Protein AF-A0A9D7T625-F1 (afdb_monomer)

Solvent-accessible surface area (backbone atoms only — not comparable to full-atom values): 19798 Å² total; per-residue (Å²): 123,69,66,64,58,52,53,52,43,54,50,36,70,76,34,73,53,50,73,50,95,73,69,64,44,78,81,64,37,54,70,51,52,52,34,17,21,74,62,31,14,26,35,40,28,64,57,76,49,68,66,44,56,35,53,46,36,79,72,36,20,66,52,4,37,76,48,49,4,37,36,25,48,23,32,18,57,73,22,39,58,61,27,41,45,50,45,53,42,43,53,52,35,49,75,69,68,40,57,33,40,23,63,31,40,37,29,40,64,43,78,37,56,47,82,40,29,63,57,54,50,46,54,49,53,52,53,53,51,40,71,78,30,71,68,54,34,50,42,70,67,38,71,55,53,52,34,94,55,63,83,84,46,80,82,56,69,74,60,55,58,50,59,59,54,72,75,64,80,80,82,85,90,54,84,65,45,58,58,48,47,53,48,51,49,50,52,48,49,56,72,64,39,65,56,43,70,40,88,88,78,59,24,25,30,19,76,34,84,60,36,77,44,29,45,25,52,41,49,23,37,28,52,78,58,72,39,67,40,31,90,66,46,41,76,48,50,28,31,44,51,42,69,53,94,59,14,62,57,54,36,48,52,52,51,52,50,53,52,51,48,53,53,35,60,68,38,68,76,50,25,59,57,51,58,74,73,49,69,53,78,84,53,71,66,54,70,70,51,42,70,66,5,22,37,35,33,38,37,36,32,36,24,76,72,68,48,37,38,42,25,42,31,34,31,83,27,5,45,51,46,63,37,20,53,51,44,36,51,47,48,52,47,42,64,63,71,36,65,94,70,36,43,81,73,27,18,56,34,34,50,41,50,46,32,32,66,57,42,51,56,55,39,42,77,69,63,34,46,80,48,69,43,77,48,88,129

InterPro domains:
  IPR051276 Saccharopine dehydrogenase-like oxidoreductase [PTHR12286] (23-372)

Secondary structure (DSSP, 8-state):
-HHHHHHHHHHHTT-SEEEE-S--HHHHTHHHHHHHHHHT-EEEE----HHHHHHHHHHHHHHHHHHT-EEE---STTTHHHHHHHHHHHHHHHHTT---EEEEEEEEEEEE-PPPHHHHHHHHHHHHHHHH-HHHHHHHH-TTTT-S-TTTSPPPHHHHHHHHHHTS------THHHHHHHHHHHHHHHHT-S-EE-TTT--EEEE-TTHHHHHHHHHHHHHHTTSTT-SS-EEEEEEE--SSTTHHHHHHHHHHHHHHHHHHHHSHHHHHHHHTTSPPTT-PPPHHHHHT-EEEEEEEEEETTS-EEEEEEEESS-TTTHHHHHHHHHHHHHHHH-GGGSSS-SEEE-HHHHTHHHHHHHHHTTT-EEEEEEEP-

pLDDT: mean 80.11, std 20.06, range [28.23, 98.75]

Foldseek 3Di:
DVVVLVVLLVVLLPALEDEDEFDPCVVPVQSNLVSNLQNLHEYEYQDLALVNLQVSFVPRFVSQQVSQYAHAYNLALLACLLQLLLLLQLVVCVVVVVAAWAEKEKEFADWFFDAALRNVVNVLVLVVVCVVDVVSVVLLVDLQSNAPDPPLADDDVVVVVVVVVVVPPDDDDDPVVVVVVVVVVVVVCVVPAQWDQDPVQRWIWHDDPSQSRNSNQNSNQCNLVVNSNHNNYDYTYTYTQGNDPCSSVVRVVVRVVVVVVVVLCVDDVSVVVVVVVDDHNPDGDDPVSQQQTKTWMWMWTAHPNRWIKIKIKMASGHRNPPRRVQSRVLVRCQSRPVSVPFADTTGSHYCCRGRNVVSVVSVVVVGIGTDMDTDDD

Sequence (377 aa):
MTSARRGVRGWALHTGTSWVLRGPYVRLGMPLVEACAIAGTHYCDLTGEVLFVRQSADTWHETARETGARIVHSCGFDSIPSDLGVLVTADTVAADGAGELTETVLSVVSMRGGVSGGTIDSMRQQAILMRADAAVRAIVADPYGLSPDRAAEPRSRGAEAGAEADAGADAGAGAGALAKTVWTSAVRLVRRSPIRRDPVTGHWTGPFVMAGFNTRIVRRSNALLGWRYGRAFRYREVVDFGNSAKSPVLATGMSAGLLGLAGAMAFEPTRAVVDRFLPKPGEGPSEENQANGRFRMVIRTTTTTGAAYRTKVGADRDPGYSGTAVMLGESALALALDGDRLPGGGGVLTPATGLGSVLVDRLIAQDFTFDCERVDS

Organism: NCBI:txid2953743

Radius of gyration: 21.71 Å; Cα contacts (8 Å, |Δi|>4): 680; chains: 1; bounding box: 53×64×52 Å

Mean predicted aligned error: 9.62 Å

Structure (mmCIF, N/CA/C/O backbone):
data_AF-A0A9D7T625-F1
#
_entry.id   AF-A0A9D7T625-F1
#
loop_
_atom_site.group_PDB
_atom_site.id
_atom_site.type_symbol
_atom_site.label_atom_id
_atom_site.label_alt_id
_atom_site.label_comp_id
_atom_site.label_asym_id
_atom_site.label_entity_id
_atom_site.label_seq_id
_atom_site.pdbx_PDB_ins_code
_atom_site.Cartn_x
_atom_site.Cartn_y
_atom_site.Cartn_z
_atom_site.occupancy
_atom_site.B_iso_or_equiv
_atom_site.auth_seq_id
_atom_site.auth_comp_id
_atom_site.auth_asym_id
_atom_site.auth_atom_id
_atom_site.pdbx_PDB_model_num
ATOM 1 N N . MET A 1 1 ? 26.418 7.582 -22.783 1.00 39.31 1 MET A N 1
ATOM 2 C CA . MET A 1 1 ? 25.009 7.176 -22.538 1.00 39.31 1 MET A CA 1
ATOM 3 C C . MET A 1 1 ? 24.574 5.905 -23.289 1.00 39.31 1 MET A C 1
ATOM 5 O O . MET A 1 1 ? 23.639 5.258 -22.842 1.00 39.31 1 MET A O 1
ATOM 9 N N . THR A 1 2 ? 25.240 5.486 -24.373 1.00 41.59 2 THR A N 1
ATOM 10 C CA . THR A 1 2 ? 24.882 4.305 -25.196 1.00 41.59 2 THR A CA 1
ATOM 11 C C . THR A 1 2 ? 25.349 2.945 -24.648 1.00 41.59 2 THR A C 1
ATOM 13 O O . THR A 1 2 ? 24.671 1.948 -24.869 1.00 41.59 2 THR A O 1
ATOM 16 N N . SER A 1 3 ? 26.455 2.890 -23.895 1.00 35.19 3 SER A N 1
ATOM 17 C CA . SER A 1 3 ? 26.973 1.645 -23.287 1.00 35.19 3 SER A CA 1
ATOM 18 C C . SER A 1 3 ? 26.109 1.147 -22.110 1.00 35.19 3 SER A C 1
ATOM 20 O O . SER A 1 3 ? 25.695 -0.010 -22.091 1.00 35.19 3 SER A O 1
ATOM 22 N N . ALA A 1 4 ? 25.710 2.044 -21.198 1.00 40.75 4 ALA A N 1
ATOM 23 C CA . ALA A 1 4 ? 24.867 1.697 -20.047 1.00 40.75 4 ALA A CA 1
ATOM 24 C C . ALA A 1 4 ? 23.478 1.160 -20.452 1.00 40.75 4 ALA A C 1
ATOM 26 O O . ALA A 1 4 ? 23.001 0.190 -19.874 1.00 40.75 4 ALA A O 1
ATOM 27 N N . ARG A 1 5 ? 22.855 1.725 -21.501 1.00 43.00 5 ARG A N 1
ATOM 28 C CA . ARG A 1 5 ? 21.569 1.229 -22.031 1.00 43.00 5 ARG A CA 1
ATOM 29 C C . ARG A 1 5 ? 21.673 -0.175 -22.641 1.00 43.00 5 ARG A C 1
ATOM 31 O O . ARG A 1 5 ? 20.722 -0.942 -22.535 1.00 43.00 5 ARG A O 1
ATOM 38 N N . ARG A 1 6 ? 22.813 -0.530 -23.253 1.00 45.47 6 ARG A N 1
ATOM 39 C CA . ARG A 1 6 ? 23.055 -1.894 -23.759 1.00 45.47 6 ARG A CA 1
ATOM 40 C C . ARG A 1 6 ? 23.246 -2.896 -22.618 1.00 45.47 6 ARG A C 1
ATOM 42 O O . ARG A 1 6 ? 22.697 -3.987 -22.698 1.00 45.47 6 ARG A O 1
ATOM 49 N N . GLY A 1 7 ? 23.951 -2.510 -21.552 1.00 53.75 7 GLY A N 1
ATOM 50 C CA . GLY A 1 7 ? 24.145 -3.357 -20.367 1.00 53.75 7 GLY A CA 1
ATOM 51 C C . GLY A 1 7 ? 22.839 -3.680 -19.633 1.00 53.75 7 GLY A C 1
ATOM 52 O O . GLY A 1 7 ? 22.585 -4.839 -19.323 1.00 53.75 7 GLY A O 1
ATOM 53 N N . VAL A 1 8 ? 21.974 -2.678 -19.434 1.00 53.66 8 VAL A N 1
ATOM 54 C CA . VAL A 1 8 ? 20.668 -2.850 -18.766 1.00 53.66 8 VAL A CA 1
ATOM 55 C C . VAL A 1 8 ? 19.720 -3.740 -19.578 1.00 53.66 8 VAL A C 1
ATOM 57 O O . VAL A 1 8 ? 19.099 -4.638 -19.017 1.00 53.66 8 VAL A O 1
ATOM 60 N N . ARG A 1 9 ? 19.659 -3.557 -20.907 1.00 52.19 9 ARG A N 1
ATOM 61 C CA . ARG A 1 9 ? 18.883 -4.447 -21.790 1.00 52.19 9 ARG A CA 1
ATOM 62 C C . ARG A 1 9 ? 19.417 -5.882 -21.770 1.00 52.19 9 ARG A C 1
ATOM 64 O O . ARG A 1 9 ? 18.627 -6.813 -21.733 1.00 52.19 9 ARG A O 1
ATOM 71 N N . GLY A 1 10 ? 20.739 -6.063 -21.747 1.00 44.41 10 GLY A N 1
ATOM 72 C CA . GLY A 1 10 ? 21.362 -7.384 -21.634 1.00 44.41 10 GLY A CA 1
ATOM 73 C C . GLY A 1 10 ? 21.014 -8.109 -20.331 1.00 44.41 10 GLY A C 1
ATOM 74 O O . GLY A 1 10 ? 20.730 -9.300 -20.370 1.00 44.41 10 GLY A O 1
ATOM 75 N N . TRP A 1 11 ? 20.980 -7.400 -19.198 1.00 51.53 11 TRP A N 1
ATOM 76 C CA . TRP A 1 11 ? 20.582 -7.959 -17.899 1.00 51.53 11 TRP A CA 1
ATOM 77 C C . TRP A 1 11 ? 19.115 -8.392 -17.863 1.00 51.53 11 TRP A C 1
ATOM 79 O O . TRP A 1 11 ? 18.835 -9.527 -17.491 1.00 51.53 11 TRP A O 1
ATOM 89 N N . ALA A 1 12 ? 18.199 -7.529 -18.317 1.00 53.91 12 ALA A N 1
ATOM 90 C CA . ALA A 1 12 ? 16.770 -7.845 -18.349 1.00 53.91 12 ALA A CA 1
ATOM 91 C C . ALA A 1 12 ? 16.461 -9.087 -19.205 1.00 53.91 12 ALA A C 1
ATOM 93 O O . ALA A 1 12 ? 15.549 -9.832 -18.880 1.00 53.91 12 ALA A O 1
ATOM 94 N N . LEU A 1 13 ? 17.240 -9.341 -20.261 1.00 49.44 13 LEU A N 1
ATOM 95 C CA . LEU A 1 13 ? 17.070 -10.508 -21.134 1.00 49.44 13 LEU A CA 1
ATOM 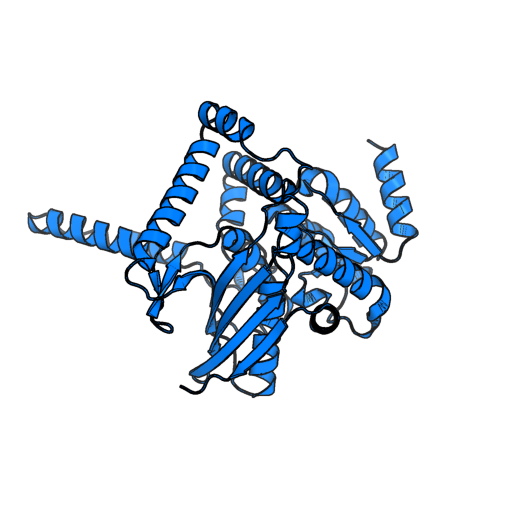96 C C . LEU A 1 13 ? 17.561 -11.837 -20.524 1.00 49.44 13 LEU A C 1
ATOM 98 O O . LEU A 1 13 ? 17.202 -12.889 -21.042 1.00 49.44 13 LEU A O 1
ATOM 102 N N . HIS A 1 14 ? 18.388 -11.816 -19.470 1.00 47.12 14 HIS A N 1
ATOM 103 C CA . HIS A 1 14 ? 18.983 -13.031 -18.879 1.00 47.12 14 HIS A CA 1
ATOM 104 C C . HIS A 1 14 ? 18.399 -13.409 -17.511 1.00 47.12 14 HIS A C 1
ATOM 106 O O . HIS A 1 14 ? 18.682 -14.500 -17.015 1.00 47.12 14 HIS A O 1
ATOM 112 N N . THR A 1 15 ? 17.592 -12.545 -16.891 1.00 52.69 15 THR A N 1
ATOM 113 C CA . THR A 1 15 ? 16.910 -12.837 -15.625 1.00 52.69 15 THR A CA 1
ATOM 114 C C . THR A 1 15 ? 15.397 -12.771 -15.822 1.00 52.69 15 THR A C 1
ATOM 116 O O . THR A 1 15 ? 14.892 -11.837 -16.430 1.00 52.69 15 THR A O 1
ATOM 119 N N . GLY A 1 16 ? 14.646 -13.744 -15.292 1.00 51.91 16 GLY A N 1
ATOM 120 C CA . GLY A 1 16 ? 13.173 -13.728 -15.343 1.00 51.91 16 GLY A CA 1
ATOM 121 C C . GLY A 1 16 ? 12.537 -12.621 -14.487 1.00 51.91 16 GLY A C 1
ATOM 122 O O . GLY A 1 16 ? 11.353 -12.316 -14.617 1.00 51.91 16 GLY A O 1
ATOM 123 N N . THR A 1 17 ? 13.318 -11.981 -13.609 1.00 56.53 17 THR A N 1
ATOM 124 C CA . THR A 1 17 ? 12.882 -10.872 -12.749 1.00 56.53 17 THR A CA 1
ATOM 125 C C . THR A 1 17 ? 14.040 -9.895 -12.517 1.00 56.53 17 THR A C 1
ATOM 127 O O . THR A 1 17 ? 15.197 -10.303 -12.392 1.00 56.53 17 THR A O 1
ATOM 130 N N . SER A 1 18 ? 13.736 -8.598 -12.473 1.00 61.44 18 SER A N 1
ATOM 131 C CA . SER A 1 18 ? 14.653 -7.507 -12.116 1.00 61.44 18 SER A CA 1
ATOM 132 C C . SER A 1 18 ? 14.049 -6.647 -11.004 1.00 61.44 18 SER A C 1
ATOM 134 O O . SER A 1 18 ? 12.842 -6.437 -10.967 1.00 61.44 18 SER A O 1
ATOM 136 N N . TRP A 1 19 ? 14.869 -6.106 -10.103 1.00 53.25 19 TRP A N 1
ATOM 137 C CA . TRP A 1 19 ? 14.390 -5.210 -9.046 1.00 53.25 19 TRP A CA 1
ATOM 138 C C . TRP A 1 19 ? 15.374 -4.081 -8.762 1.00 53.25 19 TRP A C 1
ATOM 140 O O . TRP A 1 19 ? 16.580 -4.209 -8.985 1.00 53.25 19 TRP A O 1
ATOM 150 N N . VAL A 1 20 ? 14.860 -2.958 -8.257 1.00 59.34 20 VAL A N 1
ATOM 151 C CA . VAL A 1 20 ? 15.675 -1.786 -7.913 1.00 59.34 20 VAL A CA 1
ATOM 152 C C . VAL A 1 20 ? 15.504 -1.434 -6.441 1.00 59.34 20 VAL A C 1
ATOM 154 O O . VAL A 1 20 ? 14.404 -1.171 -5.970 1.00 59.34 20 VAL A O 1
ATOM 157 N N . LEU A 1 21 ? 16.634 -1.394 -5.731 1.00 54.66 21 LEU A N 1
ATOM 158 C CA . LEU A 1 21 ? 16.710 -1.130 -4.290 1.00 54.66 21 LEU A CA 1
ATOM 159 C C . LEU A 1 21 ? 16.902 0.355 -3.935 1.00 54.66 21 LEU A C 1
ATOM 161 O O . LEU A 1 21 ? 16.831 0.707 -2.760 1.00 54.66 21 LEU A O 1
ATOM 165 N N . ARG A 1 22 ? 17.203 1.233 -4.905 1.00 52.34 22 ARG A N 1
ATOM 166 C CA . ARG A 1 22 ? 17.462 2.662 -4.651 1.00 52.34 22 ARG A CA 1
ATOM 167 C C . ARG A 1 22 ? 16.999 3.570 -5.790 1.00 52.34 22 ARG A C 1
ATOM 169 O O . ARG A 1 22 ? 17.359 3.353 -6.944 1.00 52.34 22 ARG A O 1
ATOM 176 N N . GLY A 1 23 ? 16.271 4.624 -5.419 1.00 48.97 23 GLY A N 1
ATOM 177 C CA . GLY A 1 23 ? 15.953 5.772 -6.271 1.00 48.97 23 GLY A CA 1
ATOM 178 C C . GLY A 1 23 ? 17.091 6.807 -6.352 1.00 48.97 23 GLY A C 1
ATOM 179 O O . GLY A 1 23 ? 18.153 6.601 -5.752 1.00 48.97 23 GLY A O 1
ATOM 180 N N . PRO A 1 24 ? 16.888 7.921 -7.086 1.00 48.94 24 PRO A N 1
ATOM 181 C CA . PRO A 1 24 ? 15.609 8.365 -7.659 1.00 48.94 24 PRO A CA 1
ATOM 182 C C . PRO A 1 24 ? 15.234 7.638 -8.957 1.00 48.94 24 PRO A C 1
ATOM 184 O O . PRO A 1 24 ? 15.997 7.608 -9.931 1.00 48.94 24 PRO A O 1
ATOM 187 N N . TYR A 1 25 ? 14.027 7.073 -8.977 1.00 55.09 25 TYR A N 1
ATOM 188 C CA . TYR A 1 25 ? 13.524 6.221 -10.053 1.00 55.09 25 TYR A CA 1
ATOM 189 C C . TYR A 1 25 ? 13.169 7.033 -11.298 1.00 55.09 25 TYR A C 1
ATOM 191 O O . TYR A 1 25 ? 13.398 6.569 -12.414 1.00 55.09 25 TYR A O 1
ATOM 199 N N . VAL A 1 26 ? 12.744 8.292 -11.139 1.00 52.25 26 VAL A N 1
ATOM 200 C CA . VAL A 1 26 ? 12.513 9.206 -12.275 1.00 52.25 26 VAL A CA 1
ATOM 201 C C 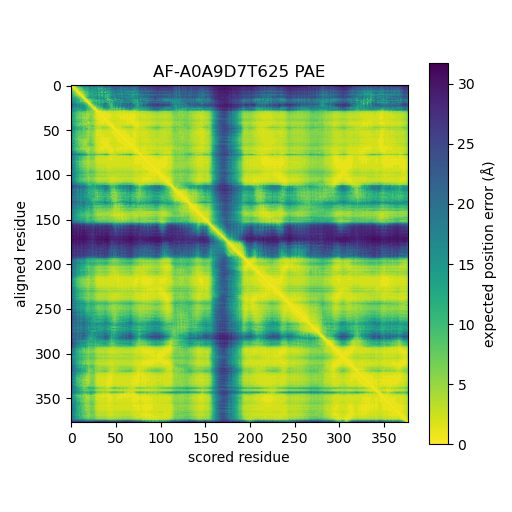. VAL A 1 26 ? 13.766 9.366 -13.150 1.00 52.25 26 VAL A C 1
ATOM 203 O O . VAL A 1 26 ? 13.655 9.476 -14.368 1.00 52.25 26 VAL A O 1
ATOM 206 N N . ARG A 1 27 ? 14.974 9.341 -12.564 1.00 58.03 27 ARG A N 1
ATOM 207 C CA . ARG A 1 27 ? 16.227 9.515 -13.325 1.00 58.03 27 ARG A CA 1
ATOM 208 C C . ARG A 1 27 ? 16.813 8.212 -13.866 1.00 58.03 27 ARG A C 1
ATOM 210 O O . ARG A 1 27 ? 17.423 8.233 -14.932 1.00 58.03 27 ARG A O 1
ATOM 217 N N . LEU A 1 28 ? 16.678 7.106 -13.134 1.00 64.00 28 LEU A N 1
ATOM 218 C CA . LEU A 1 28 ? 17.390 5.853 -13.434 1.00 64.00 28 LEU A CA 1
ATOM 219 C C . LEU A 1 28 ? 16.470 4.652 -13.692 1.00 64.00 28 LEU A C 1
ATOM 221 O O . LEU A 1 28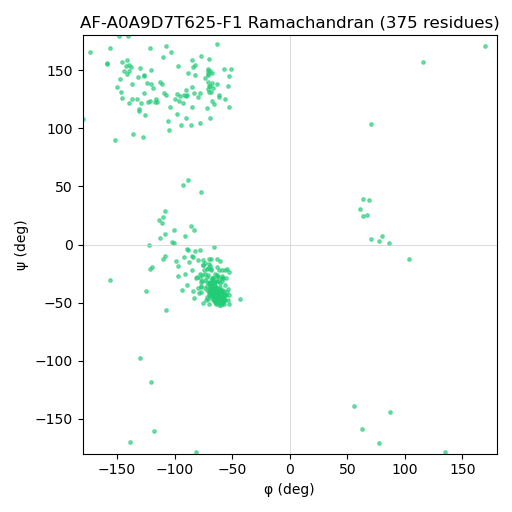 ? 16.894 3.696 -14.335 1.00 64.00 28 LEU A O 1
ATOM 225 N N . GLY A 1 29 ? 15.225 4.696 -13.221 1.00 74.75 29 GLY A N 1
ATOM 226 C CA . GLY A 1 29 ? 14.279 3.582 -13.272 1.00 74.75 29 GLY A CA 1
ATOM 227 C C . GLY A 1 29 ? 13.602 3.406 -14.629 1.00 74.75 29 GLY A C 1
ATOM 228 O O . GLY A 1 29 ? 13.427 2.275 -15.069 1.00 74.75 29 GLY A O 1
ATOM 229 N N . MET A 1 30 ? 13.272 4.494 -15.337 1.00 86.38 30 MET A N 1
ATOM 230 C CA . MET A 1 30 ? 12.460 4.404 -16.564 1.00 86.38 30 MET A CA 1
ATOM 231 C C . MET A 1 30 ? 13.121 3.579 -17.684 1.00 86.38 30 MET A C 1
ATOM 233 O O . MET A 1 30 ? 12.435 2.752 -18.276 1.00 86.38 30 MET A O 1
ATOM 237 N N . PRO A 1 31 ? 14.438 3.706 -17.959 1.00 87.69 31 PRO A N 1
ATOM 238 C CA . PRO A 1 31 ? 15.096 2.853 -18.951 1.00 87.69 31 PRO A CA 1
ATOM 239 C C . PRO A 1 31 ? 15.092 1.360 -18.595 1.00 87.69 31 PRO A C 1
ATOM 241 O O . PRO A 1 31 ? 15.168 0.524 -19.492 1.00 87.69 31 PRO A O 1
ATOM 244 N N . LEU A 1 32 ? 15.042 1.018 -17.302 1.00 86.69 32 LEU A N 1
ATOM 245 C CA . LEU A 1 32 ? 14.939 -0.372 -16.858 1.00 86.69 32 LEU A CA 1
ATOM 246 C C . LEU A 1 32 ? 13.502 -0.882 -16.994 1.00 86.69 32 LEU A C 1
ATOM 248 O O . LEU A 1 32 ? 13.317 -1.980 -17.500 1.00 86.69 32 LEU A O 1
ATOM 252 N N . VAL A 1 33 ? 12.501 -0.070 -16.636 1.00 91.44 33 VAL A N 1
ATOM 253 C CA . VAL A 1 33 ? 11.086 -0.386 -16.899 1.00 91.44 33 VAL A CA 1
ATOM 254 C C . VAL A 1 33 ? 10.853 -0.633 -18.389 1.00 91.44 33 VAL A C 1
ATOM 256 O O . VAL A 1 33 ? 10.286 -1.660 -18.740 1.00 91.44 33 VAL A O 1
ATOM 259 N N . GLU A 1 34 ? 11.352 0.251 -19.260 1.00 93.00 34 GLU A N 1
ATOM 260 C CA . GLU A 1 34 ? 11.314 0.076 -20.719 1.00 93.00 34 GLU A CA 1
ATOM 261 C C . GLU A 1 34 ? 11.911 -1.277 -21.129 1.00 93.00 34 GLU A C 1
ATOM 263 O O . GLU A 1 34 ? 11.294 -2.039 -21.872 1.00 93.00 34 GLU A O 1
ATOM 268 N N . ALA A 1 35 ? 13.120 -1.586 -20.648 1.00 90.69 35 ALA A N 1
ATOM 269 C CA . ALA A 1 35 ? 13.805 -2.823 -21.003 1.00 90.69 35 ALA A CA 1
ATOM 270 C C . ALA A 1 35 ? 13.027 -4.065 -20.545 1.00 90.69 35 ALA A C 1
ATOM 272 O O . ALA A 1 35 ? 12.889 -5.005 -21.322 1.00 90.69 35 ALA A O 1
ATOM 273 N N . CYS A 1 36 ? 12.501 -4.053 -19.319 1.00 93.50 36 CYS A N 1
ATOM 274 C CA . CYS A 1 36 ? 11.696 -5.136 -18.763 1.00 93.50 36 CYS A CA 1
ATOM 275 C C . CYS A 1 36 ? 10.378 -5.319 -19.527 1.00 93.50 36 CYS A C 1
ATOM 277 O O . CYS A 1 36 ? 10.067 -6.435 -19.936 1.00 93.50 36 CYS A O 1
ATOM 279 N N . ALA A 1 37 ? 9.651 -4.229 -19.791 1.00 95.25 37 ALA A N 1
ATOM 280 C CA . ALA A 1 37 ? 8.387 -4.262 -20.522 1.00 95.25 37 ALA A CA 1
ATOM 281 C C . ALA A 1 37 ? 8.561 -4.834 -21.935 1.00 95.25 37 ALA A C 1
ATOM 283 O O . ALA A 1 37 ? 7.780 -5.686 -22.344 1.00 95.25 37 ALA A O 1
ATOM 284 N N . ILE A 1 38 ? 9.608 -4.422 -22.659 1.00 95.50 38 ILE A N 1
ATOM 285 C CA . ILE A 1 38 ? 9.903 -4.930 -24.009 1.00 95.50 38 ILE A CA 1
ATOM 286 C C . ILE A 1 38 ? 10.364 -6.395 -23.975 1.00 95.50 38 ILE A C 1
ATOM 288 O O . ILE A 1 38 ? 10.033 -7.159 -24.877 1.00 95.50 38 ILE A O 1
ATOM 292 N N . ALA A 1 39 ? 11.138 -6.793 -22.963 1.00 92.88 39 ALA A N 1
ATOM 293 C CA . ALA A 1 39 ? 11.699 -8.141 -22.870 1.00 92.88 39 ALA A CA 1
ATOM 294 C C . ALA A 1 39 ? 10.713 -9.204 -22.351 1.00 92.88 39 ALA A C 1
ATOM 296 O O . ALA A 1 39 ? 11.017 -10.389 -22.452 1.00 92.88 39 ALA A O 1
ATOM 297 N N . GLY A 1 40 ? 9.568 -8.812 -21.779 1.00 93.94 40 GLY A N 1
ATOM 298 C CA . GLY A 1 40 ? 8.688 -9.742 -21.054 1.00 93.94 40 GLY A CA 1
ATOM 299 C C . GLY A 1 40 ? 9.153 -10.033 -19.620 1.00 93.94 40 GLY A C 1
ATOM 300 O O . GLY A 1 40 ? 8.586 -10.877 -18.930 1.00 93.94 40 GLY A O 1
ATOM 301 N N . THR A 1 41 ? 10.173 -9.323 -19.140 1.00 93.06 41 THR A N 1
ATOM 302 C CA . THR A 1 41 ? 10.800 -9.563 -17.836 1.00 93.06 41 THR A CA 1
ATOM 303 C C . THR A 1 41 ? 10.045 -8.850 -16.726 1.00 93.06 41 THR A C 1
ATOM 305 O O . THR A 1 41 ? 9.693 -7.676 -16.845 1.00 93.06 41 THR A O 1
ATOM 308 N N . HIS A 1 42 ? 9.818 -9.540 -15.610 1.00 94.94 42 HIS A N 1
ATOM 309 C CA . HIS A 1 42 ? 9.137 -8.956 -14.459 1.00 94.94 42 HIS A CA 1
ATOM 310 C C . HIS A 1 42 ? 10.006 -7.919 -13.734 1.00 94.94 42 HIS A C 1
ATOM 312 O O . HIS A 1 42 ? 11.235 -8.020 -13.706 1.00 94.94 42 HIS A O 1
ATOM 318 N N . TYR A 1 43 ? 9.360 -6.925 -13.128 1.00 94.56 43 TYR A N 1
ATOM 319 C CA . TYR A 1 43 ? 9.998 -5.811 -12.436 1.00 94.56 43 TYR A CA 1
ATOM 320 C C . TYR A 1 43 ? 9.295 -5.501 -11.114 1.00 94.56 43 TYR A C 1
ATOM 322 O O . TYR A 1 43 ? 8.067 -5.428 -11.082 1.00 94.56 43 TYR A O 1
ATOM 330 N N . CYS A 1 44 ? 10.059 -5.227 -10.055 1.00 93.69 44 CYS A N 1
ATOM 331 C CA . CYS A 1 44 ? 9.532 -4.593 -8.846 1.00 93.69 44 CYS A CA 1
ATOM 332 C C . CYS A 1 44 ? 10.477 -3.543 -8.237 1.00 93.69 44 CYS A C 1
ATOM 334 O O . CYS A 1 44 ? 11.694 -3.575 -8.438 1.00 93.69 44 CYS A O 1
ATOM 336 N N . ASP A 1 45 ? 9.921 -2.582 -7.494 1.00 91.44 45 ASP A N 1
ATOM 337 C CA . ASP A 1 45 ? 10.692 -1.501 -6.866 1.00 91.44 45 ASP A CA 1
ATOM 338 C C . ASP A 1 45 ? 10.111 -0.999 -5.536 1.00 91.44 45 ASP A C 1
ATOM 340 O O . ASP A 1 45 ? 9.068 -1.459 -5.084 1.00 91.44 45 ASP A O 1
ATOM 344 N N . LEU A 1 46 ? 10.786 -0.021 -4.924 1.00 86.94 46 LEU A N 1
ATOM 345 C CA . LEU A 1 46 ? 10.354 0.679 -3.708 1.00 86.94 46 LEU A CA 1
ATOM 346 C C . LEU A 1 46 ? 9.920 2.125 -3.985 1.00 86.94 46 LEU A C 1
ATOM 348 O O . LEU A 1 46 ? 10.130 3.003 -3.149 1.00 86.94 46 LEU A O 1
ATOM 352 N N . THR A 1 47 ? 9.421 2.430 -5.184 1.00 85.25 47 THR A N 1
ATOM 353 C CA . THR A 1 47 ? 9.148 3.825 -5.535 1.00 85.25 47 THR A CA 1
ATOM 354 C C . THR A 1 47 ? 7.982 4.395 -4.730 1.00 85.25 47 THR A C 1
ATOM 356 O O . THR A 1 47 ? 6.896 3.817 -4.663 1.00 85.25 47 THR A O 1
ATOM 359 N N . GLY A 1 48 ? 8.205 5.574 -4.154 1.00 77.06 48 GLY A N 1
ATOM 360 C CA . GLY A 1 48 ? 7.157 6.463 -3.662 1.00 77.06 48 GLY A CA 1
ATOM 361 C C . GLY A 1 48 ? 6.866 7.598 -4.646 1.00 77.06 48 GLY A C 1
ATOM 362 O O . GLY A 1 48 ? 6.244 8.574 -4.271 1.00 77.06 48 GLY A O 1
ATOM 363 N N . GLU A 1 49 ? 7.350 7.560 -5.888 1.00 81.62 49 GLU A N 1
ATOM 364 C CA . GLU A 1 49 ? 7.241 8.696 -6.811 1.00 81.62 49 GLU A CA 1
ATOM 365 C C . GLU A 1 49 ? 5.994 8.560 -7.704 1.00 81.62 49 GLU A C 1
ATOM 367 O O . GLU A 1 49 ? 6.001 7.826 -8.692 1.00 81.62 49 GLU A O 1
ATOM 372 N N . VAL A 1 50 ? 4.924 9.314 -7.407 1.00 83.25 50 VAL A N 1
ATOM 373 C CA . VAL A 1 50 ? 3.645 9.250 -8.159 1.00 83.25 50 VAL A CA 1
ATOM 374 C C . VAL A 1 50 ? 3.865 9.475 -9.656 1.00 83.25 50 VAL A C 1
ATOM 376 O O . VAL A 1 50 ? 3.278 8.794 -10.491 1.00 83.25 50 VAL A O 1
ATOM 379 N N . LEU A 1 51 ? 4.733 10.422 -10.007 1.00 83.69 51 LEU A N 1
ATOM 380 C CA . LEU A 1 51 ? 5.004 10.775 -11.401 1.00 83.69 51 LEU A CA 1
ATOM 381 C C . LEU A 1 51 ? 5.723 9.657 -12.153 1.00 83.69 51 LEU A C 1
ATOM 383 O O . LEU A 1 51 ? 5.436 9.437 -13.325 1.00 83.69 51 LEU A O 1
ATOM 387 N N . PHE A 1 52 ? 6.614 8.932 -11.477 1.00 86.25 52 PHE A N 1
ATOM 388 C CA . PHE A 1 52 ? 7.305 7.793 -12.065 1.00 86.25 52 PHE A CA 1
ATOM 389 C C . PHE A 1 52 ? 6.325 6.659 -12.372 1.00 86.25 52 PHE A C 1
ATOM 391 O O . PHE A 1 52 ? 6.296 6.168 -13.498 1.00 86.25 52 PHE A O 1
ATOM 398 N N . VAL A 1 53 ? 5.470 6.309 -11.403 1.00 91.31 53 VAL A N 1
ATOM 399 C CA . VAL A 1 53 ? 4.426 5.288 -11.584 1.00 91.31 53 VAL A CA 1
ATOM 400 C C . VAL A 1 53 ? 3.462 5.694 -12.695 1.00 91.31 53 VAL A C 1
ATOM 402 O O . VAL A 1 53 ? 3.118 4.873 -13.543 1.00 91.31 53 VAL A O 1
ATOM 405 N N . ARG A 1 54 ? 3.058 6.970 -12.729 1.00 90.50 54 ARG A N 1
ATOM 406 C CA . ARG A 1 54 ? 2.171 7.494 -13.769 1.00 90.50 54 ARG A CA 1
ATOM 407 C C . ARG A 1 54 ? 2.797 7.386 -15.153 1.00 90.50 54 ARG A C 1
ATOM 409 O O . ARG A 1 54 ? 2.178 6.840 -16.055 1.00 90.50 54 ARG A O 1
ATOM 416 N N . GLN A 1 55 ? 4.023 7.879 -15.312 1.00 90.38 55 GLN A N 1
ATOM 417 C CA . GLN A 1 55 ? 4.724 7.838 -16.591 1.00 90.38 55 GLN A CA 1
ATOM 418 C C . GLN A 1 55 ? 4.972 6.395 -17.048 1.00 90.38 55 GLN A C 1
ATOM 420 O O . GLN A 1 55 ? 4.813 6.096 -18.229 1.00 90.38 55 GLN A O 1
ATOM 425 N N . SER A 1 56 ? 5.326 5.504 -16.117 1.00 93.94 56 SER A N 1
ATOM 426 C CA . SER A 1 56 ? 5.503 4.074 -16.374 1.00 93.94 56 SER A CA 1
ATOM 427 C C . SER A 1 56 ? 4.211 3.468 -16.918 1.00 93.94 56 SER A C 1
ATOM 429 O O . SER A 1 56 ? 4.217 2.870 -17.992 1.00 93.94 56 SER A O 1
ATOM 431 N N . ALA A 1 57 ? 3.085 3.709 -16.239 1.00 94.81 57 ALA A N 1
ATOM 432 C CA . ALA A 1 57 ? 1.777 3.224 -16.654 1.00 94.81 57 ALA A CA 1
ATOM 433 C C . ALA A 1 57 ? 1.351 3.771 -18.023 1.00 94.81 57 ALA A C 1
ATOM 435 O O . ALA A 1 57 ? 1.003 2.987 -18.898 1.00 94.81 57 ALA A O 1
ATOM 436 N N . ASP A 1 58 ? 1.425 5.084 -18.233 1.00 93.50 58 ASP A N 1
ATOM 437 C CA . ASP A 1 58 ? 0.991 5.710 -19.488 1.00 93.50 58 ASP A CA 1
ATOM 438 C C . ASP A 1 58 ? 1.825 5.244 -20.692 1.00 93.50 58 ASP A C 1
ATOM 440 O O . ASP A 1 58 ? 1.314 5.176 -21.805 1.00 93.50 58 ASP A O 1
ATOM 444 N N . THR A 1 59 ? 3.108 4.929 -20.477 1.00 95.31 59 THR A N 1
ATOM 445 C CA . THR A 1 59 ? 4.038 4.599 -21.569 1.00 95.31 59 THR A CA 1
ATOM 446 C C . THR A 1 59 ? 4.133 3.098 -21.834 1.00 95.31 59 THR A C 1
ATOM 448 O O . THR A 1 59 ? 4.241 2.692 -22.986 1.00 95.31 59 THR A O 1
ATOM 451 N N . TRP A 1 60 ? 4.122 2.268 -20.786 1.00 96.69 60 TRP A N 1
ATOM 452 C CA . TRP A 1 60 ? 4.534 0.861 -20.874 1.00 96.69 60 TRP A CA 1
ATOM 453 C C . TRP A 1 60 ? 3.467 -0.144 -20.441 1.00 96.69 60 TRP A C 1
ATOM 455 O O . TRP A 1 60 ? 3.728 -1.343 -20.509 1.00 96.69 60 TRP A O 1
ATOM 465 N N . HIS A 1 61 ? 2.276 0.293 -20.009 1.00 96.81 61 HIS A N 1
ATOM 466 C CA . HIS A 1 61 ? 1.228 -0.633 -19.564 1.00 96.81 61 HIS A CA 1
ATOM 467 C C . HIS A 1 61 ? 0.818 -1.619 -20.662 1.00 96.81 61 HIS A C 1
ATOM 469 O O . HIS A 1 61 ? 0.853 -2.820 -20.409 1.00 96.81 61 HIS A O 1
ATOM 475 N N . GLU A 1 62 ? 0.504 -1.145 -21.871 1.00 97.31 62 GLU A N 1
ATOM 476 C CA . GLU A 1 62 ? 0.102 -2.033 -22.972 1.00 97.31 62 GLU A CA 1
ATOM 477 C C . GLU A 1 62 ? 1.244 -2.939 -23.439 1.00 97.31 62 GLU A C 1
ATOM 479 O O . GLU A 1 62 ? 1.060 -4.147 -23.530 1.00 97.31 62 GLU A O 1
ATOM 484 N N . THR A 1 63 ? 2.461 -2.412 -23.612 1.00 97.88 63 THR A N 1
ATOM 485 C CA . THR A 1 63 ? 3.617 -3.251 -23.977 1.00 97.88 63 THR A CA 1
ATOM 486 C C . THR A 1 63 ? 3.861 -4.356 -22.948 1.00 97.88 63 THR A C 1
ATOM 488 O O . THR A 1 63 ? 4.068 -5.505 -23.316 1.00 97.88 63 THR A O 1
ATOM 491 N N . ALA A 1 64 ? 3.798 -4.039 -21.652 1.00 97.62 64 ALA A N 1
ATOM 492 C CA . ALA A 1 64 ? 3.967 -5.032 -20.596 1.00 97.62 64 ALA A CA 1
ATOM 493 C C . ALA A 1 64 ? 2.811 -6.053 -20.557 1.00 97.62 64 ALA A C 1
ATOM 495 O O . ALA A 1 64 ? 3.036 -7.221 -20.247 1.00 97.62 64 ALA A O 1
ATOM 496 N N . ARG A 1 65 ? 1.578 -5.653 -20.906 1.00 96.94 65 ARG A N 1
ATOM 497 C CA . ARG A 1 65 ? 0.448 -6.583 -21.085 1.00 96.94 65 ARG A CA 1
ATOM 498 C C . ARG A 1 65 ? 0.693 -7.556 -22.230 1.00 96.94 65 ARG A C 1
ATOM 500 O O . ARG A 1 65 ? 0.488 -8.751 -22.047 1.00 96.94 65 ARG A O 1
ATOM 507 N N . GLU A 1 66 ? 1.140 -7.050 -23.376 1.00 97.44 66 GLU A N 1
ATOM 508 C CA . GLU A 1 66 ? 1.392 -7.838 -24.587 1.00 97.44 66 GLU A CA 1
ATOM 509 C C . GLU A 1 66 ? 2.536 -8.841 -24.406 1.00 97.44 66 GLU A C 1
ATOM 511 O O . GLU A 1 66 ? 2.432 -9.981 -24.852 1.00 97.44 66 GLU A O 1
ATOM 516 N N . THR A 1 67 ? 3.616 -8.447 -23.726 1.00 97.06 67 THR A N 1
ATOM 517 C CA . THR A 1 67 ? 4.778 -9.320 -23.486 1.00 97.06 67 THR A CA 1
ATOM 518 C C . THR A 1 67 ? 4.622 -10.230 -22.269 1.00 97.06 67 THR A C 1
ATOM 520 O O . THR A 1 67 ? 5.455 -11.107 -22.048 1.00 97.06 67 THR A O 1
ATOM 523 N N . GLY A 1 68 ? 3.586 -10.017 -21.451 1.00 95.69 68 GLY A N 1
ATOM 524 C CA . GLY A 1 68 ? 3.390 -10.712 -20.178 1.00 95.69 68 GLY A CA 1
ATOM 525 C C . GLY A 1 68 ? 4.265 -10.192 -19.030 1.00 95.69 68 GLY A C 1
ATOM 526 O O . GLY A 1 68 ? 4.191 -10.726 -17.922 1.00 95.69 68 GLY A O 1
ATOM 527 N N . ALA A 1 69 ? 5.066 -9.142 -19.243 1.00 96.06 69 ALA A N 1
ATOM 528 C CA . ALA A 1 69 ? 5.853 -8.522 -18.182 1.00 96.06 69 ALA A CA 1
ATOM 529 C C . ALA A 1 69 ? 4.949 -7.951 -17.078 1.00 96.06 69 ALA A C 1
ATOM 531 O O . ALA A 1 69 ? 4.051 -7.152 -17.332 1.00 96.06 69 ALA A O 1
ATOM 532 N N . ARG A 1 70 ? 5.223 -8.295 -15.819 1.00 97.12 70 ARG A N 1
ATOM 533 C CA . ARG A 1 70 ? 4.591 -7.679 -14.647 1.00 97.12 70 ARG A CA 1
ATOM 534 C C . ARG A 1 70 ? 5.516 -6.607 -14.086 1.00 97.12 70 ARG A C 1
ATOM 536 O O . ARG A 1 70 ? 6.581 -6.932 -13.571 1.00 97.12 70 ARG A O 1
ATOM 543 N N . ILE A 1 71 ? 5.119 -5.343 -14.185 1.00 96.94 71 ILE A N 1
ATOM 544 C CA . ILE A 1 71 ? 5.853 -4.197 -13.637 1.00 96.94 71 ILE A CA 1
ATOM 545 C C . ILE A 1 71 ? 5.119 -3.727 -12.378 1.00 96.94 71 ILE A C 1
ATOM 547 O O . ILE A 1 71 ? 4.114 -3.025 -12.473 1.00 96.94 71 ILE A O 1
ATOM 551 N N . VAL A 1 72 ? 5.585 -4.136 -11.198 1.00 96.81 72 VAL A N 1
ATOM 552 C CA . VAL A 1 72 ? 4.908 -3.894 -9.915 1.00 96.81 72 VAL A CA 1
ATOM 553 C C . VAL A 1 72 ? 5.636 -2.812 -9.121 1.00 96.81 72 VAL A C 1
ATOM 555 O O . VAL A 1 72 ? 6.709 -3.034 -8.562 1.00 96.81 72 VAL A O 1
ATOM 558 N N . HIS A 1 73 ? 5.047 -1.623 -9.053 1.00 94.88 73 HIS A N 1
ATOM 559 C CA . HIS A 1 73 ? 5.636 -0.505 -8.313 1.00 94.88 73 HIS A CA 1
ATOM 560 C C . HIS A 1 73 ? 5.277 -0.532 -6.824 1.00 94.88 73 HIS A C 1
ATOM 562 O O . HIS A 1 73 ? 4.266 -1.110 -6.427 1.00 94.88 73 HIS A O 1
ATOM 568 N N . SER A 1 74 ? 6.082 0.156 -6.009 1.00 91.88 74 SER A N 1
ATOM 569 C CA . SER A 1 74 ? 5.794 0.421 -4.589 1.00 91.88 74 SER A CA 1
ATOM 570 C C . SER A 1 74 ? 5.716 -0.847 -3.719 1.00 91.88 74 SER A C 1
ATOM 572 O O . SER A 1 74 ? 4.909 -0.945 -2.795 1.00 91.88 74 SER A O 1
ATOM 574 N N . CYS A 1 75 ? 6.596 -1.814 -3.973 1.00 93.94 75 CYS A N 1
ATOM 575 C CA . CYS A 1 75 ? 6.734 -3.075 -3.238 1.00 93.94 75 CYS A CA 1
ATOM 576 C C . CYS A 1 75 ? 7.458 -2.915 -1.883 1.00 93.94 75 CYS A C 1
ATOM 578 O O . CYS A 1 75 ? 8.337 -3.701 -1.534 1.00 93.94 75 CYS A O 1
ATOM 580 N N . GLY A 1 76 ? 7.098 -1.889 -1.109 1.00 91.38 76 GLY A N 1
ATOM 581 C CA . GLY A 1 76 ? 7.627 -1.632 0.233 1.00 91.38 76 GLY A CA 1
ATOM 582 C C . GLY A 1 76 ? 6.552 -1.179 1.211 1.00 91.38 76 GLY A C 1
ATOM 583 O O . GLY A 1 76 ? 5.360 -1.187 0.892 1.00 91.38 76 GLY A O 1
ATOM 584 N N . PHE A 1 77 ? 6.969 -0.731 2.399 1.00 88.81 77 PHE A N 1
ATOM 585 C CA . PHE A 1 77 ? 6.043 -0.230 3.424 1.00 88.81 77 PHE A CA 1
ATOM 586 C C . PHE A 1 77 ? 5.195 0.951 2.938 1.00 88.81 77 PHE A C 1
ATOM 588 O O . PHE A 1 77 ? 4.044 1.109 3.340 1.00 88.81 77 PHE A O 1
ATOM 595 N N . ASP A 1 78 ? 5.741 1.722 2.001 1.00 77.81 78 ASP A N 1
ATOM 596 C CA . ASP A 1 78 ? 5.087 2.852 1.351 1.00 77.81 78 ASP A CA 1
ATOM 597 C C . ASP A 1 78 ? 3.874 2.440 0.488 1.00 77.81 78 ASP A C 1
ATOM 599 O O . ASP A 1 78 ? 3.208 3.300 -0.068 1.00 77.81 78 ASP A O 1
ATOM 603 N N . SER A 1 79 ? 3.534 1.151 0.355 1.00 87.81 79 SER A N 1
ATOM 604 C CA . SER A 1 79 ? 2.232 0.776 -0.212 1.00 87.81 79 SER A CA 1
ATOM 605 C C . SER A 1 79 ? 1.706 -0.598 0.177 1.00 87.81 79 SER A C 1
ATOM 607 O O . SER A 1 79 ? 0.491 -0.754 0.218 1.00 87.81 79 SER A O 1
ATOM 609 N N . ILE A 1 80 ? 2.549 -1.598 0.441 1.00 96.75 80 ILE A N 1
ATOM 610 C CA . ILE A 1 80 ? 2.089 -2.979 0.663 1.00 96.75 80 ILE A CA 1
ATOM 611 C C . ILE A 1 80 ? 1.082 -3.095 1.818 1.00 96.75 80 ILE A C 1
ATOM 613 O O . ILE A 1 80 ? 0.013 -3.665 1.589 1.00 96.75 80 ILE A O 1
ATOM 617 N N . PRO A 1 81 ? 1.335 -2.538 3.022 1.00 96.81 81 PRO A N 1
ATOM 618 C CA . PRO A 1 81 ? 0.377 -2.630 4.122 1.00 96.81 81 PRO A CA 1
ATOM 619 C C . PRO A 1 81 ? -0.981 -2.005 3.793 1.00 96.81 81 PRO A C 1
ATOM 621 O O . PRO A 1 81 ? -2.021 -2.553 4.152 1.00 96.81 81 PRO A O 1
ATOM 624 N N . SER A 1 82 ? -0.968 -0.872 3.088 1.00 97.06 82 SER A N 1
ATOM 625 C CA . SER A 1 82 ? -2.172 -0.165 2.658 1.00 97.06 82 SER A CA 1
ATOM 626 C C . SER A 1 82 ? -2.927 -0.922 1.566 1.00 97.06 82 SER A C 1
ATOM 628 O O . SER A 1 82 ? -4.129 -1.145 1.676 1.00 97.06 82 SER A O 1
ATOM 630 N N . ASP A 1 83 ? -2.225 -1.322 0.509 1.00 98.31 83 ASP A N 1
ATOM 631 C CA . ASP A 1 83 ? -2.811 -1.874 -0.710 1.00 98.31 83 ASP A CA 1
ATOM 632 C C . ASP A 1 83 ? -3.287 -3.313 -0.523 1.00 98.31 83 ASP A C 1
ATOM 634 O O . ASP A 1 83 ? -4.456 -3.613 -0.770 1.00 98.31 83 ASP A O 1
ATOM 638 N N . LEU A 1 84 ? -2.428 -4.185 0.017 1.00 98.69 84 LEU A N 1
ATOM 639 C CA . LEU A 1 84 ? -2.820 -5.559 0.329 1.00 98.69 84 LEU A CA 1
ATOM 640 C C . LEU A 1 84 ? -3.795 -5.617 1.503 1.00 98.69 84 LEU A C 1
ATOM 642 O O . LEU A 1 84 ? -4.686 -6.457 1.510 1.00 98.69 84 LEU A O 1
ATOM 646 N N . GLY A 1 85 ? -3.681 -4.713 2.480 1.00 98.62 85 GLY A N 1
ATOM 647 C CA . GLY A 1 85 ? -4.627 -4.662 3.592 1.00 98.62 85 GLY A CA 1
ATOM 648 C C . GLY A 1 85 ? -6.053 -4.351 3.126 1.00 98.62 85 GLY A C 1
ATOM 649 O O . GLY A 1 85 ? -7.010 -4.974 3.591 1.00 98.62 85 GLY A O 1
ATOM 650 N N . VAL A 1 86 ? -6.215 -3.421 2.178 1.00 98.75 86 VAL A N 1
ATOM 651 C CA . VAL A 1 86 ? -7.524 -3.143 1.568 1.00 98.75 86 VAL A CA 1
ATOM 652 C C . VAL A 1 86 ? -7.981 -4.310 0.697 1.00 98.75 86 VAL A C 1
ATOM 654 O O . VAL A 1 86 ? -9.156 -4.661 0.774 1.00 98.75 86 VAL A O 1
ATOM 657 N N . LEU A 1 87 ? -7.081 -4.949 -0.059 1.00 98.69 87 LEU A N 1
ATOM 658 C CA . LEU A 1 87 ? -7.411 -6.147 -0.837 1.00 98.69 87 LEU A CA 1
ATOM 659 C C . LEU A 1 87 ? -7.964 -7.266 0.057 1.00 98.69 87 LEU A C 1
ATOM 661 O O . LEU A 1 87 ? -9.064 -7.741 -0.195 1.00 98.69 87 LEU A O 1
ATOM 665 N N . VAL A 1 88 ? -7.267 -7.610 1.145 1.00 98.75 88 VAL A N 1
ATOM 666 C CA . VAL A 1 88 ? -7.713 -8.615 2.129 1.00 98.75 88 VAL A CA 1
ATOM 667 C C . VAL A 1 88 ? -9.078 -8.246 2.714 1.00 98.75 88 VAL A C 1
ATOM 669 O O . VAL A 1 88 ? -9.949 -9.102 2.868 1.00 98.75 88 VAL A O 1
ATOM 672 N N . THR A 1 89 ? -9.298 -6.958 2.997 1.00 98.75 89 THR A N 1
ATOM 673 C CA . THR A 1 89 ? -10.599 -6.465 3.475 1.00 98.75 89 THR A CA 1
ATOM 674 C C . THR A 1 89 ? -11.695 -6.684 2.429 1.00 98.75 89 THR A C 1
ATOM 676 O O . THR A 1 89 ? -12.770 -7.177 2.760 1.00 98.75 89 THR A O 1
ATOM 679 N N . ALA A 1 90 ? -11.433 -6.334 1.167 1.00 98.56 90 ALA A N 1
ATOM 680 C CA . ALA A 1 90 ? -12.383 -6.490 0.071 1.00 98.56 90 ALA A CA 1
ATOM 681 C C . ALA A 1 90 ? -12.688 -7.964 -0.228 1.00 98.56 90 ALA A C 1
ATOM 683 O O . ALA A 1 90 ? -13.845 -8.310 -0.446 1.00 98.56 90 ALA A O 1
ATOM 684 N N . ASP A 1 91 ? -11.673 -8.830 -0.199 1.00 98.19 91 ASP A N 1
ATOM 685 C CA . ASP A 1 91 ? -11.831 -10.271 -0.391 1.00 98.19 91 ASP A CA 1
ATOM 686 C C . ASP A 1 91 ? -12.695 -10.888 0.716 1.00 98.19 91 ASP A C 1
ATOM 688 O O . ASP A 1 91 ? -13.610 -11.652 0.416 1.00 98.19 91 ASP A O 1
ATOM 692 N N . THR A 1 92 ? -12.476 -10.491 1.974 1.00 98.44 92 THR A N 1
ATOM 693 C CA . THR A 1 92 ? -13.280 -10.956 3.120 1.00 98.44 92 THR A CA 1
ATOM 694 C C . THR A 1 92 ? -14.732 -10.481 3.011 1.00 98.44 92 THR A C 1
ATOM 696 O O . THR A 1 92 ? -15.661 -11.275 3.122 1.00 98.44 92 THR A O 1
ATOM 699 N N . VAL A 1 93 ? -14.948 -9.195 2.709 1.00 98.38 93 VAL A N 1
ATOM 700 C CA . VAL A 1 93 ? -16.291 -8.623 2.500 1.00 98.38 93 VAL A CA 1
ATOM 701 C C . VAL A 1 93 ? -17.038 -9.327 1.364 1.00 98.38 93 VAL A C 1
ATOM 703 O O . VAL A 1 93 ? -18.234 -9.603 1.488 1.00 98.38 93 VAL A O 1
ATOM 706 N N . ALA A 1 94 ? -16.347 -9.618 0.261 1.00 97.75 94 ALA A N 1
ATOM 707 C CA . ALA A 1 94 ? -16.928 -10.312 -0.879 1.00 97.75 94 ALA A CA 1
ATOM 708 C C . ALA A 1 94 ? -17.278 -11.769 -0.541 1.00 97.75 94 ALA A C 1
ATOM 710 O O . ALA A 1 94 ? -18.358 -12.227 -0.913 1.00 97.75 94 ALA A O 1
ATOM 711 N N . ALA A 1 95 ? -16.403 -12.475 0.185 1.00 97.94 95 ALA A N 1
ATOM 712 C CA . ALA A 1 95 ? -16.648 -13.844 0.641 1.00 97.94 95 ALA A CA 1
ATOM 713 C C . ALA A 1 95 ? -17.879 -13.937 1.559 1.00 97.94 95 ALA A C 1
ATOM 715 O O . ALA A 1 95 ? -18.667 -14.874 1.441 1.00 97.94 95 ALA A O 1
ATOM 716 N N . ASP A 1 96 ? -18.094 -12.923 2.397 1.00 97.81 96 ASP A N 1
ATOM 717 C CA . ASP A 1 96 ? -19.259 -12.820 3.280 1.00 97.81 96 ASP A CA 1
ATOM 718 C C . ASP A 1 96 ? -20.543 -12.357 2.562 1.00 97.81 96 ASP A C 1
ATOM 720 O O . ASP A 1 96 ? -21.605 -12.264 3.183 1.00 97.81 96 ASP A O 1
ATOM 724 N N . GLY A 1 97 ? -20.469 -12.001 1.273 1.00 97.31 97 GLY A N 1
ATOM 725 C CA . GLY A 1 97 ? -21.596 -11.426 0.534 1.00 97.31 97 GLY A CA 1
ATOM 726 C C . GLY A 1 97 ? -22.059 -10.071 1.088 1.00 97.31 97 GLY A C 1
ATOM 727 O O . GLY A 1 97 ? -23.213 -9.685 0.905 1.00 97.31 97 GLY A O 1
ATOM 728 N N . ALA A 1 98 ? -21.180 -9.331 1.771 1.00 96.94 98 ALA A N 1
ATOM 729 C CA . ALA A 1 98 ? -21.531 -8.118 2.510 1.00 96.94 98 ALA A CA 1
ATOM 730 C C . ALA A 1 98 ? -21.539 -6.837 1.651 1.00 96.94 98 ALA A C 1
ATOM 732 O O . ALA A 1 98 ? -21.589 -5.733 2.202 1.00 96.94 98 ALA A O 1
ATOM 733 N N . GLY A 1 99 ? -21.560 -6.966 0.322 1.00 96.31 99 GLY A N 1
ATOM 734 C CA . GLY A 1 99 ? -21.610 -5.855 -0.631 1.00 96.31 99 GLY A CA 1
ATOM 735 C C . GLY A 1 99 ? -20.231 -5.302 -0.989 1.00 96.31 99 GLY A C 1
ATOM 736 O O . GLY A 1 99 ? -19.267 -6.050 -1.102 1.00 96.31 99 GLY A O 1
ATOM 737 N N . GLU A 1 100 ? -20.143 -3.988 -1.194 1.00 97.25 100 GLU A N 1
ATOM 738 C CA . GLU A 1 100 ? -18.906 -3.296 -1.583 1.00 97.25 100 GLU A CA 1
ATOM 739 C C . GLU A 1 100 ? -18.370 -2.416 -0.447 1.00 97.25 100 GLU A C 1
ATOM 741 O O . GLU A 1 100 ? -19.117 -2.030 0.456 1.00 97.25 100 GLU A O 1
ATOM 746 N N . LEU A 1 101 ? -17.089 -2.043 -0.507 1.00 98.00 101 LEU A N 1
ATOM 747 C CA . LEU A 1 101 ? -16.479 -1.121 0.447 1.00 98.00 101 LEU A CA 1
ATOM 748 C C . LEU A 1 101 ? -16.990 0.312 0.234 1.00 98.00 101 LEU A C 1
ATOM 750 O O . LEU A 1 101 ? -17.221 0.767 -0.888 1.00 98.00 101 LEU A O 1
ATOM 754 N N . THR A 1 102 ? -17.122 1.059 1.330 1.00 95.62 102 THR A N 1
ATOM 755 C CA . THR A 1 102 ? -17.547 2.468 1.307 1.00 95.62 102 THR A CA 1
ATOM 756 C C . THR A 1 102 ? -16.476 3.369 1.922 1.00 95.62 102 THR A C 1
ATOM 758 O O . THR A 1 102 ? -15.370 3.445 1.389 1.00 95.62 102 THR A O 1
ATOM 761 N N . GLU A 1 103 ? -16.768 4.077 3.015 1.00 93.88 103 GLU A N 1
ATOM 762 C CA . GLU A 1 103 ? -15.766 4.852 3.749 1.00 93.88 103 GLU A CA 1
ATOM 763 C C . GLU A 1 103 ? -14.793 3.889 4.437 1.00 93.88 103 GLU A C 1
ATOM 765 O O . GLU A 1 103 ? -15.132 3.209 5.405 1.00 93.88 103 GLU A O 1
ATOM 770 N N . THR A 1 104 ? -13.570 3.852 3.920 1.00 96.81 104 THR A N 1
ATOM 771 C CA . THR A 1 104 ? -12.477 3.015 4.397 1.00 96.81 104 THR A CA 1
ATOM 772 C C . THR A 1 104 ? -11.346 3.899 4.912 1.00 96.81 104 THR A C 1
ATOM 774 O O . THR A 1 104 ? -10.827 4.775 4.213 1.00 96.81 104 THR A O 1
ATOM 777 N N . VAL A 1 105 ? -10.942 3.675 6.157 1.00 96.44 105 VAL A N 1
ATOM 778 C CA . VAL A 1 105 ? -9.902 4.448 6.834 1.00 96.44 105 VAL A CA 1
ATOM 779 C C . VAL A 1 105 ? -8.813 3.502 7.292 1.00 96.44 105 VAL A C 1
ATOM 781 O O . VAL A 1 105 ? -9.079 2.591 8.072 1.00 96.44 105 VAL A O 1
ATOM 784 N N . LEU A 1 106 ? -7.587 3.744 6.841 1.00 97.44 106 LEU A N 1
ATOM 785 C CA . LEU A 1 106 ? -6.409 3.148 7.447 1.00 97.44 106 LEU A CA 1
ATOM 786 C C . LEU A 1 106 ? -5.888 4.069 8.548 1.00 97.44 106 LEU A C 1
ATOM 788 O O . LEU A 1 106 ? -5.608 5.243 8.308 1.00 97.44 106 LEU A O 1
ATOM 792 N N . SER A 1 107 ? -5.696 3.513 9.735 1.00 96.38 107 SER A N 1
ATOM 793 C CA . SER A 1 107 ? -5.121 4.193 10.889 1.00 96.38 107 SER A CA 1
ATOM 794 C C . SER A 1 107 ? -3.787 3.561 11.268 1.00 96.38 107 SER A C 1
ATOM 796 O O . SER A 1 107 ? -3.725 2.371 11.576 1.00 96.38 107 SER A O 1
ATOM 798 N N . VAL A 1 108 ? -2.718 4.355 11.295 1.00 94.50 108 VAL A N 1
ATOM 799 C CA . VAL A 1 108 ? -1.431 3.964 11.882 1.00 94.50 108 VAL A CA 1
ATOM 800 C C . VAL A 1 108 ? -1.559 4.080 13.400 1.00 94.50 108 VAL A C 1
ATOM 802 O O . VAL A 1 108 ? -1.580 5.186 13.936 1.00 94.50 108 VAL A O 1
ATOM 805 N N . VAL A 1 109 ? -1.682 2.939 14.080 1.00 94.19 109 VAL A N 1
ATOM 806 C CA . VAL A 1 109 ? -1.900 2.853 15.537 1.00 94.19 109 VAL A CA 1
ATOM 807 C C . VAL A 1 109 ? -0.581 2.940 16.295 1.00 94.19 109 VAL A C 1
ATOM 809 O O . VAL A 1 109 ? -0.479 3.566 17.346 1.00 94.19 109 VAL A O 1
ATOM 812 N N . SER A 1 110 ? 0.451 2.288 15.768 1.00 91.69 110 SER A N 1
ATOM 813 C CA . SER A 1 110 ? 1.789 2.306 16.341 1.00 91.69 110 SER A CA 1
ATOM 814 C C . SER A 1 110 ? 2.802 2.156 15.225 1.00 91.69 110 SER A C 1
ATOM 816 O O . SER A 1 110 ? 2.648 1.309 14.349 1.00 91.69 110 SER A O 1
ATOM 818 N N . MET A 1 111 ? 3.852 2.963 15.266 1.00 88.25 111 MET A N 1
ATOM 819 C CA . MET A 1 111 ? 4.967 2.849 14.344 1.00 88.25 111 MET A CA 1
ATOM 820 C C . MET A 1 111 ? 6.245 3.228 15.079 1.00 88.25 111 MET A C 1
ATOM 822 O O . MET A 1 111 ? 6.328 4.295 15.687 1.00 88.25 111 MET A O 1
ATOM 826 N N . ARG A 1 112 ? 7.229 2.337 15.041 1.00 85.62 112 ARG A N 1
ATOM 827 C CA . ARG A 1 112 ? 8.584 2.564 15.525 1.00 85.62 112 ARG A CA 1
ATOM 828 C C . ARG A 1 112 ? 9.533 2.122 14.424 1.00 85.62 112 ARG A C 1
ATOM 830 O O . ARG A 1 112 ? 9.539 0.954 14.057 1.00 85.62 112 ARG A O 1
ATOM 837 N N . GLY A 1 113 ? 10.298 3.065 13.898 1.00 73.44 113 GLY A N 1
ATOM 838 C CA . GLY A 1 113 ? 11.291 2.802 12.870 1.00 73.44 113 GLY A CA 1
ATOM 839 C C . GLY A 1 113 ? 11.854 4.079 12.272 1.00 73.44 113 GLY A C 1
ATOM 840 O O . GLY A 1 113 ? 11.375 5.178 12.569 1.00 73.44 113 GLY A O 1
ATOM 841 N N . GLY A 1 114 ? 12.897 3.930 11.464 1.00 64.56 114 GLY A N 1
ATOM 842 C CA . GLY A 1 114 ? 13.556 5.048 10.794 1.00 64.56 114 GLY A CA 1
ATOM 843 C C . GLY A 1 114 ? 12.925 5.391 9.445 1.00 64.56 114 GLY A C 1
ATOM 844 O O . GLY A 1 114 ? 12.485 4.514 8.710 1.00 64.56 114 GLY A O 1
ATOM 845 N N . VAL A 1 115 ? 12.942 6.673 9.074 1.00 65.06 115 VAL A N 1
ATOM 846 C CA . VAL A 1 115 ? 12.693 7.080 7.682 1.00 65.06 115 VAL A CA 1
ATOM 847 C C . VAL A 1 115 ? 13.966 6.817 6.882 1.00 65.06 115 VAL A C 1
ATOM 849 O O . VAL A 1 115 ? 15.054 7.215 7.305 1.00 65.06 115 VAL A O 1
ATOM 852 N N . SER A 1 116 ? 13.857 6.147 5.734 1.00 61.25 116 SER A N 1
ATOM 853 C CA . SER A 1 116 ? 15.031 5.900 4.898 1.00 61.25 116 SER A CA 1
ATOM 854 C C . SER A 1 116 ? 15.523 7.191 4.228 1.00 61.25 116 SER A C 1
ATOM 856 O O . SER A 1 116 ? 14.726 8.050 3.838 1.00 61.25 116 SER A O 1
ATOM 858 N N . GLY A 1 117 ? 16.839 7.325 4.029 1.00 61.19 117 GLY A N 1
ATOM 859 C CA . GLY A 1 117 ? 17.391 8.442 3.249 1.00 61.19 117 GLY A CA 1
ATOM 860 C C . GLY A 1 117 ? 16.832 8.499 1.816 1.00 61.19 117 GLY A C 1
ATOM 861 O O . GLY A 1 117 ? 16.684 9.581 1.251 1.00 61.19 117 GLY A O 1
ATOM 862 N N . GLY A 1 118 ? 16.445 7.345 1.253 1.00 60.69 118 GLY A N 1
ATOM 863 C CA . GLY A 1 118 ? 15.783 7.250 -0.052 1.00 60.69 118 GLY A CA 1
ATOM 864 C C . GLY A 1 118 ? 14.365 7.831 -0.060 1.00 60.69 118 GLY A C 1
ATOM 865 O O . GLY A 1 118 ? 13.987 8.500 -1.023 1.00 60.69 118 GLY A O 1
ATOM 866 N N . THR A 1 119 ? 13.604 7.658 1.024 1.00 63.50 119 THR A N 1
ATOM 867 C CA . THR A 1 119 ? 12.276 8.271 1.198 1.00 63.50 119 THR A CA 1
ATOM 868 C C . THR A 1 119 ? 12.397 9.798 1.260 1.00 63.50 119 THR A C 1
ATOM 870 O O . THR A 1 119 ? 11.635 10.510 0.608 1.00 63.50 119 THR A O 1
ATOM 873 N N . ILE A 1 120 ? 13.401 10.320 1.978 1.00 65.88 120 ILE A N 1
ATOM 874 C CA . ILE A 1 120 ? 13.666 11.767 2.076 1.00 65.88 120 ILE A CA 1
ATOM 875 C C . ILE A 1 120 ? 14.028 12.367 0.711 1.00 65.88 120 ILE A C 1
ATOM 877 O O . ILE A 1 120 ? 13.476 13.408 0.340 1.00 65.88 120 ILE A O 1
ATOM 881 N N . ASP A 1 121 ? 14.925 11.732 -0.053 1.00 63.66 121 ASP A N 1
ATOM 882 C CA . ASP A 1 121 ? 15.284 12.223 -1.391 1.00 63.66 121 ASP A CA 1
ATOM 883 C C . ASP A 1 121 ? 14.096 12.146 -2.361 1.00 63.66 121 ASP A C 1
ATOM 885 O O . ASP A 1 121 ? 13.834 13.110 -3.075 1.00 63.66 121 ASP A O 1
ATOM 889 N N . SER A 1 122 ? 13.301 11.072 -2.321 1.00 62.94 122 SER A N 1
ATOM 890 C CA . SER A 1 122 ? 12.105 10.935 -3.169 1.00 62.94 122 SER A CA 1
ATOM 891 C C . SER A 1 122 ? 11.081 12.043 -2.894 1.00 62.94 122 SER A C 1
ATOM 893 O O . SER A 1 122 ? 10.615 12.715 -3.818 1.00 62.94 122 SER A O 1
ATOM 895 N N . MET A 1 123 ? 10.796 12.326 -1.615 1.00 66.75 123 MET A N 1
ATOM 896 C CA . MET A 1 123 ? 9.938 13.452 -1.226 1.00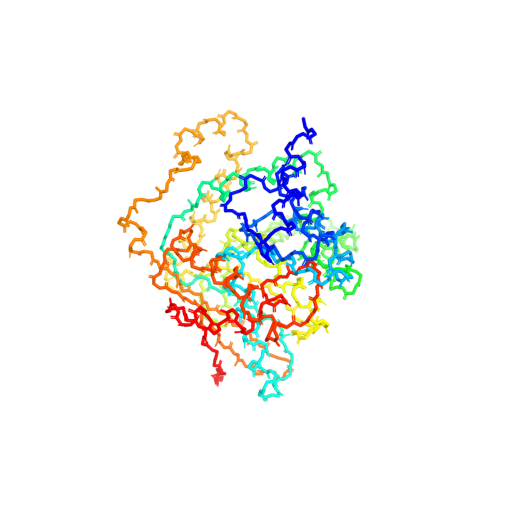 66.75 123 MET A CA 1
ATOM 897 C C . MET A 1 123 ? 10.498 14.796 -1.714 1.00 66.75 123 MET A C 1
ATOM 899 O O . MET A 1 123 ? 9.745 15.650 -2.190 1.00 66.75 123 MET A O 1
ATOM 903 N N . ARG A 1 124 ? 11.821 14.986 -1.635 1.00 66.75 124 ARG A N 1
ATOM 904 C CA . ARG A 1 124 ? 12.501 16.196 -2.118 1.00 66.75 124 ARG A CA 1
ATOM 905 C C . ARG A 1 124 ? 12.361 16.358 -3.630 1.00 66.75 124 ARG A C 1
ATOM 907 O O . ARG A 1 124 ? 11.973 17.437 -4.075 1.00 66.75 124 ARG A O 1
ATOM 914 N N . GLN A 1 125 ? 12.668 15.326 -4.419 1.00 66.81 125 GLN A N 1
ATOM 915 C CA . GLN A 1 125 ? 12.584 15.395 -5.882 1.00 66.81 125 GLN A CA 1
ATOM 916 C C . GLN A 1 125 ? 11.154 15.698 -6.333 1.00 66.81 125 GLN A C 1
ATOM 918 O O . GLN A 1 125 ? 10.945 16.588 -7.159 1.00 66.81 125 GLN A O 1
ATOM 923 N N . GLN A 1 126 ? 10.158 15.045 -5.729 1.00 67.12 126 GLN A N 1
ATOM 924 C CA . GLN A 1 126 ? 8.761 15.319 -6.045 1.00 67.12 126 GLN A CA 1
ATOM 925 C C . GLN A 1 126 ? 8.365 16.764 -5.708 1.00 67.12 126 GLN A C 1
ATOM 927 O O . GLN A 1 126 ? 7.722 17.425 -6.523 1.00 67.12 126 GLN A O 1
ATOM 932 N N . ALA A 1 127 ? 8.798 17.302 -4.563 1.00 66.81 127 ALA A N 1
ATOM 933 C CA . ALA A 1 127 ? 8.544 18.698 -4.204 1.00 66.81 127 ALA A CA 1
ATOM 934 C C . ALA A 1 127 ? 9.191 19.695 -5.187 1.00 66.81 127 ALA A C 1
ATOM 936 O O . ALA A 1 127 ? 8.594 20.728 -5.500 1.00 66.81 127 ALA A O 1
ATOM 937 N N . ILE A 1 128 ? 10.389 19.390 -5.698 1.00 66.12 128 ILE A N 1
ATOM 938 C CA . ILE A 1 128 ? 11.068 20.198 -6.723 1.00 66.12 128 ILE A CA 1
ATOM 939 C C . ILE A 1 128 ? 10.269 20.184 -8.032 1.00 66.12 128 ILE A C 1
ATOM 941 O O . ILE A 1 128 ? 9.966 21.251 -8.568 1.00 66.12 128 ILE A O 1
ATOM 945 N N . LEU A 1 129 ? 9.870 19.004 -8.515 1.00 64.25 129 LEU A N 1
ATOM 946 C CA . LEU A 1 129 ? 9.093 18.860 -9.753 1.00 64.25 129 LEU A CA 1
ATOM 947 C C . LEU A 1 129 ? 7.730 19.562 -9.659 1.00 64.25 129 LEU A C 1
ATOM 949 O O . LEU A 1 129 ? 7.336 20.288 -10.569 1.00 64.25 129 LEU A O 1
ATOM 953 N N . MET A 1 130 ? 7.047 19.439 -8.518 1.00 65.81 130 MET A N 1
ATOM 954 C CA . MET A 1 130 ? 5.798 20.156 -8.249 1.00 65.81 130 MET A CA 1
ATOM 955 C C . MET A 1 130 ? 5.974 21.678 -8.262 1.00 65.81 130 MET A C 1
ATOM 957 O O . MET A 1 130 ? 5.051 22.407 -8.606 1.00 65.81 130 MET A O 1
ATOM 961 N N . ARG A 1 131 ? 7.125 22.227 -7.881 1.00 67.12 131 ARG A N 1
ATOM 962 C CA . ARG A 1 131 ? 7.325 23.685 -7.951 1.00 67.12 131 ARG A CA 1
ATOM 963 C C . ARG A 1 131 ? 7.473 24.175 -9.381 1.00 67.12 131 ARG A C 1
ATOM 965 O O . ARG A 1 131 ? 6.929 25.227 -9.708 1.00 67.12 131 ARG A O 1
ATOM 972 N N . ALA A 1 132 ? 8.168 23.397 -10.200 1.00 67.31 132 ALA A N 1
ATOM 973 C CA . ALA A 1 132 ? 8.502 23.763 -11.565 1.00 67.31 132 ALA A CA 1
ATOM 974 C C . ALA A 1 132 ? 7.293 23.740 -12.517 1.00 67.31 132 ALA A C 1
ATOM 976 O O . ALA A 1 132 ? 7.249 24.557 -13.431 1.00 67.31 132 ALA A O 1
ATOM 977 N N . ASP A 1 133 ? 6.308 22.858 -12.299 1.00 73.31 133 ASP A N 1
ATOM 978 C CA . ASP A 1 133 ? 5.248 22.609 -13.285 1.00 73.31 133 ASP A CA 1
ATOM 979 C C . ASP A 1 133 ? 3.842 22.499 -12.650 1.00 73.31 133 ASP A C 1
ATOM 981 O O . ASP A 1 133 ? 3.584 21.707 -11.740 1.00 73.31 133 ASP A O 1
ATOM 985 N N . ALA A 1 134 ? 2.905 23.321 -13.139 1.00 74.56 134 ALA A N 1
ATOM 986 C CA . ALA A 1 134 ? 1.518 23.353 -12.678 1.00 74.56 134 ALA A CA 1
ATOM 987 C C . ALA A 1 134 ? 0.713 22.098 -13.058 1.00 74.56 134 ALA A C 1
ATOM 989 O O . ALA A 1 134 ? -0.130 21.667 -12.268 1.00 74.56 134 ALA A O 1
ATOM 990 N N . ALA A 1 135 ? 0.982 21.490 -14.216 1.00 74.81 135 ALA A N 1
ATOM 991 C CA . ALA A 1 135 ? 0.352 20.240 -14.633 1.00 74.81 135 ALA A CA 1
ATOM 992 C C . ALA A 1 135 ? 0.813 19.082 -13.736 1.00 74.81 135 ALA A C 1
ATOM 994 O O . ALA A 1 135 ? -0.002 18.292 -13.258 1.00 74.81 135 ALA A O 1
ATOM 995 N N . VAL A 1 136 ? 2.105 19.054 -13.396 1.00 74.00 136 VAL A N 1
ATOM 996 C CA . VAL A 1 136 ? 2.666 18.107 -12.421 1.00 74.00 136 VAL A CA 1
ATOM 997 C C . VAL A 1 136 ? 2.006 18.264 -11.049 1.00 74.00 136 VAL A C 1
ATOM 999 O O . VAL A 1 136 ? 1.620 17.267 -10.433 1.00 74.00 136 VAL A O 1
ATOM 1002 N N . ARG A 1 137 ? 1.804 19.503 -10.572 1.00 74.19 137 ARG A N 1
ATOM 1003 C CA . ARG A 1 137 ? 1.050 19.739 -9.325 1.00 74.19 137 ARG A CA 1
ATOM 1004 C C . ARG A 1 137 ? -0.363 19.199 -9.396 1.00 74.19 137 ARG A C 1
ATOM 1006 O O . ARG A 1 137 ? -0.809 18.622 -8.412 1.00 74.19 137 ARG A O 1
ATOM 1013 N N . ALA A 1 138 ? -1.060 19.391 -10.513 1.00 75.00 138 ALA A N 1
ATOM 1014 C CA . ALA A 1 138 ? -2.430 18.919 -10.665 1.00 75.00 138 ALA A CA 1
ATOM 1015 C C . ALA A 1 138 ? -2.510 17.388 -10.546 1.00 75.00 138 ALA A C 1
ATOM 1017 O O . ALA A 1 138 ? -3.341 16.886 -9.793 1.00 75.00 138 ALA A O 1
ATOM 1018 N N . ILE A 1 139 ? -1.589 16.656 -11.184 1.00 75.44 139 ILE A N 1
ATOM 1019 C CA . ILE A 1 139 ? -1.512 15.186 -11.099 1.00 75.44 139 ILE A CA 1
ATOM 1020 C C . ILE A 1 139 ? -1.231 14.731 -9.661 1.00 75.44 139 ILE A C 1
ATOM 1022 O O . ILE A 1 139 ? -1.920 13.861 -9.127 1.00 75.44 139 ILE A O 1
ATOM 1026 N N . VAL A 1 140 ? -0.237 15.339 -9.006 1.00 74.75 140 VAL A N 1
ATOM 1027 C CA . VAL A 1 140 ? 0.137 14.977 -7.630 1.00 74.75 140 VAL A CA 1
ATOM 1028 C C . VAL A 1 140 ? -0.917 15.416 -6.612 1.00 74.75 140 VAL A C 1
ATOM 1030 O O . VAL A 1 140 ? -1.035 14.794 -5.563 1.00 74.75 140 VAL A O 1
ATOM 1033 N N . ALA A 1 141 ? -1.704 16.456 -6.888 1.00 77.81 141 ALA A N 1
ATOM 1034 C CA . ALA A 1 141 ? -2.792 16.902 -6.021 1.00 77.81 141 ALA A CA 1
ATOM 1035 C C . ALA A 1 141 ? -4.068 16.069 -6.204 1.00 77.81 141 ALA A C 1
ATOM 1037 O O . ALA A 1 141 ? -4.819 15.896 -5.244 1.00 77.81 141 ALA A O 1
ATOM 1038 N N . ASP A 1 142 ? -4.296 15.497 -7.390 1.00 84.12 142 ASP A N 1
ATOM 1039 C CA . ASP A 1 142 ? -5.486 14.704 -7.697 1.00 84.12 142 ASP A CA 1
ATOM 1040 C C . ASP A 1 142 ? -5.459 13.343 -6.982 1.00 84.12 142 ASP A C 1
ATOM 1042 O O . ASP A 1 142 ? -4.557 12.537 -7.243 1.00 84.12 142 ASP A O 1
ATOM 1046 N N . PRO A 1 143 ? -6.416 13.049 -6.078 1.00 85.81 143 PRO A N 1
ATOM 1047 C CA . PRO A 1 143 ? -6.481 11.778 -5.355 1.00 85.81 143 PRO A CA 1
ATOM 1048 C C . PRO A 1 143 ? -6.531 10.541 -6.262 1.00 85.81 143 PRO A C 1
ATOM 1050 O O . PRO A 1 143 ? -6.177 9.455 -5.802 1.00 85.81 143 PRO A O 1
ATOM 1053 N N . TYR A 1 144 ? -6.948 10.710 -7.520 1.00 88.38 144 TYR A N 1
ATOM 1054 C CA . TYR A 1 144 ? -7.066 9.660 -8.534 1.00 88.38 144 TYR A CA 1
ATOM 1055 C C . TYR A 1 144 ? -6.030 9.798 -9.660 1.00 88.38 144 TYR A C 1
ATOM 1057 O O . TYR A 1 144 ? -6.197 9.209 -10.722 1.00 88.38 144 TYR A O 1
ATOM 1065 N N . GLY A 1 145 ? -4.942 10.549 -9.448 1.00 86.44 145 GLY A N 1
ATOM 1066 C CA . GLY A 1 145 ? -3.943 10.841 -10.488 1.00 86.44 145 GLY A CA 1
ATOM 1067 C C . GLY A 1 145 ? -3.227 9.620 -11.090 1.00 86.44 145 GLY A C 1
ATOM 1068 O O . GLY A 1 145 ? -2.598 9.751 -12.140 1.00 86.44 145 GLY A O 1
ATOM 1069 N N . LEU A 1 146 ? -3.337 8.448 -10.449 1.00 89.94 146 LEU A N 1
ATOM 1070 C CA . LEU A 1 146 ? -2.820 7.157 -10.926 1.00 89.94 146 LEU A CA 1
ATOM 1071 C C . LEU A 1 146 ? -3.893 6.231 -11.518 1.00 89.94 146 LEU A C 1
ATOM 1073 O O . LEU A 1 146 ? -3.568 5.100 -11.882 1.00 89.94 146 LEU A O 1
ATOM 1077 N N . SER A 1 147 ? -5.152 6.660 -11.593 1.00 90.00 147 SER A N 1
ATOM 1078 C CA . SER A 1 147 ? -6.206 5.855 -12.210 1.00 90.00 147 SER A CA 1
ATOM 1079 C C . SER A 1 147 ? -6.000 5.771 -13.731 1.00 90.00 147 SER A C 1
ATOM 1081 O O . SER A 1 147 ? -5.687 6.798 -14.339 1.00 90.00 147 SER A O 1
ATOM 1083 N N . PRO A 1 148 ? -6.152 4.583 -14.352 1.00 87.69 148 PRO A N 1
ATOM 1084 C CA . PRO A 1 148 ? -6.054 4.422 -15.804 1.00 87.69 148 PRO A CA 1
ATOM 1085 C C . PRO A 1 148 ? -7.190 5.129 -16.560 1.00 87.69 148 PRO A C 1
ATOM 1087 O O . PRO A 1 148 ? -6.982 5.578 -17.681 1.00 87.69 148 PRO A O 1
ATOM 1090 N N . ASP A 1 149 ? -8.365 5.279 -15.943 1.00 87.12 149 ASP A N 1
ATOM 1091 C CA . ASP A 1 149 ? -9.497 6.017 -16.505 1.00 87.12 149 ASP A CA 1
ATOM 1092 C C . ASP A 1 149 ? -9.978 7.061 -15.499 1.00 87.12 149 ASP A C 1
ATOM 1094 O O . ASP A 1 149 ? -10.821 6.813 -14.633 1.00 87.12 149 ASP A O 1
ATOM 1098 N N . ARG A 1 150 ? -9.439 8.275 -15.629 1.00 86.25 150 ARG A N 1
ATOM 1099 C CA . ARG A 1 150 ? -9.782 9.372 -14.725 1.00 86.25 150 ARG A CA 1
ATOM 1100 C C . ARG A 1 150 ? -11.251 9.804 -14.825 1.00 86.25 150 ARG A C 1
ATOM 1102 O O . ARG A 1 150 ? -11.765 10.363 -13.851 1.00 86.25 150 ARG A O 1
ATOM 1109 N N . ALA A 1 151 ? -11.912 9.578 -15.962 1.00 85.00 151 ALA A N 1
ATOM 1110 C CA . ALA A 1 151 ? -13.303 9.967 -16.185 1.00 85.00 151 ALA A CA 1
ATOM 1111 C C . ALA A 1 151 ? -14.290 9.006 -15.504 1.00 85.00 151 ALA A C 1
ATOM 1113 O O . ALA A 1 151 ? -15.361 9.437 -15.077 1.00 85.00 151 ALA A O 1
ATOM 1114 N N . ALA A 1 152 ? -13.914 7.734 -15.342 1.00 85.69 152 ALA A N 1
ATOM 1115 C CA . ALA A 1 152 ? -14.694 6.744 -14.596 1.00 85.69 152 ALA A CA 1
ATOM 1116 C C . ALA A 1 152 ? -14.641 6.929 -13.065 1.00 85.69 152 ALA A C 1
ATOM 1118 O O . ALA A 1 152 ? -15.476 6.364 -12.342 1.00 85.69 152 ALA A O 1
ATOM 1119 N N . GLU A 1 153 ? -13.681 7.717 -12.571 1.00 87.31 153 GLU A N 1
ATOM 1120 C CA . GLU A 1 153 ? -13.453 7.967 -11.147 1.00 87.31 153 GLU A CA 1
ATOM 1121 C C . GLU A 1 153 ? -14.345 9.074 -10.568 1.00 87.31 153 GLU A C 1
ATOM 1123 O O . GLU A 1 153 ? -14.697 10.034 -11.263 1.00 87.31 153 GLU A O 1
ATOM 1128 N N . PRO A 1 154 ? -14.648 9.031 -9.256 1.00 81.38 154 PRO A N 1
ATOM 1129 C CA . PRO A 1 154 ? -15.347 10.114 -8.581 1.00 81.38 154 PRO A CA 1
ATOM 1130 C C . PRO A 1 154 ? -14.679 11.480 -8.797 1.00 81.38 154 PRO A C 1
ATOM 1132 O O . PRO A 1 154 ? -13.446 11.624 -8.830 1.00 81.38 154 PRO A O 1
ATOM 1135 N N . ARG A 1 155 ? -15.505 12.528 -8.878 1.00 69.81 155 ARG A N 1
ATOM 1136 C CA . ARG A 1 155 ? -15.005 13.904 -8.816 1.00 69.81 155 ARG A CA 1
ATOM 1137 C C . ARG A 1 155 ? -14.363 14.130 -7.448 1.00 69.81 155 ARG A C 1
ATOM 1139 O O . ARG A 1 155 ? -14.831 13.641 -6.420 1.00 69.81 155 ARG A O 1
ATOM 1146 N N . SER A 1 156 ? -13.226 14.816 -7.428 1.00 59.25 156 SER A N 1
ATOM 1147 C CA . SER A 1 156 ? -12.559 15.146 -6.172 1.00 59.25 156 SER A CA 1
ATOM 1148 C C . SER A 1 156 ? -13.386 16.210 -5.435 1.00 59.25 156 SER A C 1
ATOM 1150 O O . SER A 1 156 ? -13.769 17.214 -6.028 1.00 59.25 156 SER A O 1
ATOM 1152 N N . ARG A 1 157 ? -13.628 16.039 -4.124 1.00 54.03 157 ARG A N 1
ATOM 1153 C CA . ARG A 1 157 ? -14.378 17.017 -3.294 1.00 54.03 157 ARG A CA 1
ATOM 1154 C C . ARG A 1 157 ? -13.832 18.455 -3.384 1.00 54.03 157 ARG A C 1
ATOM 1156 O O . ARG A 1 157 ? -14.555 19.409 -3.123 1.00 54.03 157 ARG A O 1
ATOM 1163 N N . GLY A 1 158 ? -12.554 18.625 -3.742 1.00 42.47 158 GLY A N 1
ATOM 1164 C CA . GLY A 1 158 ? -11.944 19.938 -3.981 1.00 42.47 158 GLY A CA 1
ATOM 1165 C C . GLY A 1 158 ? -12.490 20.667 -5.215 1.00 42.47 158 GLY A C 1
ATOM 1166 O O . GLY A 1 158 ? -12.551 21.891 -5.197 1.00 42.47 158 GLY A O 1
ATOM 1167 N N . ALA A 1 159 ? -12.929 19.934 -6.243 1.00 35.56 159 ALA A N 1
ATOM 1168 C CA . ALA A 1 159 ? -13.590 20.493 -7.423 1.00 35.56 159 ALA A CA 1
ATOM 1169 C C . ALA A 1 159 ? -15.060 20.858 -7.137 1.00 35.56 159 ALA A C 1
ATOM 1171 O O . ALA A 1 159 ? -15.544 21.881 -7.611 1.00 35.56 159 ALA A O 1
ATOM 1172 N N . GLU A 1 160 ? -15.749 20.073 -6.303 1.00 29.89 160 GLU A N 1
ATOM 1173 C CA . GLU A 1 160 ? -17.140 20.332 -5.889 1.00 29.89 160 GLU A CA 1
ATOM 1174 C C . GLU A 1 160 ? -17.252 21.582 -4.998 1.00 29.89 160 GLU A C 1
ATOM 1176 O O . GLU A 1 160 ? -18.104 22.435 -5.226 1.00 29.89 160 GLU A O 1
ATOM 1181 N N . ALA A 1 161 ? -16.321 21.762 -4.052 1.00 29.69 161 ALA A N 1
ATOM 1182 C CA . ALA A 1 161 ? -16.287 22.943 -3.185 1.00 29.69 161 ALA A CA 1
ATOM 1183 C C . ALA A 1 161 ? -15.940 24.256 -3.921 1.00 29.69 161 ALA A C 1
ATOM 1185 O O . ALA A 1 161 ? -16.224 25.334 -3.400 1.00 29.69 161 ALA A O 1
ATOM 1186 N N . GLY A 1 162 ? -15.298 24.179 -5.094 1.00 29.17 162 GLY A N 1
ATOM 1187 C CA . GLY A 1 162 ? -15.046 25.334 -5.963 1.00 29.17 162 GLY A CA 1
ATOM 1188 C C . GLY A 1 162 ? -16.294 25.758 -6.739 1.00 29.17 162 GLY A C 1
ATOM 1189 O O . GLY A 1 162 ? -16.598 26.943 -6.797 1.00 29.17 162 GLY A O 1
ATOM 1190 N N . ALA A 1 163 ? -17.064 24.789 -7.244 1.00 32.12 163 ALA A N 1
ATOM 1191 C CA . ALA A 1 163 ? -18.302 25.042 -7.982 1.00 32.12 163 ALA A CA 1
ATOM 1192 C C . ALA A 1 163 ? -19.438 25.595 -7.094 1.00 32.12 163 ALA A C 1
ATOM 1194 O O . ALA A 1 163 ? -20.197 26.453 -7.533 1.00 32.12 163 ALA A O 1
ATOM 1195 N N . GLU A 1 164 ? -19.534 25.165 -5.830 1.00 28.23 164 GLU A N 1
ATOM 1196 C CA . GLU A 1 164 ? -20.502 25.725 -4.867 1.00 28.23 164 GLU A CA 1
ATOM 1197 C C . GLU A 1 164 ? -20.113 27.125 -4.359 1.00 28.23 164 GLU A C 1
ATOM 1199 O O . GLU A 1 164 ? -20.979 27.897 -3.948 1.00 28.23 164 GLU A O 1
ATOM 1204 N N . ALA A 1 165 ? -18.820 27.475 -4.376 1.00 33.22 165 ALA A N 1
ATOM 1205 C CA . ALA A 1 165 ? -18.343 28.784 -3.928 1.00 33.22 165 ALA A CA 1
ATOM 1206 C C . ALA A 1 165 ? -18.616 29.903 -4.950 1.00 33.22 165 ALA A C 1
ATOM 1208 O O . ALA A 1 165 ? -18.886 31.027 -4.528 1.00 33.22 165 ALA A O 1
ATOM 1209 N N . ASP A 1 166 ? -18.609 29.592 -6.250 1.00 31.64 166 ASP A N 1
ATOM 1210 C CA . ASP A 1 166 ? -18.951 30.544 -7.321 1.00 31.64 166 ASP A CA 1
ATOM 1211 C C . ASP A 1 166 ? -20.462 30.818 -7.422 1.00 31.64 166 ASP A C 1
ATOM 1213 O O . ASP A 1 166 ? -20.869 31.874 -7.898 1.00 31.64 166 ASP A O 1
ATOM 1217 N N . ALA A 1 167 ? -21.312 29.918 -6.918 1.00 34.12 167 ALA A N 1
ATOM 1218 C CA . ALA A 1 167 ? -22.768 30.084 -6.946 1.00 34.12 167 ALA A CA 1
ATOM 1219 C C . ALA A 1 167 ? -23.333 30.933 -5.784 1.00 34.12 167 ALA A C 1
ATOM 1221 O O . ALA A 1 167 ? -24.513 31.276 -5.792 1.00 34.12 167 ALA A O 1
ATOM 1222 N N . GLY A 1 168 ? -22.523 31.249 -4.764 1.00 32.34 168 GLY A N 1
ATOM 1223 C CA . GLY A 1 168 ? -22.981 31.866 -3.508 1.00 32.34 168 GLY A CA 1
ATOM 1224 C C . GLY A 1 168 ? -22.510 33.300 -3.252 1.00 32.34 168 GLY A C 1
ATOM 1225 O O . GLY A 1 168 ? -22.743 33.824 -2.162 1.00 32.34 168 GLY A O 1
ATOM 1226 N N . ALA A 1 169 ? -21.821 33.930 -4.204 1.00 33.06 169 ALA A N 1
ATOM 1227 C CA . ALA A 1 169 ? -21.232 35.258 -4.043 1.00 33.06 169 ALA A CA 1
ATOM 1228 C C . ALA A 1 169 ? -22.163 36.389 -4.517 1.00 33.06 169 ALA A C 1
ATOM 1230 O O . ALA A 1 169 ? -21.738 37.250 -5.277 1.00 33.06 169 ALA A O 1
ATOM 1231 N N . ASP A 1 170 ? -23.419 36.412 -4.062 1.00 36.12 170 ASP A N 1
ATOM 1232 C CA . ASP A 1 170 ? -24.258 37.611 -4.184 1.00 36.12 170 ASP A CA 1
ATOM 1233 C C . ASP A 1 170 ? -25.308 37.678 -3.060 1.00 36.12 170 ASP A C 1
ATOM 1235 O O . ASP A 1 170 ? -26.383 37.094 -3.167 1.00 36.12 170 ASP A O 1
ATOM 1239 N N . ALA A 1 171 ? -24.958 38.309 -1.925 1.00 32.38 171 ALA A N 1
ATOM 1240 C CA . ALA A 1 171 ? -25.906 38.910 -0.968 1.00 32.38 171 ALA A CA 1
ATOM 1241 C C . ALA A 1 171 ? -25.206 39.575 0.247 1.00 32.38 171 ALA A C 1
ATOM 1243 O O . ALA A 1 171 ? -24.757 38.899 1.173 1.00 32.38 171 ALA A O 1
ATOM 1244 N N . GLY A 1 172 ? -25.225 40.915 0.275 1.00 32.44 172 GLY A N 1
ATOM 1245 C CA . GLY A 1 172 ? -25.522 41.752 1.455 1.00 32.44 172 GLY A CA 1
ATOM 1246 C C . GLY A 1 172 ? -24.514 41.842 2.616 1.00 32.44 172 GLY A C 1
ATOM 1247 O O . GLY A 1 172 ? -24.480 40.991 3.504 1.00 32.44 172 GLY A O 1
ATOM 1248 N N . ALA A 1 173 ? -23.787 42.963 2.700 1.00 31.75 173 ALA A N 1
ATOM 1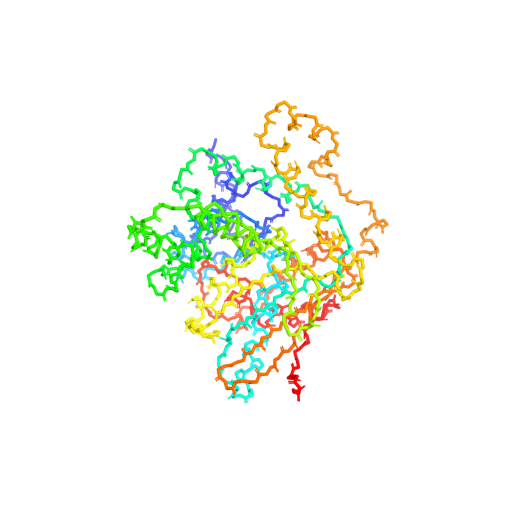249 C CA . ALA A 1 173 ? -22.929 43.323 3.833 1.00 31.75 173 ALA A CA 1
ATOM 1250 C C . ALA A 1 173 ? -23.690 44.113 4.925 1.00 31.75 173 ALA A C 1
ATOM 1252 O O . ALA A 1 173 ? -24.309 45.137 4.655 1.00 31.75 173 ALA A O 1
ATOM 1253 N N . GLY A 1 174 ? -23.589 43.663 6.178 1.00 32.81 174 GLY A N 1
ATOM 1254 C CA . GLY A 1 174 ? -24.024 44.360 7.400 1.00 32.81 174 GLY A CA 1
ATOM 1255 C C . GLY A 1 174 ? -23.233 43.829 8.603 1.00 32.81 174 GLY A C 1
ATOM 1256 O O . GLY A 1 174 ? -22.549 42.828 8.458 1.00 32.81 174 GLY A O 1
ATOM 1257 N N . ALA A 1 175 ? -23.283 44.445 9.788 1.00 36.19 175 ALA A N 1
ATOM 1258 C CA . ALA A 1 175 ? -22.401 44.124 10.932 1.00 36.19 175 ALA A CA 1
ATOM 1259 C C . ALA A 1 175 ? -22.387 42.639 11.394 1.00 36.19 175 ALA A C 1
ATOM 1261 O O . ALA A 1 175 ? -21.398 42.175 11.960 1.00 36.19 175 ALA A O 1
ATOM 1262 N N . GLY A 1 176 ? -23.422 41.850 11.076 1.00 34.22 176 GLY A N 1
ATOM 1263 C CA . GLY A 1 176 ? -23.422 40.387 11.244 1.00 34.22 176 GLY A CA 1
ATOM 1264 C C . GLY A 1 176 ? -22.501 39.631 10.271 1.00 34.22 176 GLY A C 1
ATOM 1265 O O . GLY A 1 176 ? -22.138 38.486 10.525 1.00 34.22 176 GLY A O 1
ATOM 1266 N N . ALA A 1 177 ? -22.069 40.267 9.185 1.00 41.47 177 ALA A N 1
ATOM 1267 C CA . ALA A 1 177 ? -21.171 39.725 8.175 1.00 41.47 177 ALA A CA 1
ATOM 1268 C C . ALA A 1 177 ? -19.754 39.526 8.711 1.00 41.47 177 ALA A C 1
ATOM 1270 O O . ALA A 1 177 ? -19.116 38.563 8.309 1.00 41.47 177 ALA A O 1
ATOM 1271 N N . LEU A 1 178 ? -19.266 40.349 9.649 1.00 35.50 178 LEU A N 1
ATOM 1272 C CA . LEU A 1 178 ? -17.936 40.145 10.236 1.00 35.50 178 LEU A CA 1
ATOM 1273 C C . LEU A 1 178 ? -17.925 38.915 11.152 1.00 35.50 178 LEU A C 1
ATOM 1275 O O . LEU A 1 178 ? -17.077 38.042 10.998 1.00 35.50 178 LEU A O 1
ATOM 1279 N N . ALA A 1 179 ? -18.924 38.785 12.033 1.00 33.81 179 ALA A N 1
ATOM 1280 C CA . ALA A 1 179 ? -19.096 37.611 12.891 1.00 33.81 179 ALA A CA 1
ATOM 1281 C C . ALA A 1 179 ? -19.364 36.340 12.070 1.00 33.81 179 ALA A C 1
ATOM 1283 O O . ALA A 1 179 ? -18.771 35.297 12.330 1.00 33.81 179 ALA A O 1
ATOM 1284 N N . LYS A 1 180 ? -20.185 36.438 11.015 1.00 37.56 180 LYS A N 1
ATOM 1285 C CA . LYS A 1 180 ? -20.420 35.347 10.064 1.00 37.56 180 LYS A CA 1
ATOM 1286 C C . LYS A 1 180 ? -19.154 35.017 9.279 1.00 37.56 180 LYS A C 1
ATOM 1288 O O . LYS A 1 180 ? -18.894 33.843 9.078 1.00 37.56 180 LYS A O 1
ATOM 1293 N N . THR A 1 181 ? -18.324 35.988 8.901 1.00 35.91 181 THR A N 1
ATOM 1294 C CA . THR A 1 181 ? -17.046 35.757 8.201 1.00 35.91 181 THR A CA 1
ATOM 1295 C C . THR A 1 181 ? -16.022 35.106 9.119 1.00 35.91 181 THR A C 1
ATOM 1297 O O . THR A 1 181 ? -15.383 34.144 8.706 1.00 35.91 181 THR A O 1
ATOM 1300 N N . VAL A 1 182 ? -15.903 35.551 10.372 1.00 40.06 182 VAL A N 1
ATOM 1301 C CA . VAL A 1 182 ? -15.023 34.944 11.382 1.00 40.06 182 VAL A CA 1
ATOM 1302 C C . VAL A 1 182 ? -15.490 33.529 11.714 1.00 40.06 182 VAL A C 1
ATOM 1304 O O . VAL A 1 182 ? -14.679 32.609 11.688 1.00 40.06 182 VAL A O 1
ATOM 1307 N N . TRP A 1 183 ? -16.792 33.318 11.925 1.00 34.41 183 TRP A N 1
ATOM 1308 C CA . TRP A 1 183 ? -17.367 31.991 12.151 1.00 34.41 183 TRP A CA 1
ATOM 1309 C C . TRP A 1 183 ? -17.209 31.083 10.930 1.00 34.41 183 TRP A C 1
ATOM 1311 O O . TRP A 1 183 ? -16.757 29.955 11.061 1.00 34.41 183 TRP A O 1
ATOM 1321 N N . THR A 1 184 ? -17.489 31.570 9.720 1.00 40.25 184 THR A N 1
ATOM 1322 C CA . THR A 1 184 ? -17.315 30.802 8.475 1.00 40.25 184 THR A CA 1
ATOM 1323 C C . THR A 1 184 ? -15.841 30.493 8.226 1.00 40.25 184 THR A C 1
ATOM 1325 O O . THR A 1 184 ? -15.520 29.399 7.769 1.00 40.25 184 THR A O 1
ATOM 1328 N N . SER A 1 185 ? -14.930 31.404 8.573 1.00 35.84 185 SER A N 1
ATOM 1329 C CA . SER A 1 185 ? -13.481 31.193 8.491 1.00 35.84 185 SER A CA 1
ATOM 1330 C C . SER A 1 185 ? -13.000 30.191 9.535 1.00 35.84 185 SER A C 1
ATOM 1332 O O . SER A 1 185 ? -12.227 29.308 9.189 1.00 35.84 185 SER A O 1
ATOM 1334 N N . ALA A 1 186 ? -13.506 30.249 10.769 1.00 34.44 186 ALA A N 1
ATOM 1335 C CA . ALA A 1 186 ? -13.216 29.285 11.827 1.00 34.44 186 ALA A CA 1
ATOM 1336 C C . ALA A 1 186 ? -13.783 27.896 11.498 1.00 34.44 186 ALA A C 1
ATOM 1338 O O . ALA A 1 186 ? -13.070 26.903 11.590 1.00 34.44 186 ALA A O 1
ATOM 1339 N N . VAL A 1 187 ? -15.022 27.809 11.009 1.00 42.75 187 VAL A N 1
ATOM 1340 C CA . VAL A 1 187 ? -15.636 26.565 10.523 1.00 42.75 187 VAL A CA 1
ATOM 1341 C C . VAL A 1 187 ? -14.888 26.030 9.301 1.00 42.75 187 VAL A C 1
ATOM 1343 O O . VAL A 1 187 ? -14.677 24.824 9.214 1.00 42.75 187 VAL A O 1
ATOM 1346 N N . ARG A 1 188 ? -14.424 26.884 8.375 1.00 38.72 188 ARG A N 1
ATOM 1347 C CA . ARG A 1 188 ? -13.548 26.475 7.259 1.00 38.72 188 ARG A CA 1
ATOM 1348 C C . ARG A 1 188 ? -12.196 25.981 7.763 1.00 38.72 188 ARG A C 1
ATOM 1350 O O . ARG A 1 188 ? -11.724 24.974 7.250 1.00 38.72 188 ARG A O 1
ATOM 1357 N N . LEU A 1 189 ? -11.600 26.637 8.755 1.00 39.03 189 LEU A N 1
ATOM 1358 C CA . LEU A 1 189 ? -10.321 26.255 9.355 1.00 39.03 189 LEU A CA 1
ATOM 1359 C C . LEU A 1 189 ? -10.435 24.903 10.075 1.00 39.03 189 LEU A C 1
ATOM 1361 O O . LEU A 1 189 ? -9.602 24.030 9.866 1.00 39.03 189 LEU A O 1
ATOM 1365 N N . VAL A 1 190 ? -11.516 24.687 10.830 1.00 45.03 190 VAL A N 1
ATOM 1366 C CA . VAL A 1 190 ? -11.822 23.421 11.516 1.00 45.03 190 VAL A CA 1
ATOM 1367 C C . VAL A 1 190 ? -12.180 22.316 10.515 1.00 45.03 190 VAL A C 1
ATOM 1369 O O . VAL A 1 190 ? -11.663 21.210 10.620 1.00 45.03 190 VAL A O 1
ATOM 1372 N N . ARG A 1 191 ? -12.989 22.593 9.479 1.00 44.34 191 ARG A N 1
ATOM 1373 C CA . ARG A 1 191 ? -13.314 21.614 8.417 1.00 44.34 191 ARG A CA 1
ATOM 1374 C C . ARG A 1 191 ? -12.114 21.264 7.535 1.00 44.34 191 ARG A C 1
ATOM 1376 O O . ARG A 1 191 ? -12.064 20.157 6.999 1.00 44.34 191 ARG A O 1
ATOM 1383 N N . ARG A 1 192 ? -11.161 22.185 7.372 1.00 56.53 192 ARG A N 1
ATOM 1384 C CA . ARG A 1 192 ? -9.881 21.961 6.680 1.00 56.53 192 ARG A CA 1
ATOM 1385 C C . ARG A 1 192 ? -8.782 21.465 7.616 1.00 56.53 192 ARG A C 1
ATOM 1387 O O . ARG A 1 192 ? -7.703 21.146 7.127 1.00 56.53 192 ARG A O 1
ATOM 1394 N N . SER A 1 193 ? -9.056 21.358 8.918 1.00 63.28 193 SER A N 1
ATOM 1395 C CA . SER A 1 193 ? -8.097 20.819 9.871 1.00 63.28 193 SER A CA 1
ATOM 1396 C C . SER A 1 193 ? -7.774 19.373 9.486 1.00 63.28 193 SER A C 1
ATOM 1398 O O . SER A 1 193 ? -8.692 18.553 9.312 1.00 63.28 193 SER A O 1
ATOM 1400 N N . PRO A 1 194 ? -6.482 19.038 9.341 1.00 73.38 194 PRO A N 1
ATOM 1401 C CA . PRO A 1 194 ? -6.057 17.660 9.152 1.00 73.38 194 PRO A CA 1
ATOM 1402 C C . PRO A 1 194 ? -6.241 16.838 10.439 1.00 73.38 194 PRO A C 1
ATOM 1404 O O . PRO A 1 194 ? -6.185 15.615 10.385 1.00 73.38 194 PRO A O 1
ATOM 1407 N N . ILE A 1 195 ? -6.496 17.501 11.575 1.00 85.00 195 ILE A N 1
ATOM 1408 C CA . ILE A 1 195 ? -6.736 16.880 12.877 1.00 85.00 195 ILE A CA 1
ATOM 1409 C C . ILE A 1 195 ? -8.235 16.748 13.099 1.00 85.00 195 ILE A C 1
ATOM 1411 O O . ILE A 1 195 ? -8.962 17.747 13.049 1.00 85.00 195 ILE A O 1
ATOM 1415 N N . ARG A 1 196 ? -8.699 15.524 13.348 1.00 87.50 196 ARG A N 1
ATOM 1416 C CA . ARG A 1 196 ? -10.126 15.209 13.478 1.00 87.50 196 ARG A CA 1
ATOM 1417 C C . ARG A 1 196 ? -10.359 14.193 14.574 1.00 87.50 196 ARG A C 1
ATOM 1419 O O . ARG A 1 196 ? -9.556 13.284 14.754 1.00 87.50 196 ARG A O 1
ATOM 1426 N N . ARG A 1 197 ? -11.500 14.303 15.248 1.00 89.75 197 ARG A N 1
ATOM 1427 C CA . ARG A 1 197 ? -12.011 13.214 16.073 1.00 89.75 197 ARG A CA 1
ATOM 1428 C C . ARG A 1 197 ? -12.808 12.264 15.183 1.00 89.75 197 ARG A C 1
ATOM 1430 O O . ARG A 1 197 ? -13.771 12.694 14.550 1.00 89.75 197 ARG A O 1
ATOM 1437 N N . ASP A 1 198 ? -12.369 11.018 15.089 1.00 87.56 198 ASP A N 1
ATOM 1438 C CA . ASP A 1 198 ? -13.037 9.982 14.307 1.00 87.56 198 ASP A CA 1
ATOM 1439 C C . ASP A 1 198 ? -14.392 9.651 14.963 1.00 87.56 198 ASP A C 1
ATOM 1441 O O . ASP A 1 198 ? -14.419 9.328 16.154 1.00 87.56 198 ASP A O 1
ATOM 1445 N N . PRO A 1 199 ? -15.521 9.765 14.241 1.00 83.88 199 PRO A N 1
ATOM 1446 C CA . PRO A 1 199 ? -16.839 9.493 14.806 1.00 83.88 199 PRO A CA 1
ATOM 1447 C C . PRO A 1 199 ? -17.069 8.012 15.138 1.00 83.88 199 PRO A C 1
ATOM 1449 O O . PRO A 1 199 ? -17.920 7.727 15.973 1.00 83.88 199 PRO A O 1
ATOM 1452 N N . VAL A 1 200 ? -16.330 7.086 14.516 1.00 84.19 200 VAL A N 1
ATOM 1453 C CA . VAL A 1 200 ? -16.482 5.637 14.719 1.00 84.19 200 VAL A CA 1
ATOM 1454 C C . VAL A 1 200 ? -15.714 5.179 15.955 1.00 84.19 200 VAL A C 1
ATOM 1456 O O . VAL A 1 200 ? -16.239 4.434 16.774 1.00 84.19 200 VAL A O 1
ATOM 1459 N N . THR A 1 201 ? -14.465 5.619 16.112 1.00 87.19 201 THR A N 1
ATOM 1460 C CA . THR A 1 201 ? -13.609 5.180 17.231 1.00 87.19 201 THR A CA 1
ATOM 1461 C C . THR A 1 201 ? -13.599 6.160 18.403 1.00 87.19 201 THR A C 1
ATOM 1463 O O . THR A 1 201 ? -13.178 5.817 19.504 1.00 87.19 201 THR A O 1
ATOM 1466 N N . GLY A 1 202 ? -14.011 7.412 18.186 1.00 90.94 202 GLY A N 1
ATOM 1467 C CA . GLY A 1 202 ? -13.862 8.497 19.154 1.00 90.94 202 GLY A CA 1
ATOM 1468 C C . GLY A 1 202 ? -12.416 8.974 19.348 1.00 90.94 202 GLY A C 1
ATOM 1469 O O . GLY A 1 202 ? -12.184 9.827 20.214 1.00 90.94 202 GLY A O 1
ATOM 1470 N N . HIS A 1 203 ? -11.459 8.445 18.576 1.00 94.00 203 HIS A N 1
ATOM 1471 C CA . HIS A 1 203 ? -10.034 8.768 18.666 1.00 94.00 203 HIS A CA 1
ATOM 1472 C C . HIS A 1 203 ? -9.688 10.053 17.913 1.00 94.00 203 HIS A C 1
ATOM 1474 O O . HIS A 1 203 ? -10.353 10.436 16.951 1.00 94.00 203 HIS A O 1
ATOM 1480 N N . TRP A 1 204 ? -8.613 10.716 18.329 1.00 94.31 204 TRP A N 1
ATOM 1481 C CA . TRP A 1 204 ? -8.025 11.818 17.580 1.00 94.31 204 TRP A CA 1
ATOM 1482 C C . TRP A 1 204 ? -7.102 11.285 16.496 1.00 94.31 204 TRP A C 1
ATOM 1484 O O . TRP A 1 204 ? -6.221 10.472 16.750 1.00 94.31 204 TRP A O 1
ATOM 1494 N N . THR A 1 205 ? -7.292 11.788 15.288 1.00 93.56 205 THR A N 1
ATOM 1495 C CA . THR A 1 205 ? -6.537 11.408 14.098 1.00 93.56 205 THR A CA 1
ATOM 1496 C C . THR A 1 205 ? -5.844 12.628 13.516 1.00 93.56 205 THR A C 1
ATOM 1498 O O . THR A 1 205 ? -6.339 13.749 13.656 1.00 93.56 205 THR A O 1
ATOM 1501 N N . GLY A 1 206 ? -4.698 12.417 12.877 1.00 89.00 206 GLY A N 1
ATOM 1502 C CA . GLY A 1 206 ? -3.941 13.462 12.192 1.00 89.00 206 GLY A CA 1
ATOM 1503 C C . GLY A 1 206 ? -3.335 12.978 10.874 1.00 89.00 206 GLY A C 1
ATOM 1504 O O . GLY A 1 206 ? -3.513 11.816 10.494 1.00 89.00 206 GLY A O 1
ATOM 1505 N N . PRO A 1 207 ? -2.623 13.860 10.156 1.00 85.00 207 PRO A N 1
ATOM 1506 C CA . PRO A 1 207 ? -2.097 13.550 8.836 1.00 85.00 207 PRO A CA 1
ATOM 1507 C C . PRO A 1 207 ? -1.018 12.466 8.911 1.00 85.00 207 PRO A C 1
ATOM 1509 O O . PRO A 1 207 ? -0.103 12.544 9.729 1.00 85.00 207 PRO A O 1
ATOM 1512 N N . PHE A 1 208 ? -1.099 11.489 8.011 1.00 84.75 208 PHE A N 1
ATOM 1513 C CA . PHE A 1 208 ? -0.026 10.535 7.756 1.00 84.75 208 PHE A CA 1
ATOM 1514 C C . PHE A 1 208 ? 0.743 10.958 6.500 1.00 84.75 208 PHE A C 1
ATOM 1516 O O . PHE A 1 208 ? 0.142 11.165 5.448 1.00 84.75 208 PHE A O 1
ATOM 1523 N N . VAL A 1 209 ? 2.067 11.115 6.602 1.00 77.25 209 VAL A N 1
ATOM 1524 C CA . VAL A 1 209 ? 2.904 11.672 5.518 1.00 77.25 209 VAL A CA 1
ATOM 1525 C C . VAL A 1 209 ? 2.825 10.828 4.244 1.00 77.25 209 VAL A C 1
ATOM 1527 O O . VAL A 1 209 ? 2.708 11.383 3.151 1.00 77.25 209 VAL A O 1
ATOM 1530 N N . MET A 1 210 ? 2.805 9.500 4.377 1.00 78.88 210 MET A N 1
ATOM 1531 C CA . MET A 1 210 ? 2.772 8.601 3.220 1.00 78.88 210 MET A CA 1
ATOM 1532 C C . MET A 1 210 ? 1.396 8.529 2.547 1.00 78.88 210 MET A C 1
ATOM 1534 O O . MET A 1 210 ? 1.302 8.139 1.388 1.00 78.88 210 MET A O 1
ATOM 1538 N N . ALA A 1 211 ? 0.331 9.032 3.185 1.00 84.00 211 ALA A N 1
ATOM 1539 C CA . ALA A 1 211 ? -1.019 9.038 2.613 1.00 84.00 211 ALA A CA 1
ATOM 1540 C C . ALA A 1 211 ? -1.088 9.718 1.230 1.00 84.00 211 ALA A C 1
ATOM 1542 O O . ALA A 1 211 ? -1.930 9.373 0.394 1.00 84.00 211 ALA A O 1
ATOM 1543 N N . GLY A 1 212 ? -0.197 10.684 0.972 1.00 78.00 212 GLY A N 1
ATOM 1544 C CA . GLY A 1 212 ? -0.064 11.348 -0.326 1.00 78.00 212 GLY A CA 1
ATOM 1545 C C . GLY A 1 212 ? 0.316 10.404 -1.474 1.00 78.00 212 GLY A C 1
ATOM 1546 O O . GLY A 1 212 ? 0.014 10.699 -2.627 1.00 78.00 212 GLY A O 1
ATOM 1547 N N . PHE A 1 213 ? 0.905 9.252 -1.184 1.00 82.12 213 PHE A N 1
ATOM 1548 C CA . PHE A 1 213 ? 1.341 8.268 -2.170 1.00 82.12 213 PHE A CA 1
ATOM 1549 C C . PHE A 1 213 ? 0.423 7.051 -2.138 1.00 82.12 213 PHE A C 1
ATOM 1551 O O . PHE A 1 213 ? -0.259 6.756 -3.122 1.00 82.12 213 PHE A O 1
ATOM 1558 N N . ASN A 1 214 ? 0.304 6.439 -0.962 1.00 89.06 214 ASN A N 1
ATOM 1559 C CA . ASN A 1 214 ? -0.390 5.176 -0.737 1.00 89.06 214 ASN A CA 1
ATOM 1560 C C . ASN A 1 214 ? -1.841 5.242 -1.223 1.00 89.06 214 ASN A C 1
ATOM 1562 O O . ASN A 1 214 ? -2.312 4.358 -1.933 1.00 89.06 214 ASN A O 1
ATOM 1566 N N . THR A 1 215 ? -2.549 6.343 -0.935 1.00 92.25 215 THR A N 1
ATOM 1567 C CA . THR A 1 215 ? -3.964 6.463 -1.319 1.00 92.25 215 THR A CA 1
ATOM 1568 C C . THR A 1 215 ? -4.190 6.442 -2.831 1.00 92.25 215 THR A C 1
ATOM 1570 O O . THR A 1 215 ? -5.267 6.044 -3.273 1.00 92.25 215 THR A O 1
ATOM 1573 N N . ARG A 1 216 ? -3.204 6.856 -3.635 1.00 93.19 216 ARG A N 1
ATOM 1574 C CA . ARG A 1 216 ? -3.276 6.790 -5.102 1.00 93.19 216 ARG A CA 1
ATOM 1575 C C . ARG A 1 216 ? -3.034 5.375 -5.604 1.00 93.19 216 ARG A C 1
ATOM 1577 O O . ARG A 1 216 ? -3.709 4.972 -6.545 1.00 93.19 216 ARG A O 1
ATOM 1584 N N . ILE A 1 217 ? -2.133 4.629 -4.961 1.00 95.44 217 ILE A N 1
ATOM 1585 C CA . ILE A 1 217 ? -1.903 3.215 -5.274 1.00 95.44 217 ILE A CA 1
ATOM 1586 C C . ILE A 1 217 ? -3.156 2.395 -4.957 1.00 95.44 217 ILE A C 1
ATOM 1588 O O . ILE A 1 217 ? -3.674 1.744 -5.854 1.00 95.44 217 ILE A O 1
ATOM 1592 N N . VAL A 1 218 ? -3.733 2.536 -3.758 1.00 97.12 218 VAL A N 1
ATOM 1593 C CA . VAL A 1 218 ? -4.960 1.812 -3.367 1.00 97.12 218 VAL A CA 1
ATOM 1594 C C . VAL A 1 218 ? -6.127 2.090 -4.323 1.00 97.12 218 VAL A C 1
ATOM 1596 O O . VAL A 1 218 ? -6.856 1.182 -4.722 1.00 97.12 218 VAL A O 1
ATOM 1599 N N . ARG A 1 219 ? -6.318 3.351 -4.735 1.00 96.06 219 ARG A N 1
ATOM 1600 C CA . ARG A 1 219 ? -7.365 3.707 -5.711 1.00 96.06 219 ARG A CA 1
ATOM 1601 C C . ARG A 1 219 ? -7.058 3.171 -7.108 1.00 96.06 219 ARG A C 1
ATOM 1603 O O . ARG A 1 219 ? -7.971 2.686 -7.767 1.00 96.06 219 ARG A O 1
ATOM 1610 N N . ARG A 1 220 ? -5.790 3.202 -7.537 1.00 96.06 220 ARG A N 1
ATOM 1611 C CA . ARG A 1 220 ? -5.362 2.555 -8.784 1.00 96.06 220 ARG A CA 1
ATOM 1612 C C . ARG A 1 220 ? -5.662 1.058 -8.746 1.00 96.06 220 ARG A C 1
ATOM 1614 O O . ARG A 1 220 ? -6.151 0.541 -9.743 1.00 96.06 220 ARG A O 1
ATOM 1621 N N . SER A 1 221 ? -5.433 0.384 -7.619 1.00 97.62 221 SER A N 1
ATOM 1622 C CA . SER A 1 221 ? -5.776 -1.031 -7.457 1.00 97.62 221 SER A CA 1
ATOM 1623 C C . SER A 1 221 ? -7.262 -1.279 -7.665 1.00 97.62 221 SER A C 1
ATOM 1625 O O . SER A 1 221 ? -7.618 -2.174 -8.422 1.00 97.62 221 SER A O 1
ATOM 1627 N N . ASN A 1 222 ? -8.130 -0.442 -7.085 1.00 97.38 222 ASN A N 1
ATOM 1628 C CA . ASN A 1 222 ? -9.571 -0.544 -7.321 1.00 97.38 222 ASN A CA 1
ATOM 1629 C C . ASN A 1 222 ? -9.911 -0.436 -8.817 1.00 97.38 222 ASN A C 1
ATOM 1631 O O . ASN A 1 222 ? -10.637 -1.273 -9.342 1.00 97.38 222 ASN A O 1
ATOM 1635 N N . ALA A 1 223 ? -9.355 0.559 -9.514 1.00 96.19 223 ALA A N 1
ATOM 1636 C CA . ALA A 1 223 ? -9.604 0.758 -10.940 1.00 96.19 223 ALA A CA 1
ATOM 1637 C C . ALA A 1 223 ? -9.095 -0.415 -11.799 1.00 96.19 223 ALA A C 1
ATOM 1639 O O . ALA A 1 223 ? -9.818 -0.910 -12.659 1.00 96.19 223 ALA A O 1
ATOM 1640 N N . LEU A 1 224 ? -7.879 -0.905 -11.537 1.00 96.25 224 LEU A N 1
ATOM 1641 C CA . LEU A 1 224 ? -7.293 -2.043 -12.256 1.00 96.25 224 LEU A CA 1
ATOM 1642 C C . LEU A 1 224 ? -8.033 -3.364 -11.992 1.00 96.25 224 LEU A C 1
ATOM 1644 O O . LEU A 1 224 ? -8.064 -4.225 -12.866 1.00 96.25 224 LEU A O 1
ATOM 1648 N N . LEU A 1 225 ? -8.654 -3.517 -10.820 1.00 95.62 225 LEU A N 1
ATOM 1649 C CA . LEU A 1 225 ? -9.491 -4.671 -10.472 1.00 95.62 225 LEU A CA 1
ATOM 1650 C C . LEU A 1 225 ? -10.929 -4.552 -10.995 1.00 95.62 225 LEU A C 1
ATOM 1652 O O . LEU A 1 225 ? -11.797 -5.303 -10.557 1.00 95.62 225 LEU A O 1
ATOM 1656 N N . GLY A 1 226 ? -11.220 -3.607 -11.890 1.00 94.50 226 GLY A N 1
ATOM 1657 C CA . GLY A 1 226 ? -12.574 -3.433 -12.409 1.00 94.50 226 GLY A CA 1
ATOM 1658 C C . GLY A 1 226 ? -13.548 -2.909 -11.352 1.00 94.50 226 GLY A C 1
ATOM 1659 O O . GLY A 1 226 ? -14.707 -3.308 -11.328 1.00 94.50 226 GLY A O 1
ATOM 1660 N N . TRP A 1 227 ? -13.088 -1.998 -10.491 1.00 95.00 227 TRP A N 1
ATOM 1661 C CA . TRP A 1 227 ? -13.866 -1.379 -9.413 1.00 95.00 227 TRP A CA 1
ATOM 1662 C C . TRP A 1 227 ? -14.392 -2.382 -8.381 1.00 95.00 227 TRP A C 1
ATOM 1664 O O . TRP A 1 227 ? -15.421 -2.139 -7.755 1.00 95.00 227 TRP A O 1
ATOM 1674 N N . ARG A 1 228 ? -13.664 -3.486 -8.163 1.00 94.44 228 ARG A N 1
ATOM 1675 C CA . ARG A 1 228 ? -14.033 -4.566 -7.233 1.00 94.44 228 ARG A CA 1
ATOM 1676 C C . ARG A 1 228 ? -14.218 -4.115 -5.781 1.00 94.44 228 ARG A C 1
ATOM 1678 O O . ARG A 1 228 ? -14.995 -4.730 -5.062 1.00 94.44 228 ARG A O 1
ATOM 1685 N N . TYR A 1 229 ? -13.531 -3.064 -5.327 1.00 97.31 229 TYR A N 1
ATOM 1686 C CA . TYR A 1 229 ? -13.760 -2.517 -3.980 1.00 97.31 229 TYR A CA 1
ATOM 1687 C C . TYR A 1 229 ? -15.062 -1.712 -3.909 1.00 97.31 229 TYR A C 1
ATOM 1689 O O . TYR A 1 229 ? -15.559 -1.461 -2.818 1.00 97.31 229 TYR A O 1
ATOM 1697 N N . GLY A 1 230 ? -15.605 -1.308 -5.056 1.00 93.75 230 GLY A N 1
ATOM 1698 C CA . GLY A 1 230 ? -16.850 -0.572 -5.204 1.00 93.75 230 GLY A CA 1
ATOM 1699 C C . GLY A 1 230 ? -16.675 0.824 -5.783 1.00 93.75 230 GLY A C 1
ATOM 1700 O O . GLY A 1 230 ? -15.619 1.459 -5.678 1.00 93.75 230 GLY A O 1
ATOM 1701 N N . ARG A 1 231 ? -17.753 1.354 -6.370 1.00 90.25 231 ARG A N 1
ATOM 1702 C CA . ARG A 1 231 ? -17.793 2.739 -6.902 1.00 90.25 231 ARG A CA 1
ATOM 1703 C C . ARG A 1 231 ? -17.968 3.781 -5.791 1.00 90.25 231 ARG A C 1
ATOM 1705 O O . ARG A 1 231 ? -17.546 4.938 -5.918 1.00 90.25 231 ARG A O 1
ATOM 1712 N N . ALA A 1 232 ? -18.563 3.363 -4.677 1.00 90.62 232 ALA A N 1
ATOM 1713 C CA . ALA A 1 232 ? -18.708 4.169 -3.470 1.00 90.62 232 ALA A CA 1
ATOM 1714 C C . ALA A 1 232 ? -17.450 4.167 -2.585 1.00 90.62 232 ALA A C 1
ATOM 1716 O O . ALA A 1 232 ? -17.401 4.933 -1.625 1.00 90.62 232 ALA A O 1
ATOM 1717 N N . PHE A 1 233 ? -16.424 3.376 -2.920 1.00 95.00 233 PHE A N 1
ATOM 1718 C CA . PHE A 1 233 ? -15.189 3.272 -2.148 1.00 95.00 233 PHE A CA 1
ATOM 1719 C C . PHE A 1 233 ? -14.515 4.639 -1.963 1.00 95.00 233 PHE A C 1
ATOM 1721 O O . PHE A 1 233 ? -14.254 5.375 -2.924 1.00 95.00 233 PHE A O 1
ATOM 1728 N N . ARG A 1 234 ? -14.242 5.007 -0.710 1.00 92.62 234 ARG A N 1
ATOM 1729 C CA . ARG A 1 234 ? -13.532 6.229 -0.321 1.00 92.62 234 ARG A CA 1
ATOM 1730 C C . ARG A 1 234 ? -12.447 5.858 0.670 1.00 92.62 234 ARG A C 1
ATOM 1732 O O . ARG A 1 234 ? -12.735 5.446 1.782 1.00 92.62 234 ARG A O 1
ATOM 1739 N N . TYR A 1 235 ? -11.198 6.058 0.271 1.00 94.69 235 TYR A N 1
ATOM 1740 C CA . TYR A 1 235 ? -10.041 5.670 1.071 1.00 94.69 235 TYR A CA 1
ATOM 1741 C C . TYR A 1 235 ? -9.278 6.875 1.617 1.00 94.69 235 TYR A C 1
ATOM 1743 O O . TYR A 1 235 ? -9.045 7.842 0.881 1.00 94.69 235 TYR A O 1
ATOM 1751 N N . ARG A 1 236 ? -8.849 6.814 2.879 1.00 93.56 236 ARG A N 1
ATOM 1752 C CA . ARG A 1 236 ? -7.909 7.771 3.487 1.00 93.56 236 ARG A CA 1
ATOM 1753 C C . ARG A 1 236 ? -7.002 7.080 4.500 1.00 93.56 236 ARG A C 1
ATOM 1755 O O . ARG A 1 236 ? -7.388 6.072 5.081 1.00 93.56 236 ARG A O 1
ATOM 1762 N N . GLU A 1 237 ? -5.846 7.683 4.759 1.00 92.81 237 GLU A N 1
ATOM 1763 C CA . GLU A 1 237 ? -4.898 7.200 5.766 1.00 92.81 237 GLU A CA 1
ATOM 1764 C C . GLU A 1 237 ? -4.591 8.286 6.790 1.00 92.81 237 GLU A C 1
ATOM 1766 O O . GLU A 1 237 ? -4.439 9.461 6.439 1.00 92.81 237 GLU A O 1
ATOM 1771 N N . VAL A 1 238 ? -4.512 7.889 8.055 1.00 93.75 238 VAL A N 1
ATOM 1772 C CA . VAL A 1 238 ? -4.319 8.786 9.193 1.00 93.75 238 VAL A CA 1
ATOM 1773 C C . VAL A 1 238 ? -3.386 8.169 10.229 1.00 93.75 238 VAL A C 1
ATOM 1775 O O . VAL A 1 238 ? -3.224 6.953 10.297 1.00 93.75 238 VAL A O 1
ATOM 1778 N N . VAL A 1 239 ? -2.792 9.013 11.069 1.00 93.00 239 VAL A N 1
ATOM 1779 C CA . VAL A 1 239 ? -2.160 8.575 12.321 1.00 93.00 239 VAL A CA 1
ATOM 1780 C C . VAL A 1 239 ? -3.202 8.631 13.431 1.00 93.00 239 VAL A C 1
ATOM 1782 O O . VAL A 1 239 ? -3.908 9.635 13.543 1.00 93.00 239 VAL A O 1
ATOM 1785 N N . ASP A 1 240 ? -3.292 7.576 14.238 1.00 94.75 240 ASP A N 1
ATOM 1786 C CA . ASP A 1 240 ? -4.162 7.505 15.412 1.00 94.75 240 ASP A CA 1
ATOM 1787 C C . ASP A 1 240 ? -3.396 7.949 16.670 1.00 94.75 240 ASP A C 1
ATOM 1789 O O . ASP A 1 240 ? -2.363 7.386 17.024 1.00 94.75 240 ASP A O 1
ATOM 1793 N N . PHE A 1 241 ? -3.904 8.978 17.346 1.00 93.56 241 PHE A N 1
ATOM 1794 C CA . PHE A 1 241 ? -3.348 9.526 18.587 1.00 93.56 241 PHE A CA 1
ATOM 1795 C C . PHE A 1 241 ? -4.093 9.044 19.839 1.00 93.56 241 PHE A C 1
ATOM 1797 O O . PHE A 1 241 ? -3.773 9.476 20.952 1.00 93.56 241 PHE A O 1
ATOM 1804 N N . GLY A 1 242 ? -5.104 8.191 19.688 1.00 93.06 242 GLY A N 1
ATOM 1805 C CA . GLY A 1 242 ? -5.958 7.694 20.760 1.00 93.06 242 GLY A CA 1
ATOM 1806 C C . GLY A 1 242 ? -7.023 8.693 21.220 1.00 93.06 242 GLY A C 1
ATOM 1807 O O . GLY A 1 242 ? -7.249 9.745 20.619 1.00 93.06 242 GLY A O 1
ATOM 1808 N N . ASN A 1 243 ? -7.701 8.361 22.318 1.00 93.94 243 ASN A N 1
ATOM 1809 C CA . ASN A 1 243 ? -8.843 9.108 22.864 1.00 93.94 243 ASN A CA 1
ATOM 1810 C C . ASN A 1 243 ? -8.533 9.880 24.162 1.00 93.94 243 ASN A C 1
ATOM 1812 O O . ASN A 1 243 ? -9.443 10.406 24.801 1.00 93.94 243 ASN A O 1
ATOM 1816 N N . SER A 1 244 ? -7.263 9.953 24.565 1.00 93.12 244 SER A N 1
ATOM 1817 C CA . SER A 1 244 ? -6.868 10.622 25.805 1.00 93.12 244 SER A CA 1
ATOM 1818 C C . SER A 1 244 ? -7.024 12.145 25.711 1.00 93.12 244 SER A C 1
ATOM 1820 O O . SER A 1 244 ? -6.964 12.731 24.628 1.00 93.12 244 SER A O 1
ATOM 1822 N N . ALA A 1 245 ? -7.105 12.824 26.860 1.00 91.25 245 ALA A N 1
ATOM 1823 C CA . ALA A 1 245 ? -7.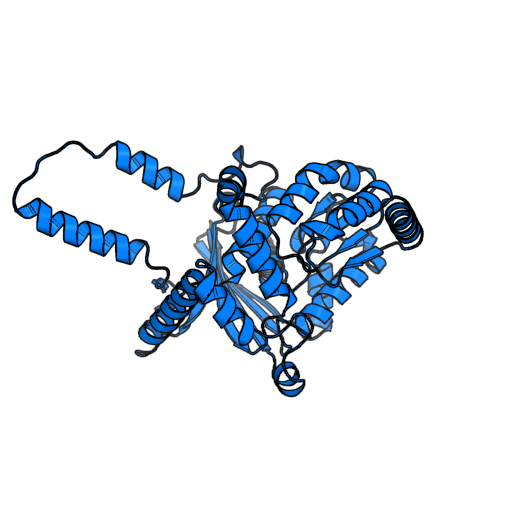114 14.290 26.912 1.00 91.25 245 ALA A CA 1
ATOM 1824 C C . ALA A 1 245 ? -5.853 14.935 26.290 1.00 91.25 245 ALA A C 1
ATOM 1826 O O . ALA A 1 245 ? -5.890 16.092 25.877 1.00 91.25 245 ALA A O 1
ATOM 1827 N N . LYS A 1 246 ? -4.740 14.190 26.186 1.00 91.75 246 LYS A N 1
ATOM 1828 C CA . LYS A 1 246 ? -3.482 14.649 25.570 1.00 91.75 246 LYS A CA 1
ATOM 1829 C C . LYS A 1 246 ? -3.460 14.471 24.048 1.00 91.75 246 LYS A C 1
ATOM 1831 O O . LYS A 1 246 ? -2.710 15.162 23.364 1.00 91.75 246 LYS A O 1
ATOM 1836 N N . SER A 1 247 ? -4.282 13.572 23.510 1.00 91.44 247 SER A N 1
ATOM 1837 C CA . SER A 1 247 ? -4.311 13.209 22.091 1.00 91.44 247 SER A CA 1
ATOM 1838 C C . SER A 1 247 ? -4.506 14.395 21.125 1.00 91.44 247 SER A C 1
ATOM 1840 O O . SER A 1 247 ? -3.739 14.472 20.164 1.00 91.44 247 SER A O 1
ATOM 1842 N N . PRO A 1 248 ? -5.411 15.374 21.356 1.00 89.12 248 PRO A N 1
ATOM 1843 C CA . PRO A 1 248 ? -5.528 16.529 20.457 1.00 89.12 248 PRO A CA 1
ATOM 1844 C C . PRO A 1 248 ? -4.285 17.428 20.474 1.00 89.12 248 PRO A C 1
ATOM 1846 O O . PRO A 1 248 ? -3.911 17.984 19.440 1.00 89.12 248 PRO A O 1
ATOM 1849 N N . VAL A 1 249 ? -3.612 17.550 21.623 1.00 90.06 249 VAL A N 1
ATOM 1850 C CA . VAL A 1 249 ? -2.377 18.338 21.755 1.00 90.06 249 VAL A CA 1
ATOM 1851 C C . VAL A 1 249 ? -1.242 17.671 20.979 1.00 90.06 249 VAL A C 1
ATOM 1853 O O . VAL A 1 249 ? -0.557 18.342 20.212 1.00 90.06 249 VAL A O 1
ATOM 1856 N N . LEU A 1 250 ? -1.088 16.349 21.109 1.00 88.44 250 LEU A N 1
ATOM 1857 C CA . LEU A 1 250 ? -0.092 15.580 20.356 1.00 88.44 250 LEU A CA 1
ATOM 1858 C C . LEU A 1 250 ? -0.337 15.653 18.841 1.00 88.44 250 LEU A C 1
ATOM 1860 O O . LEU A 1 250 ? 0.596 15.921 18.084 1.00 88.44 250 LEU A O 1
ATOM 1864 N N . ALA A 1 251 ? -1.591 15.496 18.403 1.00 86.38 251 ALA A N 1
ATOM 1865 C CA . ALA A 1 251 ? -1.966 15.609 16.994 1.00 86.38 251 ALA A CA 1
ATOM 1866 C C . ALA A 1 251 ? -1.674 17.006 16.423 1.00 86.38 251 ALA A C 1
ATOM 1868 O O . ALA A 1 251 ? -1.174 17.138 15.300 1.00 86.38 251 ALA A O 1
ATOM 1869 N N . THR A 1 252 ? -1.933 18.048 17.218 1.00 86.88 252 THR A N 1
ATOM 1870 C CA . THR A 1 252 ? -1.624 19.441 16.869 1.00 86.88 252 THR A CA 1
ATOM 1871 C C . THR A 1 252 ? -0.126 19.678 16.779 1.00 86.88 252 THR A C 1
ATOM 1873 O O . THR A 1 252 ? 0.335 20.216 15.774 1.00 86.88 252 THR A O 1
ATOM 1876 N N . GLY A 1 253 ? 0.639 19.219 17.771 1.00 83.62 253 GLY A N 1
ATOM 1877 C CA . GLY A 1 253 ? 2.095 19.327 17.780 1.00 83.62 253 GLY A CA 1
ATOM 1878 C C . GLY A 1 253 ? 2.735 18.653 16.568 1.00 83.62 253 GLY A C 1
ATOM 1879 O O . GLY A 1 253 ? 3.541 19.275 15.880 1.00 83.62 253 GLY A O 1
ATOM 1880 N N . MET A 1 254 ? 2.321 17.424 16.240 1.00 83.00 254 MET A N 1
ATOM 1881 C CA . MET A 1 254 ? 2.834 16.715 15.062 1.00 83.00 254 MET A CA 1
ATOM 1882 C C . MET A 1 254 ? 2.466 17.431 13.757 1.00 83.00 254 MET A C 1
ATOM 1884 O O . MET A 1 254 ? 3.322 17.616 12.895 1.00 83.00 254 MET A O 1
ATOM 1888 N N . SER A 1 255 ? 1.213 17.877 13.615 1.00 79.81 255 SER A N 1
ATOM 1889 C CA . SER A 1 255 ? 0.759 18.579 12.405 1.00 79.81 255 SER A CA 1
ATOM 1890 C C . SER A 1 255 ? 1.495 19.906 12.204 1.00 79.81 255 SER A C 1
ATOM 1892 O O . SER A 1 255 ? 1.926 20.209 11.092 1.00 79.81 255 SER A O 1
ATOM 1894 N N . ALA A 1 256 ? 1.685 20.677 13.278 1.00 79.88 256 ALA A N 1
ATOM 1895 C CA . ALA A 1 256 ? 2.468 21.908 13.252 1.00 79.88 256 ALA A CA 1
ATOM 1896 C C . ALA A 1 256 ? 3.942 21.632 12.916 1.00 79.88 256 ALA A C 1
ATOM 1898 O O . ALA A 1 256 ? 4.519 22.349 12.102 1.00 79.88 256 ALA A O 1
ATOM 1899 N N . GLY A 1 257 ? 4.529 20.566 13.471 1.00 75.88 257 GLY A N 1
ATOM 1900 C CA . GLY A 1 257 ? 5.894 20.135 13.160 1.00 75.88 257 GLY A CA 1
ATOM 1901 C C . GLY A 1 257 ? 6.082 19.773 11.685 1.00 75.88 257 GLY A C 1
ATOM 1902 O O . GLY A 1 257 ? 7.028 20.242 11.055 1.00 75.88 257 GLY A O 1
ATOM 1903 N N . LEU A 1 258 ? 5.150 19.012 11.102 1.00 74.31 258 LEU A N 1
ATOM 1904 C CA . LEU A 1 258 ? 5.169 18.669 9.675 1.00 74.31 258 LEU A CA 1
ATOM 1905 C C . LEU A 1 258 ? 5.041 19.908 8.778 1.00 74.31 258 LEU A C 1
ATOM 1907 O O . LEU A 1 258 ? 5.794 20.046 7.815 1.00 74.31 258 LEU A O 1
ATOM 1911 N N . LEU A 1 259 ? 4.126 20.830 9.101 1.00 73.06 259 LEU A N 1
ATOM 1912 C CA . LEU A 1 259 ? 3.971 22.091 8.364 1.00 73.06 259 LEU A CA 1
ATOM 1913 C C . LEU A 1 259 ? 5.213 22.981 8.484 1.00 73.06 259 LEU A C 1
ATOM 1915 O O . LEU A 1 259 ? 5.655 23.551 7.487 1.00 73.06 259 LEU A O 1
ATOM 1919 N N . GLY A 1 260 ? 5.794 23.070 9.681 1.00 73.12 260 GLY A N 1
ATOM 1920 C CA . GLY A 1 260 ? 7.031 23.802 9.931 1.00 73.12 260 GLY A CA 1
ATOM 1921 C C . GLY A 1 260 ? 8.201 23.240 9.125 1.00 73.12 260 GLY A C 1
ATOM 1922 O O . GLY A 1 260 ? 8.900 23.999 8.458 1.00 73.12 260 GLY A O 1
ATOM 1923 N N . LEU A 1 261 ? 8.368 21.913 9.105 1.00 70.69 261 LEU A N 1
ATOM 1924 C CA . LEU A 1 261 ? 9.400 21.249 8.307 1.00 70.69 261 LEU A CA 1
ATOM 1925 C C . LEU A 1 261 ? 9.189 21.471 6.804 1.00 70.69 261 LEU A C 1
ATOM 1927 O O . LEU A 1 261 ? 10.137 21.810 6.097 1.00 70.69 261 LEU A O 1
ATOM 1931 N N . ALA A 1 262 ? 7.956 21.332 6.311 1.00 70.00 262 ALA A N 1
ATOM 1932 C CA . ALA A 1 262 ? 7.632 21.593 4.911 1.00 70.00 262 ALA A CA 1
ATOM 1933 C C . ALA A 1 262 ? 7.932 23.052 4.519 1.00 70.00 262 ALA A C 1
ATOM 1935 O O . ALA A 1 262 ? 8.527 23.296 3.469 1.00 70.00 262 ALA A O 1
ATOM 1936 N N . GLY A 1 263 ? 7.580 24.016 5.378 1.00 69.38 263 GLY A N 1
ATOM 1937 C CA . GLY A 1 263 ? 7.907 25.432 5.200 1.00 69.38 263 GLY A CA 1
ATOM 1938 C C . GLY A 1 263 ? 9.414 25.708 5.222 1.00 69.38 263 GLY A C 1
ATOM 1939 O O . GLY A 1 263 ? 9.923 26.440 4.375 1.00 69.38 263 GLY A O 1
ATOM 1940 N N . ALA A 1 264 ? 10.157 25.067 6.125 1.00 71.38 264 ALA A N 1
ATOM 1941 C CA . ALA A 1 264 ? 11.610 25.198 6.198 1.00 71.38 264 ALA A CA 1
ATOM 1942 C C . ALA A 1 264 ? 12.308 24.607 4.962 1.00 71.38 264 ALA A C 1
ATOM 1944 O O . ALA A 1 264 ? 13.223 25.222 4.418 1.00 71.38 264 ALA A O 1
ATOM 1945 N N . MET A 1 265 ? 11.852 23.455 4.464 1.00 70.12 265 MET A N 1
ATOM 1946 C CA . MET A 1 265 ? 12.368 22.860 3.225 1.00 70.12 265 MET A CA 1
ATOM 1947 C C . MET A 1 265 ? 11.960 23.643 1.970 1.00 70.12 265 MET A C 1
ATOM 1949 O O . MET A 1 265 ? 12.588 23.512 0.917 1.00 70.12 265 MET A O 1
ATOM 1953 N N . ALA A 1 266 ? 10.915 24.466 2.068 1.00 66.94 266 ALA A N 1
ATOM 1954 C CA . ALA A 1 266 ? 10.406 25.262 0.969 1.00 66.94 266 ALA A CA 1
ATOM 1955 C C . ALA A 1 266 ? 11.268 26.496 0.645 1.00 66.94 266 ALA A C 1
ATOM 1957 O O . ALA A 1 266 ? 11.250 26.952 -0.503 1.00 66.94 266 ALA A O 1
ATOM 1958 N N . PHE A 1 267 ? 12.009 27.033 1.608 1.00 73.88 267 PHE A N 1
ATOM 1959 C CA . PHE A 1 267 ? 12.857 28.208 1.426 1.00 73.88 267 PHE A CA 1
ATOM 1960 C C . PHE A 1 267 ? 14.332 27.791 1.417 1.00 73.88 267 PHE A C 1
ATOM 1962 O O . PHE A 1 267 ? 14.782 27.037 2.274 1.00 73.88 267 PHE A O 1
ATOM 1969 N N . GLU A 1 268 ? 15.087 28.217 0.405 1.00 75.88 268 GLU A N 1
ATOM 1970 C CA . GLU A 1 268 ? 16.427 27.674 0.145 1.00 75.88 268 GLU A CA 1
ATOM 1971 C C . GLU A 1 268 ? 17.425 27.872 1.306 1.00 75.88 268 GLU A C 1
ATOM 1973 O O . GLU A 1 268 ? 18.062 26.884 1.686 1.00 75.88 268 GLU A O 1
ATOM 1978 N N . PRO A 1 269 ? 17.529 29.061 1.932 1.00 82.00 269 PRO A N 1
ATOM 1979 C CA . PRO A 1 269 ? 18.406 29.262 3.086 1.00 82.00 269 PRO A CA 1
ATOM 1980 C C . PRO A 1 269 ? 18.080 28.352 4.275 1.00 82.00 269 PRO A C 1
ATOM 1982 O O . PRO A 1 269 ? 18.980 27.775 4.879 1.00 82.00 269 PRO A O 1
ATOM 1985 N N . THR A 1 270 ? 16.796 28.176 4.606 1.00 77.50 270 THR A N 1
ATOM 1986 C CA . THR A 1 270 ? 16.380 27.297 5.711 1.00 77.50 270 THR A CA 1
ATOM 1987 C C . THR A 1 270 ? 16.559 25.826 5.356 1.00 77.50 270 THR A C 1
ATOM 1989 O O . THR A 1 270 ? 16.987 25.046 6.204 1.00 77.50 270 THR A O 1
ATOM 1992 N N . ARG A 1 271 ? 16.324 25.446 4.094 1.00 77.50 271 ARG A N 1
ATOM 1993 C CA . ARG A 1 271 ? 16.580 24.095 3.584 1.00 77.50 271 ARG A CA 1
ATOM 1994 C C . ARG A 1 271 ? 18.049 23.707 3.750 1.00 77.50 271 ARG A C 1
ATOM 1996 O O . ARG A 1 271 ? 18.320 22.614 4.225 1.00 77.50 271 ARG A O 1
ATOM 2003 N N . ALA A 1 272 ? 18.986 24.602 3.428 1.00 78.50 272 ALA A N 1
ATOM 2004 C CA . ALA A 1 272 ? 20.419 24.336 3.576 1.00 78.50 272 ALA A CA 1
ATOM 2005 C C . ALA A 1 272 ? 20.824 24.041 5.034 1.00 78.50 272 ALA A C 1
ATOM 2007 O O . ALA A 1 272 ? 21.711 23.225 5.282 1.00 78.50 272 ALA A O 1
ATOM 2008 N N . VAL A 1 273 ? 20.152 24.671 6.004 1.00 80.88 273 VAL A N 1
ATOM 2009 C CA . VAL A 1 273 ? 20.363 24.395 7.431 1.00 80.88 273 VAL A CA 1
ATOM 2010 C C . VAL A 1 273 ? 19.760 23.045 7.816 1.00 80.88 273 VAL A C 1
ATOM 2012 O O . VAL A 1 273 ? 20.439 22.249 8.456 1.00 80.88 273 VAL A O 1
ATOM 2015 N N . VAL A 1 274 ? 18.516 22.765 7.411 1.00 74.56 274 VAL A N 1
ATOM 2016 C CA . VAL A 1 274 ? 17.839 21.483 7.685 1.00 74.56 274 VAL A CA 1
ATOM 2017 C C . VAL A 1 274 ? 18.631 20.304 7.109 1.00 74.56 274 VAL A C 1
ATOM 2019 O O . VAL A 1 274 ? 18.819 19.301 7.793 1.00 74.56 274 VAL A O 1
ATOM 2022 N N . ASP A 1 275 ? 19.179 20.454 5.903 1.00 74.62 275 ASP A N 1
ATOM 2023 C CA . ASP A 1 275 ? 19.987 19.437 5.220 1.00 74.62 275 ASP A CA 1
ATOM 2024 C C . ASP A 1 275 ? 21.229 19.013 6.013 1.00 74.62 275 ASP A C 1
ATOM 2026 O O . ASP A 1 275 ? 21.682 17.880 5.878 1.00 74.62 275 ASP A O 1
ATOM 2030 N N . ARG A 1 276 ? 21.765 19.885 6.877 1.00 77.06 276 ARG A N 1
ATOM 2031 C CA . ARG A 1 276 ? 22.914 19.566 7.735 1.00 77.06 276 ARG A CA 1
ATOM 2032 C C . ARG A 1 276 ? 22.569 18.592 8.867 1.00 77.06 276 ARG A C 1
ATOM 2034 O O . ARG A 1 276 ? 23.475 17.966 9.411 1.00 77.06 276 ARG A O 1
ATOM 2041 N N . PHE A 1 277 ? 21.291 18.489 9.226 1.00 71.75 277 PHE A N 1
ATOM 2042 C CA . PHE A 1 277 ? 20.798 17.659 10.328 1.00 71.75 277 PHE A CA 1
ATOM 2043 C C . PHE A 1 277 ? 19.989 16.443 9.862 1.00 71.75 277 PHE A C 1
ATOM 2045 O O . PHE A 1 277 ? 19.705 15.562 10.671 1.00 71.75 277 PHE A O 1
ATOM 2052 N N . LEU A 1 278 ? 19.603 16.384 8.583 1.00 66.75 278 LEU A N 1
ATOM 2053 C CA . LEU A 1 278 ? 18.973 15.197 8.013 1.00 66.75 278 LEU A CA 1
ATOM 2054 C C . LEU A 1 278 ? 20.018 14.082 7.820 1.00 66.75 278 LEU A C 1
ATOM 2056 O O . LEU A 1 278 ? 21.150 14.382 7.433 1.00 66.75 278 LEU A O 1
ATOM 2060 N N . PRO A 1 279 ? 19.653 12.804 8.045 1.00 61.81 279 PRO A N 1
ATOM 2061 C CA . PRO A 1 279 ? 20.531 11.677 7.742 1.00 61.81 279 PRO A CA 1
ATOM 2062 C C . PRO A 1 279 ? 20.997 11.738 6.289 1.00 61.81 279 PRO A C 1
ATOM 2064 O O . PRO A 1 279 ? 20.190 11.997 5.386 1.00 61.81 279 PRO A O 1
ATOM 2067 N N . LYS A 1 280 ? 22.287 11.495 6.039 1.00 61.72 280 LYS A N 1
ATOM 2068 C CA . LYS A 1 280 ? 22.774 11.481 4.658 1.00 61.72 280 LYS A CA 1
ATOM 2069 C C . LYS A 1 280 ? 22.204 10.264 3.924 1.00 61.72 280 LYS A C 1
ATOM 2071 O O . LYS A 1 280 ? 21.992 9.215 4.536 1.00 61.72 280 LYS A O 1
ATOM 2076 N N . PRO A 1 281 ? 21.979 10.348 2.601 1.00 54.03 281 PRO A N 1
ATOM 2077 C CA . PRO A 1 281 ? 21.587 9.184 1.813 1.00 54.03 281 PRO A CA 1
ATOM 2078 C C . PRO A 1 281 ? 22.569 8.018 2.025 1.00 54.03 281 PRO A C 1
ATOM 2080 O O . PRO A 1 281 ? 23.752 8.141 1.719 1.00 54.03 281 PRO A O 1
ATOM 2083 N N . GLY A 1 282 ? 22.073 6.896 2.556 1.00 57.97 282 GLY A N 1
ATOM 2084 C CA . GLY A 1 282 ? 22.875 5.708 2.883 1.00 57.97 282 GLY A CA 1
ATOM 2085 C C . GLY A 1 282 ? 23.179 5.510 4.374 1.00 57.97 282 GLY A C 1
ATOM 2086 O O . GLY A 1 282 ? 23.582 4.413 4.747 1.00 57.97 282 GLY A O 1
ATOM 2087 N N . GLU A 1 283 ? 22.932 6.507 5.227 1.00 62.06 283 GLU A N 1
ATOM 2088 C CA . GLU A 1 283 ? 22.992 6.365 6.686 1.00 62.06 283 GLU A CA 1
ATOM 2089 C C . GLU A 1 283 ? 21.639 5.845 7.194 1.00 62.06 283 GLU A C 1
ATOM 2091 O O . GLU A 1 283 ? 20.639 6.567 7.229 1.00 62.06 283 GLU A O 1
ATOM 2096 N N . GLY A 1 284 ? 21.588 4.551 7.518 1.00 63.22 284 GLY A N 1
ATOM 2097 C CA . GLY A 1 284 ? 20.415 3.928 8.125 1.00 63.22 284 GLY A CA 1
ATOM 2098 C C . GLY A 1 284 ? 20.273 4.237 9.617 1.00 63.22 284 GLY A C 1
ATOM 2099 O O . GLY A 1 284 ? 21.243 4.648 10.254 1.00 63.22 284 GLY A O 1
ATOM 2100 N N . PRO A 1 285 ? 19.082 4.033 10.210 1.00 66.88 285 PRO A N 1
ATOM 2101 C CA . PRO A 1 285 ? 18.933 4.020 11.655 1.00 66.88 285 PRO A CA 1
ATOM 2102 C C . PRO A 1 285 ? 19.857 2.946 12.239 1.00 66.88 285 PRO A C 1
ATOM 2104 O O . PRO A 1 285 ? 20.143 1.941 11.580 1.00 66.88 285 PRO A O 1
ATOM 2107 N N . SER A 1 286 ? 20.317 3.155 13.474 1.00 73.94 286 SER A N 1
ATOM 2108 C CA . SER A 1 286 ? 21.158 2.182 14.179 1.00 73.94 286 SER A CA 1
ATOM 2109 C C . SER A 1 286 ? 20.539 0.781 14.160 1.00 73.94 286 SER A C 1
ATOM 2111 O O . SER A 1 286 ? 19.314 0.636 14.140 1.00 73.94 286 SER A O 1
ATOM 2113 N N . GLU A 1 287 ? 21.375 -0.257 14.202 1.00 77.12 287 GLU A N 1
ATOM 2114 C CA . GLU A 1 287 ? 20.905 -1.649 14.262 1.00 77.12 287 GLU A CA 1
ATOM 2115 C C . GLU A 1 287 ? 19.929 -1.868 15.424 1.00 77.12 287 GLU A C 1
ATOM 2117 O O . GLU A 1 287 ? 18.903 -2.515 15.254 1.00 77.12 287 GLU A O 1
ATOM 2122 N N . GLU A 1 288 ? 20.177 -1.235 16.574 1.00 77.00 288 GLU A N 1
ATOM 2123 C CA . GLU A 1 288 ? 19.268 -1.250 17.724 1.00 77.00 288 GLU A CA 1
ATOM 2124 C C . GLU A 1 288 ? 17.886 -0.657 17.397 1.00 77.00 288 GLU A C 1
ATOM 2126 O O . GLU A 1 288 ? 16.854 -1.203 17.799 1.00 77.00 288 GLU A O 1
ATOM 2131 N N . ASN A 1 289 ? 17.836 0.452 16.654 1.00 74.88 289 ASN A N 1
ATOM 2132 C CA . ASN A 1 289 ? 16.569 1.048 16.234 1.00 74.88 289 ASN A CA 1
ATOM 2133 C C . ASN A 1 289 ? 15.819 0.132 15.263 1.00 74.88 289 ASN A C 1
ATOM 2135 O O . ASN A 1 289 ? 14.600 0.009 15.386 1.00 74.88 289 ASN A O 1
ATOM 2139 N N . GLN A 1 290 ? 16.538 -0.541 14.360 1.00 76.31 290 GLN A N 1
ATOM 2140 C CA . GLN A 1 290 ? 15.949 -1.504 13.427 1.00 76.31 290 GLN A CA 1
ATOM 2141 C C . GLN A 1 290 ? 15.444 -2.765 14.140 1.00 76.31 290 GLN A C 1
ATOM 2143 O O . GLN A 1 290 ? 14.358 -3.249 13.828 1.00 76.31 290 GLN A O 1
ATOM 2148 N N . ALA A 1 291 ? 16.196 -3.272 15.121 1.00 80.25 291 ALA A N 1
ATOM 2149 C CA . ALA A 1 291 ? 15.840 -4.451 15.911 1.00 80.25 291 ALA A CA 1
ATOM 2150 C C . ALA A 1 291 ? 14.586 -4.227 16.769 1.00 80.25 291 ALA A C 1
ATOM 2152 O O . ALA A 1 291 ? 13.801 -5.142 16.984 1.00 80.25 291 ALA A O 1
ATOM 2153 N N . ASN A 1 292 ? 14.370 -2.991 17.225 1.00 85.25 292 ASN A N 1
ATOM 2154 C CA . ASN A 1 292 ? 13.172 -2.595 17.96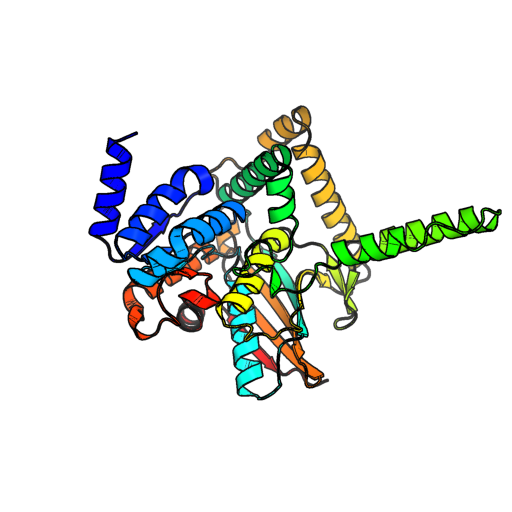7 1.00 85.25 292 ASN A CA 1
ATOM 2155 C C . ASN A 1 292 ? 12.043 -2.068 17.063 1.00 85.25 292 ASN A C 1
ATOM 2157 O O . ASN A 1 292 ? 11.056 -1.505 17.561 1.00 85.25 292 ASN A O 1
ATOM 2161 N N . GLY A 1 293 ? 12.214 -2.179 15.745 1.00 87.81 293 GLY A N 1
ATOM 2162 C CA . GLY A 1 293 ? 11.271 -1.693 14.757 1.00 87.81 293 GLY A CA 1
ATOM 2163 C C . GLY A 1 293 ? 9.964 -2.477 14.794 1.00 87.81 293 GLY A C 1
ATOM 2164 O O . GLY A 1 293 ? 9.957 -3.694 14.943 1.00 87.81 293 GLY A O 1
ATOM 2165 N N . ARG A 1 294 ? 8.840 -1.775 14.670 1.00 93.88 294 ARG A N 1
ATOM 2166 C CA . ARG A 1 294 ? 7.515 -2.391 14.557 1.00 93.88 294 ARG A CA 1
ATOM 2167 C C . ARG A 1 294 ? 6.526 -1.440 13.916 1.00 93.88 294 ARG A C 1
ATOM 2169 O O . ARG A 1 294 ? 6.627 -0.222 14.075 1.00 93.88 294 ARG A O 1
ATOM 2176 N N . PHE A 1 295 ? 5.493 -1.992 13.300 1.00 94.81 295 PHE A N 1
ATOM 2177 C CA . PHE A 1 295 ? 4.325 -1.217 12.904 1.00 94.81 295 PHE A CA 1
ATOM 2178 C C . PHE A 1 295 ? 3.033 -1.988 13.157 1.00 94.81 295 PHE A C 1
ATOM 2180 O O . PHE A 1 295 ? 3.004 -3.220 13.119 1.00 94.81 295 PHE A O 1
ATOM 2187 N N . ARG A 1 296 ? 1.967 -1.242 13.445 1.00 97.12 296 ARG A N 1
ATOM 2188 C CA . ARG A 1 296 ? 0.592 -1.717 13.593 1.00 97.12 296 ARG A CA 1
ATOM 2189 C C . ARG A 1 296 ? -0.342 -0.709 12.938 1.00 97.12 296 ARG A C 1
ATOM 2191 O O . ARG A 1 296 ? -0.366 0.469 13.304 1.00 97.12 296 ARG A O 1
ATOM 2198 N N . MET A 1 297 ? -1.105 -1.192 11.976 1.00 97.69 297 MET A N 1
ATOM 2199 C CA . MET A 1 297 ? -2.069 -0.448 11.182 1.00 97.69 297 MET A CA 1
ATOM 2200 C C . MET A 1 297 ? -3.413 -1.161 11.271 1.00 97.69 297 MET A C 1
ATOM 2202 O O . MET A 1 297 ? -3.480 -2.387 11.363 1.00 97.69 297 MET A O 1
ATOM 2206 N N . VAL A 1 298 ? -4.490 -0.386 11.278 1.00 98.06 298 VAL A N 1
ATOM 2207 C CA . VAL A 1 298 ? -5.850 -0.914 11.309 1.00 98.06 298 VAL A CA 1
ATOM 2208 C C . VAL A 1 298 ? -6.646 -0.259 10.199 1.00 98.06 298 VAL A C 1
ATOM 2210 O O . VAL A 1 298 ? -6.777 0.961 10.170 1.00 98.06 298 VAL A O 1
ATOM 2213 N N . ILE A 1 299 ? -7.191 -1.070 9.304 1.00 98.44 299 ILE A N 1
ATOM 2214 C CA . ILE A 1 299 ? -8.123 -0.642 8.268 1.00 98.44 299 ILE A CA 1
ATOM 2215 C C . ILE A 1 299 ? -9.524 -0.881 8.799 1.00 98.44 299 ILE A C 1
ATOM 2217 O O . ILE A 1 299 ? -9.842 -1.969 9.273 1.00 98.44 299 ILE A O 1
ATOM 2221 N N . ARG A 1 300 ? -10.364 0.145 8.746 1.00 97.69 300 ARG A N 1
ATOM 2222 C CA . ARG A 1 300 ? -11.781 0.053 9.089 1.00 97.69 300 ARG A CA 1
ATOM 2223 C C . ARG A 1 300 ? -12.607 0.443 7.894 1.00 97.69 300 ARG A C 1
ATOM 2225 O O . ARG A 1 300 ? -12.283 1.426 7.235 1.00 97.69 300 ARG A O 1
ATOM 2232 N N . THR A 1 301 ? -13.680 -0.290 7.649 1.00 96.88 301 THR A N 1
ATOM 2233 C CA . THR A 1 301 ? -14.622 0.048 6.587 1.00 96.88 301 THR A CA 1
ATOM 2234 C C . THR A 1 301 ? -16.047 -0.269 6.992 1.00 96.88 301 THR A C 1
ATOM 2236 O O . THR A 1 301 ? -16.294 -1.219 7.734 1.00 96.88 301 THR A O 1
ATOM 2239 N N . THR A 1 302 ? -16.975 0.517 6.460 1.00 95.75 302 THR A N 1
ATOM 2240 C CA . THR A 1 302 ? -18.382 0.133 6.322 1.00 95.75 302 THR A CA 1
ATOM 2241 C C . THR A 1 302 ? -18.623 -0.389 4.910 1.00 95.75 302 THR A C 1
ATOM 2243 O O . THR A 1 302 ? -17.907 0.001 3.979 1.00 95.75 302 THR A O 1
ATOM 2246 N N . THR A 1 303 ? -19.616 -1.250 4.722 1.00 96.88 303 THR A N 1
ATOM 2247 C CA . THR A 1 303 ? -20.009 -1.749 3.398 1.00 96.88 303 THR A CA 1
ATOM 2248 C C . THR A 1 303 ? -21.340 -1.153 2.943 1.00 96.88 303 THR A C 1
ATOM 2250 O O . THR A 1 303 ? -22.045 -0.506 3.719 1.00 96.88 303 THR A O 1
ATOM 2253 N N . THR A 1 304 ? -21.721 -1.382 1.687 1.00 96.56 304 THR A N 1
ATOM 2254 C CA . THR A 1 304 ? -23.025 -0.960 1.143 1.00 96.56 304 THR A CA 1
ATOM 2255 C C . THR A 1 304 ? -24.223 -1.621 1.828 1.00 96.56 304 THR A C 1
ATOM 2257 O O . THR A 1 304 ? -25.328 -1.090 1.750 1.00 96.56 304 THR A O 1
ATOM 2260 N N . THR A 1 305 ? -24.023 -2.744 2.523 1.00 95.56 305 THR A N 1
ATOM 2261 C CA . THR A 1 305 ? -25.062 -3.398 3.338 1.00 95.56 305 THR A CA 1
ATOM 2262 C C . THR A 1 305 ? -25.114 -2.862 4.771 1.00 95.56 305 THR A C 1
ATOM 2264 O O . THR A 1 305 ? -25.989 -3.248 5.541 1.00 95.56 305 THR A O 1
ATOM 2267 N N . GLY A 1 306 ? -24.189 -1.969 5.141 1.00 94.50 306 GLY A N 1
ATOM 2268 C CA . GLY A 1 306 ? -24.040 -1.444 6.496 1.00 94.50 306 GLY A CA 1
ATOM 2269 C C . GLY A 1 306 ? -23.171 -2.306 7.416 1.00 94.50 306 GLY A C 1
ATOM 2270 O O . GLY A 1 306 ? -22.976 -1.932 8.570 1.00 94.50 306 GLY A O 1
ATOM 2271 N N . ALA A 1 307 ? -22.614 -3.423 6.934 1.00 96.06 307 ALA A N 1
ATOM 2272 C CA . ALA A 1 307 ? -21.691 -4.237 7.720 1.00 96.06 307 ALA A CA 1
ATOM 2273 C C . ALA A 1 307 ? -20.368 -3.491 7.972 1.00 96.06 307 ALA A C 1
ATOM 2275 O O . ALA A 1 307 ? -19.911 -2.708 7.135 1.00 96.06 307 ALA A O 1
ATOM 2276 N N . ALA A 1 308 ? -19.744 -3.739 9.123 1.00 96.62 308 ALA A N 1
ATOM 2277 C CA . ALA A 1 308 ? -18.470 -3.138 9.500 1.00 96.62 308 ALA A CA 1
ATOM 2278 C C . ALA A 1 308 ? -17.365 -4.196 9.552 1.00 96.62 308 ALA A C 1
ATOM 2280 O O . ALA A 1 308 ? -17.574 -5.296 10.055 1.00 96.62 308 ALA A O 1
ATOM 2281 N N . TYR A 1 309 ? -16.177 -3.844 9.065 1.00 98.00 309 TYR A N 1
ATOM 2282 C CA . TYR A 1 309 ? -15.005 -4.720 9.061 1.00 98.00 309 TYR A CA 1
ATOM 2283 C C . TYR A 1 309 ? -13.784 -4.006 9.627 1.00 98.00 309 TYR A C 1
ATOM 2285 O O . TYR A 1 309 ? -13.652 -2.775 9.553 1.00 98.00 309 TYR A O 1
ATOM 2293 N N . ARG A 1 310 ? -12.882 -4.801 10.198 1.00 97.94 310 ARG A N 1
ATOM 2294 C CA . ARG A 1 310 ? -11.599 -4.368 10.735 1.00 97.94 310 ARG A CA 1
ATOM 2295 C C . ARG A 1 310 ? -10.503 -5.302 10.246 1.00 97.94 310 ARG A C 1
ATOM 2297 O O . ARG A 1 310 ? -10.550 -6.487 10.532 1.00 97.94 310 ARG A O 1
ATOM 2304 N N . THR A 1 311 ? -9.478 -4.738 9.620 1.00 98.69 311 THR A N 1
ATOM 2305 C CA . THR A 1 311 ? -8.289 -5.480 9.191 1.00 98.69 311 THR A CA 1
ATOM 2306 C C . THR A 1 311 ? -7.063 -4.967 9.922 1.00 98.69 311 THR A C 1
ATOM 2308 O O . THR A 1 311 ? -6.756 -3.777 9.864 1.00 98.69 311 THR A O 1
ATOM 2311 N N . LYS A 1 312 ? -6.360 -5.847 10.628 1.00 98.56 312 LYS A N 1
ATOM 2312 C CA . LYS A 1 312 ? -5.084 -5.558 11.280 1.00 98.56 312 LYS A CA 1
ATOM 2313 C C . LYS A 1 312 ? -3.958 -5.897 10.315 1.00 98.56 312 LYS A C 1
ATOM 2315 O O . LYS A 1 312 ? -3.908 -7.005 9.788 1.00 98.56 312 LYS A O 1
ATOM 2320 N N . VAL A 1 313 ? -3.048 -4.946 10.129 1.00 98.50 313 VAL A N 1
ATOM 2321 C CA . VAL A 1 313 ? -1.830 -5.125 9.339 1.00 98.50 313 VAL A CA 1
ATOM 2322 C C . VAL A 1 313 ? -0.627 -4.720 10.180 1.00 98.50 313 VAL A C 1
ATOM 2324 O O . VAL A 1 313 ? -0.633 -3.658 10.805 1.00 98.50 313 VAL A O 1
ATOM 2327 N N . GLY A 1 314 ? 0.406 -5.552 10.252 1.00 97.81 314 GLY A N 1
ATOM 2328 C CA . GLY A 1 314 ? 1.522 -5.280 11.158 1.00 97.81 314 GLY A CA 1
ATOM 2329 C C . GLY A 1 314 ? 2.696 -6.229 11.016 1.00 97.81 314 GLY A C 1
ATOM 2330 O O . GLY A 1 314 ? 2.564 -7.288 10.420 1.00 97.81 314 GLY A O 1
ATOM 2331 N N . ALA A 1 315 ? 3.832 -5.852 11.595 1.00 96.69 315 ALA A N 1
ATOM 2332 C CA . ALA A 1 315 ? 4.966 -6.743 11.833 1.00 96.69 315 ALA A CA 1
ATOM 2333 C C . ALA A 1 315 ? 5.852 -6.180 12.950 1.00 96.69 315 ALA A C 1
ATOM 2335 O O . ALA A 1 315 ? 5.883 -4.962 13.176 1.00 96.69 315 ALA A O 1
ATOM 2336 N N . ASP A 1 316 ? 6.608 -7.050 13.616 1.00 94.62 316 ASP A N 1
ATOM 2337 C CA . ASP A 1 316 ? 7.695 -6.672 14.533 1.00 94.62 316 ASP A CA 1
ATOM 2338 C C . ASP A 1 316 ? 9.010 -6.513 13.768 1.00 94.62 316 ASP A C 1
ATOM 2340 O O . ASP A 1 316 ? 10.011 -7.181 14.009 1.00 94.62 316 ASP A O 1
ATOM 2344 N N . ARG A 1 317 ? 8.950 -5.641 12.757 1.00 90.62 317 ARG A N 1
ATOM 2345 C CA . ARG A 1 317 ? 10.063 -5.264 11.887 1.00 90.62 317 ARG A CA 1
ATOM 2346 C C . ARG A 1 317 ? 10.032 -3.760 11.642 1.00 90.62 317 ARG A C 1
ATOM 2348 O O . ARG A 1 317 ? 8.965 -3.139 11.665 1.00 90.62 317 ARG A O 1
ATOM 2355 N N . ASP A 1 318 ? 11.195 -3.171 11.374 1.00 88.69 318 ASP A N 1
ATOM 2356 C CA . ASP A 1 318 ? 11.300 -1.751 11.041 1.00 88.69 318 ASP A CA 1
ATOM 2357 C C . ASP A 1 318 ? 10.606 -1.479 9.693 1.00 88.69 318 ASP A C 1
ATOM 2359 O O . ASP A 1 318 ? 10.991 -2.076 8.682 1.00 88.69 318 ASP A O 1
ATOM 2363 N N . PRO A 1 319 ? 9.592 -0.595 9.645 1.00 85.62 319 PRO A N 1
ATOM 2364 C CA . PRO A 1 319 ? 8.849 -0.316 8.421 1.00 85.62 319 PRO A CA 1
ATOM 2365 C C . PRO A 1 319 ? 9.712 0.315 7.319 1.00 85.62 319 PRO A C 1
ATOM 2367 O O . PRO A 1 319 ? 9.477 0.046 6.149 1.00 85.62 319 PRO A O 1
ATOM 2370 N N . GLY A 1 320 ? 10.732 1.109 7.645 1.00 79.00 320 GLY A N 1
ATOM 2371 C CA . GLY A 1 320 ? 11.597 1.766 6.662 1.00 79.00 320 GLY A CA 1
ATOM 2372 C C . GLY A 1 320 ? 12.795 0.931 6.199 1.00 79.00 320 GLY A C 1
ATOM 2373 O O . GLY A 1 320 ? 13.413 1.282 5.195 1.00 79.00 320 GLY A O 1
ATOM 2374 N N . TYR A 1 321 ? 13.132 -0.146 6.918 1.00 81.62 321 TYR A N 1
ATOM 2375 C CA . TYR A 1 321 ? 14.317 -0.976 6.672 1.00 81.62 321 TYR A CA 1
ATOM 2376 C C . TYR A 1 321 ? 13.971 -2.463 6.604 1.00 81.62 321 TYR A C 1
ATOM 2378 O O . TYR A 1 321 ? 13.555 -2.935 5.548 1.00 81.62 321 TYR A O 1
ATOM 2386 N N . SER A 1 322 ? 14.144 -3.219 7.693 1.00 85.94 322 SER A N 1
ATOM 2387 C CA . SER A 1 322 ? 14.065 -4.687 7.676 1.00 85.94 322 SER A CA 1
ATOM 2388 C C . SER A 1 322 ? 12.718 -5.215 7.175 1.00 85.94 322 SER A C 1
ATOM 2390 O O . SER A 1 322 ? 12.687 -6.165 6.397 1.00 85.94 322 SER A O 1
ATOM 2392 N N . GLY A 1 323 ? 11.609 -4.571 7.540 1.00 89.94 323 GLY A N 1
ATOM 2393 C CA . GLY A 1 323 ? 10.279 -4.909 7.038 1.00 89.94 323 GLY A CA 1
ATOM 2394 C C . GLY A 1 323 ? 10.135 -4.634 5.541 1.00 89.94 323 GLY A C 1
ATOM 2395 O O . GLY A 1 323 ? 9.666 -5.496 4.805 1.00 89.94 323 GLY A O 1
ATOM 2396 N N . THR A 1 324 ? 10.604 -3.475 5.071 1.00 89.38 324 THR A N 1
ATOM 2397 C CA . THR A 1 324 ? 10.597 -3.132 3.637 1.00 89.38 324 THR A CA 1
ATOM 2398 C C . THR A 1 324 ? 11.505 -4.056 2.815 1.00 89.38 324 THR A C 1
ATOM 2400 O O . THR A 1 324 ? 11.149 -4.427 1.699 1.00 89.38 324 THR A O 1
ATOM 2403 N N . ALA A 1 325 ? 12.646 -4.483 3.361 1.00 89.75 325 ALA A N 1
ATOM 2404 C CA . ALA A 1 325 ? 13.537 -5.430 2.697 1.00 89.75 325 ALA A CA 1
ATOM 2405 C C . ALA A 1 325 ? 12.861 -6.793 2.485 1.00 89.75 325 ALA A C 1
ATOM 2407 O O . ALA A 1 325 ? 12.938 -7.344 1.388 1.00 89.75 325 ALA A O 1
ATOM 2408 N N . VAL A 1 326 ? 12.155 -7.301 3.504 1.00 94.50 326 VAL A N 1
ATOM 2409 C CA . VAL A 1 326 ? 11.351 -8.527 3.377 1.00 94.50 326 VAL A CA 1
ATOM 2410 C C . VAL A 1 326 ? 10.239 -8.327 2.350 1.00 94.50 326 VAL A C 1
ATOM 2412 O O . VAL A 1 326 ? 10.113 -9.129 1.436 1.00 94.50 326 VAL A O 1
ATOM 2415 N N . MET A 1 327 ? 9.490 -7.226 2.427 1.00 96.12 327 MET A N 1
ATOM 2416 C CA . MET A 1 327 ? 8.426 -6.920 1.466 1.00 96.12 327 MET A CA 1
ATOM 2417 C C . MET A 1 327 ? 8.893 -6.940 0.007 1.00 96.12 327 MET A C 1
ATOM 2419 O O . MET A 1 327 ? 8.261 -7.584 -0.833 1.00 96.12 327 MET A O 1
ATOM 2423 N N . LEU A 1 328 ? 10.010 -6.279 -0.298 1.00 94.12 328 LEU A N 1
ATOM 2424 C CA . LEU A 1 328 ? 10.551 -6.265 -1.654 1.00 94.12 328 LEU A CA 1
ATOM 2425 C C . LEU A 1 328 ? 11.074 -7.641 -2.069 1.00 94.12 328 LEU A C 1
ATOM 2427 O O . LEU A 1 328 ? 10.817 -8.075 -3.190 1.00 94.12 328 LEU A O 1
ATOM 2431 N N . GLY A 1 329 ? 11.797 -8.321 -1.174 1.00 94.75 329 GLY A N 1
ATOM 2432 C CA . GLY A 1 329 ? 12.335 -9.655 -1.427 1.00 94.75 329 GLY A CA 1
ATOM 2433 C C . GLY A 1 329 ? 11.231 -10.657 -1.752 1.00 94.75 329 GLY A C 1
ATOM 2434 O O . GLY A 1 329 ? 11.308 -11.350 -2.763 1.00 94.75 329 GLY A O 1
ATOM 2435 N N . GLU A 1 330 ? 10.158 -10.661 -0.963 1.00 97.56 330 GLU A N 1
ATOM 2436 C CA . GLU A 1 330 ? 9.019 -11.550 -1.187 1.00 97.56 330 GLU A CA 1
ATOM 2437 C C . GLU A 1 330 ? 8.190 -11.154 -2.408 1.00 97.56 330 GLU A C 1
ATOM 2439 O O . GLU A 1 330 ? 7.652 -12.030 -3.082 1.00 97.56 330 GLU A O 1
ATOM 2444 N N . SER A 1 331 ? 8.167 -9.870 -2.775 1.00 97.25 331 SER A N 1
ATOM 2445 C CA . SER A 1 331 ? 7.588 -9.427 -4.049 1.00 97.25 331 SER A CA 1
ATOM 2446 C C . SER A 1 331 ? 8.383 -9.953 -5.247 1.00 97.25 331 SER A C 1
ATOM 2448 O O . SER A 1 331 ? 7.802 -10.466 -6.200 1.00 97.25 331 SER A O 1
ATOM 2450 N N . ALA A 1 332 ? 9.716 -9.863 -5.200 1.00 95.44 332 ALA A N 1
ATOM 2451 C CA . ALA A 1 332 ? 10.589 -10.381 -6.252 1.00 95.44 332 ALA A CA 1
ATOM 2452 C C . ALA A 1 332 ? 10.499 -11.911 -6.362 1.00 95.44 332 ALA A C 1
ATOM 2454 O O . ALA A 1 332 ? 10.419 -12.444 -7.466 1.00 95.44 332 ALA A O 1
ATOM 2455 N N . LEU A 1 333 ? 10.467 -12.615 -5.228 1.00 94.75 333 LEU A N 1
ATOM 2456 C CA . LEU A 1 333 ? 10.321 -14.067 -5.209 1.00 94.75 333 LEU A CA 1
ATOM 2457 C C . LEU A 1 333 ? 8.939 -14.512 -5.702 1.00 94.75 333 LEU A C 1
ATOM 2459 O O . LEU A 1 333 ? 8.876 -15.486 -6.440 1.00 94.75 333 LEU A O 1
ATOM 2463 N N . ALA A 1 334 ? 7.862 -13.793 -5.367 1.00 96.81 334 ALA A N 1
ATOM 2464 C CA . ALA A 1 334 ? 6.531 -14.071 -5.909 1.00 96.81 334 ALA A CA 1
ATOM 2465 C C . ALA A 1 334 ? 6.505 -13.946 -7.441 1.00 96.81 334 ALA A C 1
ATOM 2467 O O . ALA A 1 334 ? 6.001 -14.828 -8.130 1.00 96.81 334 ALA A O 1
ATOM 2468 N N . LEU A 1 335 ? 7.110 -12.887 -7.990 1.00 95.44 335 LEU A N 1
ATOM 2469 C CA . LEU A 1 335 ? 7.245 -12.725 -9.442 1.00 95.44 335 LEU A CA 1
ATOM 2470 C C . LEU A 1 335 ? 8.055 -13.864 -10.073 1.00 95.44 335 LEU A C 1
ATOM 2472 O O . LEU A 1 335 ? 7.679 -14.369 -11.125 1.00 95.44 335 LEU A O 1
ATOM 2476 N N . ALA A 1 336 ? 9.149 -14.276 -9.436 1.00 92.38 336 ALA A N 1
ATOM 2477 C CA . ALA A 1 336 ? 10.050 -15.274 -9.997 1.00 92.38 336 ALA A CA 1
ATOM 2478 C C . ALA A 1 336 ? 9.532 -16.719 -9.891 1.00 92.38 336 ALA A C 1
ATOM 2480 O O . ALA A 1 336 ? 9.872 -17.539 -10.742 1.00 92.38 336 ALA A O 1
ATOM 2481 N N . LEU A 1 337 ? 8.774 -17.048 -8.839 1.00 94.31 337 LEU A N 1
ATOM 2482 C CA . LEU A 1 337 ? 8.495 -18.438 -8.454 1.00 94.31 337 LEU A CA 1
ATOM 2483 C C . LEU A 1 337 ? 7.011 -18.816 -8.471 1.00 94.31 337 LEU A C 1
ATOM 2485 O O . LEU A 1 337 ? 6.705 -20.003 -8.524 1.00 94.31 337 LEU A O 1
ATOM 2489 N N . ASP A 1 338 ? 6.092 -17.849 -8.440 1.00 95.44 338 ASP A N 1
ATOM 2490 C CA . ASP A 1 338 ? 4.660 -18.109 -8.240 1.00 95.44 338 ASP A CA 1
ATOM 2491 C C . ASP A 1 338 ? 3.798 -17.763 -9.471 1.00 95.44 338 ASP A C 1
ATOM 2493 O O . ASP A 1 338 ? 2.593 -17.569 -9.333 1.00 95.44 338 ASP A O 1
ATOM 2497 N N . GLY A 1 339 ? 4.385 -17.696 -10.674 1.00 89.75 339 GLY A N 1
ATOM 2498 C CA . GLY A 1 339 ? 3.743 -17.201 -11.906 1.00 89.75 339 GLY A CA 1
ATOM 2499 C C . GLY A 1 339 ? 2.304 -17.685 -12.151 1.00 89.75 339 GLY A C 1
ATOM 2500 O O . GLY A 1 339 ? 1.425 -16.860 -12.397 1.00 89.75 339 GLY A O 1
ATOM 2501 N N . ASP A 1 340 ? 2.046 -18.988 -11.999 1.00 91.44 340 ASP A N 1
ATOM 2502 C CA . ASP A 1 340 ? 0.724 -19.609 -12.215 1.00 91.44 340 ASP A CA 1
ATOM 2503 C C . ASP A 1 340 ? -0.330 -19.222 -11.160 1.00 91.44 340 ASP A C 1
ATOM 2505 O O . ASP A 1 340 ? -1.530 -19.397 -11.370 1.00 91.44 340 ASP A O 1
ATOM 2509 N N . ARG A 1 341 ? 0.109 -18.709 -10.006 1.00 95.19 341 ARG A N 1
ATOM 2510 C CA . ARG A 1 341 ? -0.745 -18.281 -8.887 1.00 95.19 341 ARG A CA 1
ATOM 2511 C C . ARG A 1 341 ? -0.972 -16.770 -8.865 1.00 95.19 341 ARG A C 1
ATOM 2513 O O . ARG A 1 341 ? -1.834 -16.305 -8.119 1.00 95.19 341 ARG A O 1
ATOM 2520 N N . LEU A 1 342 ? -0.196 -15.994 -9.626 1.00 96.38 342 LEU A N 1
ATOM 2521 C CA . LEU A 1 342 ? -0.294 -14.535 -9.617 1.00 96.38 342 LEU A CA 1
ATOM 2522 C C . LEU A 1 342 ? -1.598 -14.061 -10.284 1.00 96.38 342 LEU A C 1
ATOM 2524 O O . LEU A 1 342 ? -1.984 -14.578 -11.334 1.00 96.38 342 LEU A O 1
ATOM 2528 N N . PRO A 1 343 ? -2.270 -13.036 -9.730 1.00 93.25 343 PRO A N 1
ATOM 2529 C CA . PRO A 1 343 ? -3.523 -12.533 -10.283 1.00 93.25 343 PRO A CA 1
ATOM 2530 C C . PRO A 1 343 ? -3.312 -11.793 -11.609 1.00 93.25 343 PRO A C 1
ATOM 2532 O O . PRO A 1 343 ? -2.284 -11.155 -11.826 1.00 93.25 343 PRO A O 1
ATOM 2535 N N . GLY A 1 344 ? -4.317 -11.810 -12.486 1.00 85.81 344 GLY A N 1
ATOM 2536 C CA . GLY A 1 344 ? -4.308 -11.026 -13.725 1.00 85.81 344 GLY A CA 1
ATOM 2537 C C . GLY A 1 344 ? -3.188 -11.410 -14.704 1.00 85.81 344 GLY A C 1
ATOM 2538 O O . GLY A 1 344 ? -2.653 -12.514 -14.653 1.00 85.81 344 GLY A O 1
ATOM 2539 N N . GLY A 1 345 ? -2.850 -10.493 -15.613 1.00 88.19 345 GLY A N 1
ATOM 2540 C CA . GLY A 1 345 ? -1.802 -10.667 -16.627 1.00 88.19 345 GLY A CA 1
ATOM 2541 C C . GLY A 1 345 ? -0.658 -9.662 -16.475 1.00 88.19 345 GLY A C 1
ATOM 2542 O O . GLY A 1 345 ? -0.487 -9.060 -15.417 1.00 88.19 345 GLY A O 1
ATOM 2543 N N . GLY A 1 346 ? 0.114 -9.466 -17.547 1.00 94.12 346 GLY A N 1
ATOM 2544 C CA . GLY A 1 346 ? 1.147 -8.431 -17.600 1.00 94.12 346 GLY A CA 1
ATOM 2545 C C . GLY A 1 346 ? 0.583 -7.009 -17.482 1.00 94.12 346 GLY A C 1
ATOM 2546 O O . GLY A 1 346 ? -0.629 -6.788 -17.494 1.00 94.12 346 GLY A O 1
ATOM 2547 N N . GLY A 1 347 ? 1.473 -6.029 -17.371 1.00 97.00 347 GLY A N 1
ATOM 2548 C CA . GLY A 1 347 ? 1.140 -4.612 -17.288 1.00 97.00 347 GLY A CA 1
ATOM 2549 C C . GLY A 1 347 ? 1.917 -3.873 -16.205 1.00 97.00 347 GLY A C 1
ATOM 2550 O O . GLY A 1 347 ? 2.731 -4.440 -15.476 1.00 97.00 347 GLY A O 1
ATOM 2551 N N . VAL A 1 348 ? 1.620 -2.580 -16.080 1.00 97.50 348 VAL A N 1
ATOM 2552 C CA . VAL A 1 348 ? 2.071 -1.745 -14.954 1.00 97.50 348 VAL A CA 1
ATOM 2553 C C . VAL A 1 348 ? 1.039 -1.785 -13.832 1.00 97.50 348 VAL A C 1
ATOM 2555 O O . VAL A 1 348 ? -0.055 -1.221 -13.961 1.00 97.50 348 VAL A O 1
ATOM 2558 N N . LEU A 1 349 ? 1.396 -2.462 -12.746 1.00 97.44 349 LEU A N 1
ATOM 2559 C CA . LEU A 1 349 ? 0.514 -2.956 -11.695 1.00 97.44 349 LEU A CA 1
ATOM 2560 C C . LEU A 1 349 ? 0.896 -2.391 -10.319 1.00 97.44 349 LEU A C 1
ATOM 2562 O O . LEU A 1 349 ? 1.943 -1.772 -10.119 1.00 97.44 349 LEU A O 1
ATOM 2566 N N . THR A 1 350 ?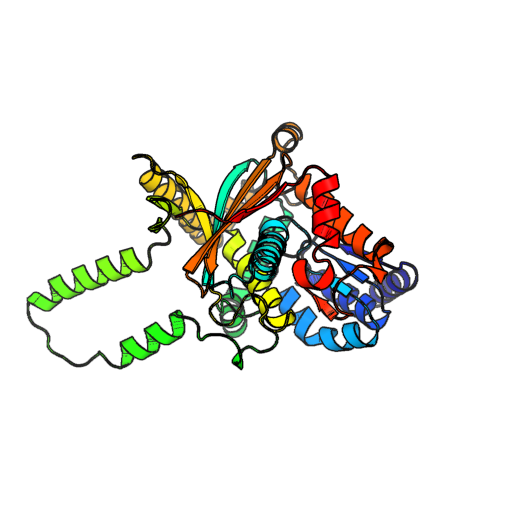 0.002 -2.619 -9.368 1.00 97.69 350 THR A N 1
ATOM 2567 C CA . THR A 1 350 ? 0.175 -2.364 -7.932 1.00 97.69 350 THR A CA 1
ATOM 2568 C C . THR A 1 350 ? 0.443 -3.682 -7.199 1.00 97.69 350 THR A C 1
ATOM 2570 O O . THR A 1 350 ? 0.173 -4.742 -7.774 1.00 97.69 350 THR A O 1
ATOM 2573 N N . PRO A 1 351 ? 0.913 -3.675 -5.938 1.00 97.94 351 PRO A N 1
ATOM 2574 C CA . PRO A 1 351 ? 1.068 -4.908 -5.170 1.00 97.94 351 PRO A CA 1
ATOM 2575 C C . PRO A 1 351 ? -0.213 -5.759 -5.131 1.00 97.94 351 PRO A C 1
ATOM 2577 O O . PRO A 1 351 ? -0.153 -6.964 -5.373 1.00 97.94 351 PRO A O 1
ATOM 2580 N N . ALA A 1 352 ? -1.385 -5.147 -4.931 1.00 98.06 352 ALA A N 1
ATOM 2581 C CA . ALA A 1 352 ? -2.661 -5.866 -4.908 1.00 98.06 352 ALA A CA 1
ATOM 2582 C C . ALA A 1 352 ? -3.037 -6.489 -6.261 1.00 98.06 352 ALA A C 1
ATOM 2584 O O . ALA A 1 352 ? -3.586 -7.586 -6.296 1.00 98.06 352 ALA A O 1
ATOM 2585 N N . THR A 1 353 ? -2.736 -5.820 -7.377 1.00 97.69 353 THR A N 1
ATOM 2586 C CA . THR A 1 353 ? -3.139 -6.290 -8.717 1.00 97.69 353 THR A CA 1
ATOM 2587 C C . THR A 1 353 ? -2.115 -7.179 -9.406 1.00 97.69 353 THR A C 1
ATOM 2589 O O . THR A 1 353 ? -2.491 -7.977 -10.257 1.00 97.69 353 THR A O 1
ATOM 2592 N N . GLY A 1 354 ? -0.834 -7.047 -9.055 1.00 97.19 354 GLY A N 1
ATOM 2593 C CA . GLY A 1 354 ? 0.253 -7.830 -9.636 1.00 97.19 354 GLY A CA 1
ATOM 2594 C C . GLY A 1 354 ? 0.665 -9.047 -8.818 1.00 97.19 354 GLY A C 1
ATOM 2595 O O . GLY A 1 354 ? 1.166 -10.001 -9.408 1.00 97.19 354 GLY A O 1
ATOM 2596 N N . LEU A 1 355 ? 0.456 -9.015 -7.496 1.00 98.06 355 LEU A N 1
ATOM 2597 C CA . LEU A 1 355 ? 0.908 -10.055 -6.565 1.00 98.06 355 LEU A CA 1
ATOM 2598 C C . LEU A 1 355 ? -0.241 -10.625 -5.727 1.00 98.06 355 LEU A C 1
ATOM 2600 O O . LEU A 1 355 ? -0.315 -11.834 -5.526 1.00 98.06 355 LEU A O 1
ATOM 2604 N N . GLY A 1 356 ? -1.162 -9.770 -5.277 1.00 97.62 356 GLY A N 1
ATOM 2605 C CA . GLY A 1 356 ? -2.397 -10.176 -4.607 1.00 97.62 356 GLY A CA 1
ATOM 2606 C C . GLY A 1 356 ? -2.179 -11.059 -3.375 1.00 97.62 356 GLY A C 1
ATOM 2607 O O . GLY A 1 356 ? -1.264 -10.824 -2.583 1.00 97.62 356 GLY A O 1
ATOM 2608 N N . SER A 1 357 ? -3.024 -12.084 -3.219 1.00 97.19 357 SER A N 1
ATOM 2609 C CA . SER A 1 357 ? -2.985 -13.014 -2.081 1.00 97.19 357 SER A CA 1
ATOM 2610 C C . SER A 1 357 ? -1.686 -13.814 -1.989 1.00 97.19 357 SER A C 1
ATOM 2612 O O . SER A 1 357 ? -1.256 -14.121 -0.883 1.00 97.19 357 SER A O 1
ATOM 2614 N N . VAL A 1 358 ? -0.996 -14.068 -3.109 1.00 98.25 358 VAL A N 1
ATOM 2615 C CA . VAL A 1 358 ? 0.313 -14.743 -3.097 1.00 98.25 358 VAL A CA 1
ATOM 2616 C C . VAL A 1 358 ? 1.300 -13.977 -2.221 1.00 98.25 358 VAL A C 1
ATOM 2618 O O . VAL A 1 358 ? 1.955 -14.574 -1.372 1.00 98.25 358 VAL A O 1
ATOM 2621 N N . LEU A 1 359 ? 1.390 -12.650 -2.371 1.00 98.50 359 LEU A N 1
ATOM 2622 C CA . LEU A 1 359 ? 2.278 -11.858 -1.519 1.00 98.50 359 LEU A CA 1
ATOM 2623 C C . LEU A 1 359 ? 1.778 -11.796 -0.069 1.00 98.50 359 LEU A C 1
ATOM 2625 O O . LEU A 1 359 ? 2.600 -11.789 0.842 1.00 98.50 359 LEU A O 1
ATOM 2629 N N . VAL A 1 360 ? 0.462 -11.794 0.167 1.00 98.62 360 VAL A N 1
ATOM 2630 C CA . VAL A 1 360 ? -0.096 -11.855 1.530 1.00 98.62 360 VAL A CA 1
ATOM 2631 C C . VAL A 1 360 ? 0.355 -13.133 2.242 1.00 98.62 360 VAL A C 1
ATOM 2633 O O . VAL A 1 360 ? 0.952 -13.039 3.313 1.00 98.62 360 VAL A O 1
ATOM 2636 N N . ASP A 1 361 ? 0.163 -14.302 1.625 1.00 98.50 361 ASP A N 1
ATOM 2637 C CA . ASP A 1 361 ? 0.560 -15.604 2.182 1.00 98.50 361 ASP A CA 1
ATOM 2638 C C . ASP A 1 361 ? 2.061 -15.642 2.490 1.00 98.50 361 ASP A C 1
ATOM 2640 O O . ASP A 1 361 ? 2.503 -16.072 3.558 1.00 98.50 361 ASP A O 1
ATOM 2644 N N . ARG A 1 362 ? 2.857 -15.132 1.549 1.00 98.25 362 ARG A N 1
ATOM 2645 C CA . ARG A 1 362 ? 4.311 -15.038 1.655 1.00 98.25 362 ARG A CA 1
ATOM 2646 C C . ARG A 1 362 ? 4.764 -14.142 2.802 1.00 98.25 362 ARG A C 1
ATOM 2648 O O . ARG A 1 362 ? 5.716 -14.486 3.490 1.00 98.25 362 ARG A O 1
ATOM 2655 N N . LEU A 1 363 ? 4.092 -13.016 3.025 1.00 98.44 363 LEU A N 1
ATOM 2656 C CA . LEU A 1 363 ? 4.402 -12.117 4.134 1.00 98.44 363 LEU A CA 1
ATOM 2657 C C . LEU A 1 363 ? 3.951 -12.699 5.475 1.00 98.44 363 LEU A C 1
ATOM 2659 O O . LEU A 1 363 ? 4.677 -12.564 6.458 1.00 98.44 363 LEU A O 1
ATOM 2663 N N . ILE A 1 364 ? 2.807 -13.385 5.528 1.00 98.50 364 ILE A N 1
ATOM 2664 C CA . ILE A 1 364 ? 2.365 -14.097 6.737 1.00 98.50 364 ILE A CA 1
ATOM 2665 C C . ILE A 1 364 ? 3.405 -15.144 7.153 1.00 98.50 364 ILE A C 1
ATOM 2667 O O . ILE A 1 364 ? 3.748 -15.227 8.330 1.00 98.50 364 ILE A O 1
ATOM 2671 N N . ALA A 1 365 ? 3.995 -15.861 6.192 1.00 98.12 365 ALA A N 1
ATOM 2672 C CA . ALA A 1 365 ? 5.100 -16.789 6.446 1.00 98.12 365 ALA A CA 1
ATOM 2673 C C . ALA A 1 365 ? 6.387 -16.117 6.982 1.00 98.12 365 ALA A C 1
ATOM 2675 O O . ALA A 1 365 ? 7.283 -16.814 7.451 1.00 98.12 365 ALA A O 1
ATOM 2676 N N . GLN A 1 366 ? 6.479 -14.783 6.933 1.00 97.69 366 GLN A N 1
ATOM 2677 C CA . GLN A 1 366 ? 7.581 -13.966 7.462 1.00 97.69 366 GLN A CA 1
ATOM 2678 C C . GLN A 1 366 ? 7.181 -13.143 8.703 1.00 97.69 366 GLN A C 1
ATOM 2680 O O . GLN A 1 366 ? 7.797 -12.106 8.998 1.00 97.69 366 GLN A O 1
ATOM 2685 N N . ASP A 1 367 ? 6.147 -13.596 9.417 1.00 97.31 367 ASP A N 1
ATOM 2686 C CA . ASP A 1 367 ? 5.600 -12.996 10.640 1.00 97.31 367 ASP A CA 1
ATOM 2687 C C . ASP A 1 367 ? 4.927 -11.626 10.436 1.00 97.31 367 ASP A C 1
ATOM 2689 O O . ASP A 1 367 ? 4.835 -10.808 11.359 1.00 97.31 367 ASP A O 1
ATOM 2693 N N . PHE A 1 368 ? 4.433 -11.350 9.226 1.00 98.19 368 PHE A N 1
ATOM 2694 C CA . PHE A 1 368 ? 3.514 -10.235 9.012 1.00 98.19 368 PHE A CA 1
ATOM 2695 C C . PHE A 1 368 ? 2.087 -10.650 9.371 1.00 98.19 368 PHE A C 1
ATOM 2697 O O . PHE A 1 368 ? 1.654 -11.777 9.167 1.00 98.19 368 PHE A O 1
ATOM 2704 N N . THR A 1 369 ? 1.319 -9.704 9.889 1.00 98.44 369 THR A N 1
ATOM 2705 C CA . THR A 1 369 ? -0.102 -9.868 10.180 1.00 98.44 369 THR A CA 1
ATOM 2706 C C . THR A 1 369 ? -0.926 -9.281 9.042 1.00 98.44 369 THR A C 1
ATOM 2708 O O . THR A 1 369 ? -0.721 -8.120 8.692 1.00 98.44 369 THR A O 1
ATOM 2711 N N . PHE A 1 370 ? -1.882 -10.057 8.535 1.00 98.44 370 PHE A N 1
ATOM 2712 C CA . PHE A 1 370 ? -3.030 -9.604 7.748 1.00 98.44 370 PHE A CA 1
ATOM 2713 C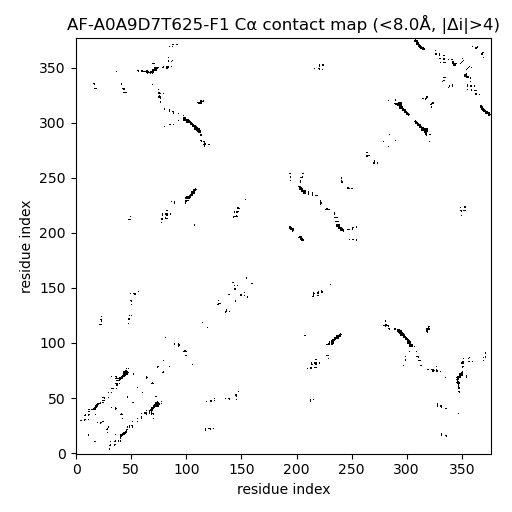 C . PHE A 1 370 ? -4.257 -10.352 8.273 1.00 98.44 370 PHE A C 1
ATOM 2715 O O . PHE A 1 370 ? -4.492 -11.498 7.911 1.00 98.44 370 PHE A O 1
ATOM 2722 N N . ASP A 1 371 ? -4.991 -9.726 9.186 1.00 98.06 371 ASP A N 1
ATOM 2723 C CA . ASP A 1 371 ? -6.104 -10.353 9.909 1.00 98.06 371 ASP A CA 1
ATOM 2724 C C . ASP A 1 371 ? -7.358 -9.497 9.748 1.00 98.06 371 ASP A C 1
ATOM 2726 O O . ASP A 1 371 ? -7.388 -8.374 10.254 1.00 98.06 371 ASP A O 1
ATOM 2730 N N . CYS A 1 372 ? -8.358 -9.990 9.014 1.00 98.44 372 CYS A N 1
ATOM 2731 C CA . CYS A 1 372 ? -9.624 -9.299 8.787 1.00 98.44 372 CYS A CA 1
ATOM 2732 C C . CYS A 1 372 ? -10.756 -9.984 9.545 1.00 98.44 372 CYS A C 1
ATOM 2734 O O . CYS A 1 372 ? -10.963 -11.187 9.424 1.00 98.44 372 CYS A O 1
ATOM 2736 N N . GLU A 1 373 ? -11.525 -9.191 10.282 1.00 97.31 373 GLU A N 1
ATOM 2737 C CA . GLU A 1 373 ? -12.701 -9.644 11.009 1.00 97.31 373 GLU A CA 1
ATOM 2738 C C . GLU A 1 373 ? -13.887 -8.713 10.741 1.00 97.31 373 GLU A C 1
ATOM 2740 O O . GLU A 1 373 ? -13.742 -7.485 10.636 1.00 97.31 373 GLU A O 1
ATOM 2745 N N . ARG A 1 374 ? -15.084 -9.297 10.674 1.00 97.06 374 ARG A N 1
ATOM 2746 C CA . ARG A 1 374 ? -16.329 -8.540 10.779 1.00 97.06 374 ARG A CA 1
ATOM 2747 C C . ARG A 1 374 ? -16.463 -8.019 12.210 1.00 97.06 374 ARG A C 1
ATOM 2749 O O . ARG A 1 374 ? -16.173 -8.728 13.169 1.00 97.06 374 ARG A O 1
ATOM 2756 N N . VAL A 1 375 ? -16.863 -6.762 12.353 1.00 93.19 375 VAL A N 1
ATOM 2757 C CA . VAL A 1 375 ? -17.073 -6.123 13.652 1.00 93.19 375 VAL A CA 1
ATOM 2758 C C . VAL A 1 375 ? -18.567 -6.056 13.904 1.00 93.19 375 VAL A C 1
ATOM 2760 O O . VAL A 1 375 ? -19.287 -5.392 13.156 1.00 93.19 375 VAL A O 1
ATOM 2763 N N . ASP A 1 376 ? -19.014 -6.722 14.961 1.00 78.38 376 ASP A N 1
ATOM 2764 C CA . ASP A 1 376 ? -20.388 -6.597 15.428 1.00 78.38 376 ASP A CA 1
ATOM 2765 C C . ASP A 1 376 ? -20.595 -5.199 16.025 1.00 78.38 376 ASP A C 1
ATOM 2767 O O . ASP A 1 376 ? -19.760 -4.695 16.785 1.00 78.38 376 ASP A O 1
ATOM 2771 N N . SER A 1 377 ? -21.672 -4.551 15.586 1.00 58.03 377 SER A N 1
ATOM 2772 C CA . SER A 1 377 ? -22.072 -3.192 15.967 1.00 58.03 377 SER A CA 1
ATOM 2773 C C . SER A 1 377 ? -22.715 -3.125 17.340 1.00 58.03 377 SER A C 1
ATOM 2775 O O . SER A 1 377 ? -23.577 -4.000 17.592 1.00 58.03 377 SER A O 1
#

Nearest PDB structures (foldseek):
  4ina-assembly1_B  TM=5.689E-01  e=4.970E-07  Wolinella succinogenes
  8h4z-assembly1_A  TM=5.572E-01  e=4.217E-06  Helicobacter pylori NCTC 11637 = CCUG 17874 = ATCC 43504 = JCM 12093
  6iaq-assembly1_A  TM=4.617E-01  e=3.644E-03  Mycolicibacterium smegmatis
  8hp0-assembly1_A  TM=4.854E-01  e=4.166E-01  Hoylesella timonensis
  4r1k-assembly1_A  TM=6.295E-01  e=4.454E+00  [Eubacterium] siraeum DSM 15702